Protein AF-A0A8H3ALJ8-F1 (afdb_monomer_lite)

Organism: NCBI:txid456999

InterPro domains:
  IPR004308 Glutamate-cysteine ligase catalytic subunit [PF03074] (3-261)
  IPR004308 Glutamate-cysteine ligase catalytic subunit [PF03074] (277-373)
  IPR004308 Glutamate-cysteine ligase catalytic subunit [PTHR11164] (1-261)
  IPR014746 Glutamine synthetase/guanido kinase, catalytic domain [SSF55931] (39-205)

Foldseek 3Di:
DDDLDDDDDDALVRVVVCPVVCVVVVVVVVVVVCVVCVPPDDDFAWAKWKAKWFKWFDDPVVLFIATELCQVVLQVVLVVVLVVVCVVCVVCNLQRKHWDDFFFSRMIMIMGSGTFGPDLVSVVCRVLSVLVVLVSSVVRDDPRIHIHRAQAQQCQQAPPARYVVGFDLLQCVQQVWQGHHVSRTDPSPVNSSVSNSVCVVVVAFDKDWAAFDQFPAADVQHDAPRLPQPDDSDPRSCVCVVPSYDTRTDIGGGPCRPRVGIDGDDDDDDDDDDDPCVVVDDDDALLCQAPNDDPGRHPVNVVVVVVVPDPDDPVSVVVVVQVSVLSNCCRVQVADDPVRVLVVQQVPDPPRPRRRDCDRNSSSVSVVQSVCVQQQNDDDVNHHPPPDRHDVVPPSDD

Sequence (398 aa):
MGLLFLGTPLSWEEGKKHADYIREHGITQFLNVWRKLKDREGDTLLWGDEIEYMVVSYDDENKNARLSLRQSEILAKLQDVVLDLCNDCPASAGSVPTFHPEYGRYMLESTPGAPYNGTVSNLLEVERNMRYRRKLAKAYLLPHEVPMTITSFPRLGVREVFTDPPTDPAGATSSHSLFLPEEITNPHARFPTLTANIRRRRGSKVAINVPIYFDTNTPKPFIDPTIPWDRDIYPEDHEARDGAAKPDHIYLDAMGFGMGSEQSRCPSPKFPEFTPIEEEYEEMTMNEIINGKGTFPGLLGVVNAYLDSLNVEFTAKLKLKKYLDLIKRRADGSLQTPATWIRNFVRSHPAYKFDSVVSQEINYDLISAMDQIERGEREAPELLPAYYAGSKFDDGCL

pLDDT: mean 91.23, std 13.19, range [28.89, 98.75]

Radius of gyration: 23.87 Å; chains: 1; bounding box: 59×57×59 Å

Structure (mmCIF, N/CA/C/O backbone):
data_AF-A0A8H3ALJ8-F1
#
_entry.id   AF-A0A8H3ALJ8-F1
#
loop_
_atom_site.group_PDB
_atom_site.id
_atom_site.type_symbol
_atom_site.label_atom_id
_atom_site.label_alt_id
_atom_site.label_comp_id
_atom_site.label_asym_id
_atom_site.label_entity_id
_atom_site.label_seq_id
_atom_site.pdbx_PDB_ins_code
_atom_site.Cartn_x
_atom_site.Cartn_y
_atom_site.Cartn_z
_atom_site.occupancy
_atom_site.B_iso_or_equiv
_atom_site.auth_seq_id
_atom_site.auth_comp_id
_atom_site.auth_asym_id
_atom_site.auth_atom_id
_atom_site.pdbx_PDB_model_num
ATOM 1 N N . MET A 1 1 ? 5.976 9.884 8.954 1.00 38.75 1 MET A N 1
ATOM 2 C CA . MET A 1 1 ? 7.454 9.800 8.703 1.00 38.75 1 MET A CA 1
ATOM 3 C C . MET A 1 1 ? 8.289 11.051 9.075 1.00 38.75 1 MET A C 1
ATOM 5 O O . MET A 1 1 ? 7.795 12.166 9.035 1.00 38.75 1 MET A O 1
ATOM 9 N N . GLY A 1 2 ? 9.586 10.892 9.412 1.00 41.50 2 GLY A N 1
ATOM 10 C CA . GLY A 1 2 ? 10.504 11.998 9.775 1.00 41.50 2 GLY A CA 1
ATOM 11 C C . GLY A 1 2 ? 10.893 12.930 8.612 1.00 41.50 2 GLY A C 1
ATOM 12 O O . GLY A 1 2 ? 10.986 12.471 7.474 1.00 41.50 2 GLY A O 1
ATOM 13 N N . LEU A 1 3 ? 11.136 14.218 8.917 1.00 51.34 3 LEU A N 1
ATOM 14 C CA . LEU A 1 3 ? 11.414 15.291 7.947 1.00 51.34 3 LEU A CA 1
ATOM 15 C C . LEU A 1 3 ? 12.388 14.848 6.840 1.00 51.34 3 LEU A C 1
ATOM 17 O O . LEU A 1 3 ? 13.560 14.568 7.098 1.00 51.34 3 LEU A O 1
ATOM 21 N N . LEU A 1 4 ? 11.914 14.840 5.593 1.00 69.31 4 LEU A N 1
ATOM 22 C CA . LEU A 1 4 ? 12.779 14.786 4.420 1.00 69.31 4 LEU A CA 1
ATOM 23 C C . LEU A 1 4 ? 13.420 16.160 4.232 1.00 69.31 4 LEU A C 1
ATOM 25 O O . LEU A 1 4 ? 12.797 17.083 3.715 1.00 69.31 4 LEU A O 1
ATOM 29 N N . PHE A 1 5 ? 14.654 16.305 4.706 1.00 74.75 5 PHE A N 1
ATOM 30 C CA . PHE A 1 5 ? 15.452 17.499 4.460 1.00 74.75 5 PHE A CA 1
ATOM 31 C C . PHE A 1 5 ? 16.369 17.281 3.253 1.00 74.75 5 PHE A C 1
ATOM 33 O O . PHE A 1 5 ? 16.925 16.193 3.074 1.00 74.75 5 PHE A O 1
ATOM 40 N N . LEU A 1 6 ? 16.546 18.326 2.443 1.00 78.81 6 LEU A N 1
ATOM 41 C CA . LEU A 1 6 ? 17.462 18.295 1.308 1.00 78.81 6 LEU A CA 1
ATOM 42 C C . LEU A 1 6 ? 18.909 18.198 1.801 1.00 78.81 6 LEU A C 1
ATOM 44 O O . LEU A 1 6 ? 19.358 18.974 2.642 1.00 78.81 6 LEU A O 1
ATOM 48 N N . GLY A 1 7 ? 19.659 17.256 1.245 1.00 86.00 7 GLY A N 1
ATOM 49 C CA . GLY A 1 7 ? 21.079 17.077 1.518 1.00 86.00 7 GLY A CA 1
ATOM 50 C C . GLY A 1 7 ? 21.749 16.309 0.389 1.00 86.00 7 GLY A C 1
ATOM 51 O O . GLY A 1 7 ? 21.070 15.774 -0.486 1.00 86.00 7 GLY A O 1
ATOM 52 N N . THR A 1 8 ? 23.079 16.249 0.411 1.00 91.31 8 THR A N 1
ATOM 53 C CA . THR A 1 8 ? 23.859 15.479 -0.565 1.00 91.31 8 THR A CA 1
ATOM 54 C C . THR A 1 8 ? 23.997 14.036 -0.075 1.00 91.31 8 THR A C 1
ATOM 56 O O . THR A 1 8 ? 24.745 13.798 0.877 1.00 91.31 8 THR A O 1
ATOM 59 N N . PRO A 1 9 ? 23.279 13.063 -0.663 1.00 93.06 9 PRO A N 1
ATOM 60 C CA . PRO A 1 9 ? 23.432 11.669 -0.279 1.00 93.06 9 PRO A CA 1
ATOM 61 C C . PRO A 1 9 ? 24.805 11.129 -0.687 1.00 93.06 9 PRO A C 1
ATOM 63 O O . PRO A 1 9 ? 25.333 11.476 -1.741 1.00 93.06 9 PRO A O 1
ATOM 66 N N . LEU A 1 10 ? 25.354 10.228 0.127 1.00 95.44 10 LEU A N 1
ATOM 67 C CA . LEU A 1 10 ? 26.562 9.483 -0.215 1.00 95.44 10 LEU A CA 1
ATOM 68 C C . LEU A 1 10 ? 26.208 8.217 -0.998 1.00 95.44 10 LEU A C 1
ATOM 70 O O . LEU A 1 10 ? 25.260 7.496 -0.653 1.00 95.44 10 LEU A O 1
ATOM 74 N N . SER A 1 11 ? 27.019 7.900 -2.007 1.00 95.12 11 SER A N 1
ATOM 75 C CA . SER A 1 11 ? 26.977 6.579 -2.635 1.00 95.12 11 SER A CA 1
ATOM 76 C C . SER A 1 11 ? 27.376 5.487 -1.636 1.00 95.12 11 SER A C 1
ATOM 78 O O . SER A 1 11 ? 27.962 5.767 -0.590 1.00 95.12 11 SER A O 1
ATOM 80 N N . TRP A 1 12 ? 27.093 4.221 -1.948 1.00 95.69 12 TRP A N 1
ATOM 81 C CA . TRP A 1 12 ? 27.453 3.102 -1.071 1.00 95.69 12 TRP A CA 1
ATOM 82 C C . TRP A 1 12 ? 28.952 3.067 -0.737 1.00 95.69 12 TRP A C 1
ATOM 84 O O . TRP A 1 12 ? 29.309 2.919 0.430 1.00 95.69 12 TRP A O 1
ATOM 94 N N . GLU A 1 13 ? 29.823 3.265 -1.729 1.00 96.00 13 GLU A N 1
ATOM 95 C CA . GLU A 1 13 ? 31.280 3.218 -1.539 1.00 96.00 13 GLU A CA 1
ATOM 96 C C . GLU A 1 13 ? 31.801 4.343 -0.638 1.00 96.00 13 GLU A C 1
ATOM 98 O O . GLU A 1 13 ? 32.765 4.164 0.107 1.00 96.00 13 GLU A O 1
ATOM 103 N N . GLU A 1 14 ? 31.159 5.509 -0.676 1.00 96.62 14 GLU A N 1
ATOM 104 C CA . GLU A 1 14 ? 31.485 6.635 0.199 1.00 96.62 14 GLU A CA 1
ATOM 105 C C . GLU A 1 14 ? 30.881 6.433 1.589 1.00 96.62 14 GLU A C 1
ATOM 107 O O . GLU A 1 14 ? 31.590 6.500 2.591 1.00 96.62 14 GLU A O 1
ATOM 112 N N . GLY A 1 15 ? 29.589 6.104 1.661 1.00 94.56 15 GLY A N 1
ATOM 113 C CA . GLY A 1 15 ? 28.857 5.915 2.912 1.00 94.56 15 GLY A CA 1
ATOM 114 C C . GLY A 1 15 ? 29.419 4.780 3.768 1.00 94.56 15 GLY A C 1
ATOM 115 O O . GLY A 1 15 ? 29.519 4.922 4.988 1.00 94.56 15 GLY A O 1
ATOM 116 N N . LYS A 1 16 ? 29.871 3.681 3.148 1.00 95.75 16 LYS A N 1
ATOM 117 C CA . LYS A 1 16 ? 30.478 2.539 3.851 1.00 95.75 16 LYS A CA 1
ATOM 118 C C . LYS A 1 16 ? 31.716 2.942 4.659 1.00 95.75 16 LYS A C 1
ATOM 120 O O . LYS A 1 16 ? 31.919 2.399 5.742 1.00 95.75 16 LYS A O 1
ATOM 125 N N . LYS A 1 17 ? 32.505 3.918 4.191 1.00 97.62 17 LYS A N 1
ATOM 126 C CA . LYS A 1 17 ? 33.703 4.416 4.900 1.00 97.62 17 LYS A CA 1
ATOM 127 C C . LYS A 1 17 ? 33.364 5.080 6.237 1.00 97.62 17 LYS A C 1
ATOM 129 O O . LYS A 1 17 ? 34.210 5.135 7.120 1.00 97.62 17 LYS A O 1
ATOM 134 N N . HIS A 1 18 ? 32.126 5.546 6.396 1.00 96.75 18 HIS A N 1
ATOM 135 C CA . HIS A 1 18 ? 31.638 6.205 7.605 1.00 96.75 18 HIS A CA 1
ATOM 136 C C . HIS A 1 18 ? 30.755 5.295 8.473 1.00 96.75 18 HIS A C 1
ATOM 138 O O . HIS A 1 18 ? 30.202 5.761 9.466 1.00 96.75 18 HIS A O 1
ATOM 144 N N . ALA A 1 19 ? 30.603 4.007 8.137 1.00 94.19 19 ALA A N 1
ATOM 145 C CA . ALA A 1 19 ? 29.661 3.119 8.822 1.00 94.19 19 ALA A CA 1
ATOM 146 C C . ALA A 1 19 ? 29.944 2.978 10.329 1.00 94.19 19 ALA A C 1
ATOM 148 O O . ALA A 1 19 ? 29.009 2.973 11.130 1.00 94.19 19 ALA A O 1
ATOM 149 N N . ASP A 1 20 ? 31.215 2.890 10.726 1.00 96.94 20 ASP A N 1
ATOM 150 C CA . ASP A 1 20 ? 31.607 2.783 12.139 1.00 96.94 20 ASP A CA 1
ATOM 151 C C . ASP A 1 20 ? 31.345 4.088 12.884 1.00 96.94 20 ASP A C 1
ATOM 153 O O . ASP A 1 20 ? 30.693 4.078 13.927 1.00 96.94 20 ASP A O 1
ATOM 15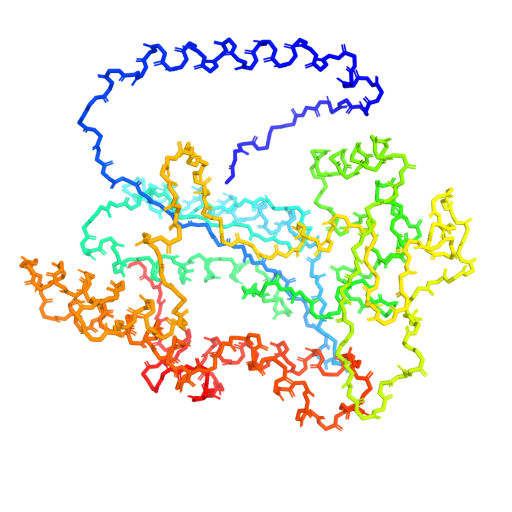7 N N . TYR A 1 21 ? 31.731 5.213 12.276 1.00 97.50 21 TYR A N 1
ATOM 158 C CA . TYR A 1 21 ? 31.446 6.553 12.784 1.00 97.50 21 TYR A CA 1
ATOM 159 C C . TYR A 1 21 ? 29.941 6.759 13.027 1.00 97.50 21 TYR A C 1
ATOM 161 O O . TYR A 1 21 ? 29.544 7.168 14.119 1.00 97.50 21 TYR A O 1
ATOM 169 N N . ILE A 1 22 ? 29.096 6.419 12.044 1.00 96.75 22 ILE A N 1
ATOM 170 C CA . ILE A 1 22 ? 27.633 6.554 12.133 1.00 96.75 22 ILE A CA 1
ATOM 171 C C . ILE A 1 22 ? 27.071 5.682 13.264 1.00 96.75 22 ILE A C 1
ATOM 173 O O . ILE A 1 22 ? 26.243 6.157 14.042 1.00 96.75 22 ILE A O 1
ATOM 177 N N . ARG A 1 23 ? 27.516 4.423 13.388 1.00 97.06 23 ARG A N 1
ATOM 178 C CA . ARG A 1 23 ? 27.048 3.511 14.447 1.00 97.06 23 ARG A CA 1
ATOM 179 C C . ARG A 1 23 ? 27.447 3.996 15.837 1.00 97.06 23 ARG A C 1
ATOM 181 O O . ARG A 1 23 ? 26.599 4.038 16.724 1.00 97.06 23 ARG A O 1
ATOM 188 N N . GLU A 1 24 ? 28.703 4.387 16.018 1.00 98.12 24 GLU A N 1
ATOM 189 C CA . GLU A 1 24 ? 29.219 4.884 17.296 1.00 98.12 24 GLU A CA 1
ATOM 190 C C . GLU A 1 24 ? 28.478 6.149 17.751 1.00 98.12 24 GLU A C 1
ATOM 192 O O . GLU A 1 24 ? 28.002 6.234 18.889 1.00 98.12 24 GLU A O 1
ATOM 197 N N . HIS A 1 25 ? 28.306 7.114 16.845 1.00 98.06 25 HIS A N 1
ATOM 198 C CA . HIS A 1 25 ? 27.612 8.361 17.156 1.00 98.06 25 HIS A CA 1
ATOM 199 C C . HIS A 1 25 ? 26.113 8.133 17.367 1.00 98.06 25 HIS A C 1
ATOM 201 O O . HIS A 1 25 ? 25.537 8.730 18.275 1.00 98.06 25 HIS A O 1
ATOM 207 N N . GLY A 1 26 ? 25.490 7.228 16.606 1.00 97.56 26 GLY A N 1
ATOM 208 C CA . GLY A 1 26 ? 24.096 6.829 16.804 1.00 97.56 26 GLY A CA 1
ATOM 209 C C . GLY A 1 26 ? 23.855 6.190 18.175 1.00 97.56 26 GLY A C 1
ATOM 210 O O . GLY A 1 26 ? 22.921 6.575 18.877 1.00 97.56 26 GLY A O 1
ATOM 211 N N . ILE A 1 27 ? 24.734 5.280 18.613 1.00 98.25 27 ILE A N 1
ATOM 212 C CA . ILE A 1 27 ? 24.673 4.690 19.963 1.00 98.25 27 ILE A CA 1
ATOM 213 C C . ILE A 1 27 ? 24.888 5.769 21.027 1.00 98.25 27 ILE A C 1
ATOM 215 O O . ILE A 1 27 ? 24.165 5.810 22.020 1.00 98.25 27 ILE A O 1
ATOM 219 N N . THR A 1 28 ? 25.839 6.678 20.818 1.00 98.31 28 THR A N 1
ATOM 220 C CA . THR A 1 28 ? 26.098 7.785 21.750 1.00 98.31 28 THR A CA 1
ATOM 221 C C . THR A 1 28 ? 24.875 8.691 21.899 1.00 98.31 28 THR A C 1
ATOM 223 O O . THR A 1 28 ? 24.468 9.007 23.018 1.00 98.31 28 THR A O 1
ATOM 226 N N . GLN A 1 29 ? 24.243 9.071 20.786 1.00 98.19 29 GLN A N 1
ATOM 227 C CA . GLN A 1 29 ? 22.998 9.840 20.782 1.00 98.19 29 GLN A CA 1
ATOM 228 C C . GLN A 1 29 ? 21.877 9.083 21.499 1.00 98.19 29 GLN A C 1
ATOM 230 O O . GLN A 1 29 ? 21.219 9.662 22.363 1.00 98.19 29 GLN A O 1
ATOM 235 N N . PHE A 1 30 ? 21.708 7.789 21.213 1.00 97.75 30 PHE A N 1
ATOM 236 C CA . PHE A 1 30 ? 20.732 6.939 21.894 1.00 97.75 30 PHE A CA 1
ATOM 237 C C . PHE A 1 30 ? 20.953 6.915 23.411 1.00 97.75 30 PHE A C 1
ATOM 239 O O . PHE A 1 30 ? 20.020 7.172 24.167 1.00 97.75 30 PHE A O 1
ATOM 246 N N . LEU A 1 31 ? 22.186 6.684 23.869 1.00 98.31 31 LEU A N 1
ATOM 247 C CA . LEU A 1 31 ? 22.519 6.675 25.295 1.00 98.31 31 LEU A CA 1
ATOM 248 C C . LEU A 1 31 ? 22.259 8.034 25.952 1.00 98.31 31 LEU A C 1
ATOM 250 O O . LEU A 1 31 ? 21.798 8.078 27.090 1.00 98.31 31 LEU A O 1
ATOM 254 N N . ASN A 1 32 ? 22.520 9.140 25.254 1.00 98.44 32 ASN A N 1
ATOM 255 C CA . ASN A 1 32 ? 22.231 10.481 25.762 1.00 98.44 32 ASN A CA 1
ATOM 256 C C . ASN A 1 32 ? 20.723 10.730 25.896 1.00 98.44 32 ASN A C 1
ATOM 258 O O . ASN A 1 32 ? 20.282 11.250 26.921 1.00 98.44 32 ASN A O 1
ATOM 262 N N . VAL A 1 33 ? 19.929 10.324 24.899 1.00 98.06 33 VAL A N 1
ATOM 263 C CA . VAL A 1 33 ? 18.461 10.405 24.952 1.00 98.06 33 VAL A CA 1
ATOM 264 C C . VAL A 1 33 ? 17.918 9.522 26.075 1.00 98.06 33 VAL A C 1
ATOM 266 O O . VAL A 1 33 ? 17.146 10.006 26.899 1.00 98.06 33 VAL A O 1
ATOM 269 N N . TRP A 1 34 ? 18.372 8.268 26.167 1.00 97.69 34 TRP A N 1
ATOM 270 C CA . TRP A 1 34 ? 17.973 7.343 27.227 1.00 97.69 34 TRP A CA 1
ATOM 271 C C . TRP A 1 34 ? 18.319 7.899 28.609 1.00 97.69 34 TRP A C 1
ATOM 273 O O . TRP A 1 34 ? 17.440 8.002 29.450 1.00 97.69 34 TRP A O 1
ATOM 283 N N . ARG A 1 35 ? 19.552 8.368 28.846 1.00 98.06 35 ARG A N 1
ATOM 284 C CA . ARG A 1 35 ? 19.938 8.972 30.138 1.00 98.06 35 ARG A CA 1
ATOM 285 C C . ARG A 1 35 ? 19.080 10.182 30.506 1.00 98.06 35 ARG A C 1
ATOM 287 O O . ARG A 1 35 ? 18.805 10.372 31.684 1.00 98.06 35 ARG A O 1
ATOM 294 N N . LYS A 1 36 ? 18.679 10.988 29.519 1.00 97.81 36 LYS A N 1
ATOM 295 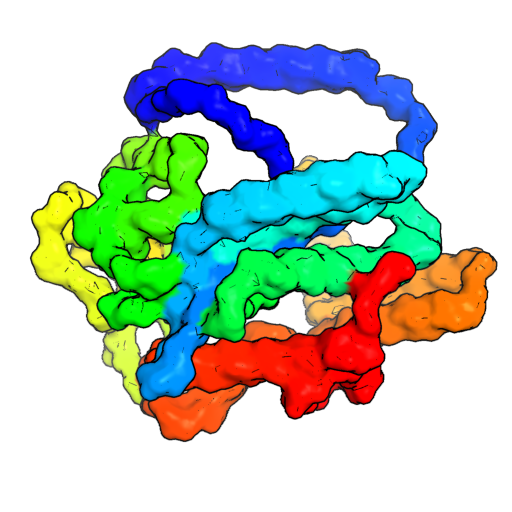C CA . LYS A 1 36 ? 17.839 12.175 29.726 1.00 97.81 36 LYS A CA 1
ATOM 296 C C . LYS A 1 36 ? 16.380 11.824 30.035 1.00 97.81 36 LYS A C 1
ATOM 298 O O . LYS A 1 36 ? 15.725 12.594 30.728 1.00 97.81 36 LYS A O 1
ATOM 303 N N . LEU A 1 37 ? 15.870 10.716 29.495 1.00 97.00 37 LEU A N 1
ATOM 304 C CA . LEU A 1 37 ? 14.441 10.380 29.515 1.00 97.00 37 LEU A CA 1
ATOM 305 C C . LEU A 1 37 ? 14.095 9.103 30.299 1.00 97.00 37 LEU A C 1
ATOM 307 O O . LEU A 1 37 ? 12.916 8.817 30.454 1.00 97.00 37 LEU A O 1
ATOM 311 N N . LYS A 1 38 ? 15.073 8.338 30.798 1.00 96.50 38 LYS A N 1
ATOM 312 C CA . LYS A 1 38 ? 14.847 7.052 31.485 1.00 96.50 38 LYS A CA 1
ATOM 313 C C . LYS A 1 38 ? 13.975 7.151 32.737 1.00 96.50 38 LYS A C 1
ATOM 315 O O . LYS A 1 38 ? 13.310 6.182 33.068 1.00 96.50 38 LYS A O 1
ATOM 320 N N . ASP A 1 39 ? 13.983 8.308 33.397 1.00 97.12 39 ASP A N 1
ATOM 321 C CA . ASP A 1 39 ? 13.209 8.575 34.617 1.00 97.12 39 ASP A CA 1
ATOM 322 C C . ASP A 1 39 ? 11.971 9.451 34.313 1.00 97.12 39 ASP A C 1
ATOM 324 O O . ASP A 1 39 ? 11.409 10.082 35.205 1.00 97.12 39 ASP A O 1
ATOM 328 N N . ARG A 1 40 ? 11.580 9.573 33.033 1.00 95.69 40 ARG A N 1
ATOM 329 C CA . ARG A 1 40 ? 10.391 10.326 32.623 1.00 95.69 40 ARG A CA 1
ATOM 330 C C . ARG A 1 40 ? 9.144 9.541 33.015 1.00 95.69 40 ARG A C 1
ATOM 332 O O . ARG A 1 40 ? 8.952 8.411 32.580 1.00 95.69 40 ARG A O 1
ATOM 339 N N . GLU A 1 41 ? 8.278 10.184 33.782 1.00 95.50 41 GLU A N 1
ATOM 340 C CA . GLU A 1 41 ? 7.002 9.638 34.232 1.00 95.50 41 GLU A CA 1
ATOM 341 C C . GLU A 1 41 ? 5.865 10.617 33.907 1.00 95.50 41 GLU A C 1
ATOM 343 O O . GLU A 1 41 ? 6.103 11.780 33.574 1.00 95.50 41 GLU A O 1
ATOM 348 N N . GLY A 1 42 ? 4.618 10.151 34.008 1.00 92.62 42 GLY A N 1
ATOM 349 C CA . GLY A 1 42 ? 3.434 10.989 33.789 1.00 92.62 42 GLY A CA 1
ATOM 350 C C . GLY A 1 42 ? 3.078 11.228 32.320 1.00 92.62 42 GLY A C 1
ATOM 351 O O . GLY A 1 42 ? 2.270 12.109 32.026 1.00 92.62 42 GLY A O 1
ATOM 352 N N . ASP A 1 43 ? 3.652 10.452 31.397 1.00 90.75 43 ASP A N 1
ATOM 353 C CA . ASP A 1 43 ? 3.235 10.484 29.999 1.00 90.75 43 ASP A CA 1
ATOM 354 C C . ASP A 1 43 ? 1.787 10.020 29.852 1.00 90.75 43 ASP A C 1
ATOM 356 O O . ASP A 1 43 ? 1.347 9.034 30.446 1.00 90.75 43 ASP A O 1
ATOM 360 N N . THR A 1 44 ? 1.038 10.752 29.035 1.00 91.25 44 THR A N 1
ATOM 361 C CA . THR A 1 44 ? -0.318 10.363 28.655 1.00 91.25 44 THR A CA 1
ATOM 362 C C . THR A 1 44 ? -0.263 9.451 27.436 1.00 91.25 44 THR A C 1
ATOM 364 O O . THR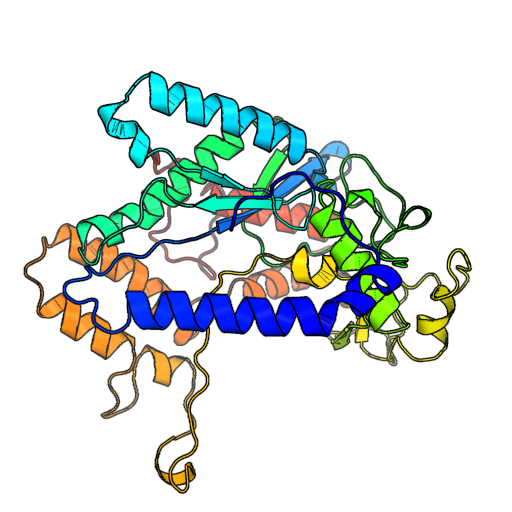 A 1 44 ? 0.645 9.557 26.610 1.00 91.25 44 THR A O 1
ATOM 367 N N . LEU A 1 45 ? -1.236 8.542 27.315 1.00 91.69 45 LEU A N 1
ATOM 368 C CA . LEU A 1 45 ? -1.349 7.685 26.139 1.00 91.69 45 LEU A CA 1
ATOM 369 C C . LEU A 1 45 ? -1.709 8.543 24.926 1.00 91.69 45 LEU A C 1
ATOM 371 O O . LEU A 1 45 ? -2.875 8.896 24.745 1.00 91.69 45 LEU A O 1
ATOM 375 N N . LEU A 1 46 ? -0.698 8.842 24.117 1.00 93.69 46 LEU A N 1
ATOM 376 C CA . LEU A 1 46 ? -0.826 9.472 22.815 1.00 93.69 46 LEU A CA 1
ATOM 377 C C . LEU A 1 46 ? -0.531 8.451 21.724 1.00 93.69 46 LEU A C 1
ATOM 379 O O . LEU A 1 46 ? 0.413 7.667 21.832 1.00 93.69 46 LEU A O 1
ATOM 383 N N . TRP A 1 47 ? -1.339 8.464 20.674 1.00 94.69 47 TRP A N 1
ATOM 384 C CA . TRP A 1 47 ? -1.208 7.552 19.544 1.00 94.69 47 TRP A CA 1
ATOM 385 C C . TRP A 1 47 ? -1.752 8.205 18.272 1.00 94.69 47 TRP A C 1
ATOM 387 O O . TRP A 1 47 ? -2.408 9.239 18.323 1.00 94.69 47 TRP A O 1
ATOM 397 N N . GLY A 1 48 ? -1.462 7.633 17.112 1.00 93.81 48 GLY A N 1
ATOM 398 C CA . GLY A 1 48 ? -1.903 8.164 15.827 1.00 93.81 48 GLY A CA 1
ATOM 399 C C . GLY A 1 48 ? -1.877 7.080 14.765 1.00 93.81 48 GLY A C 1
ATOM 400 O O . GLY A 1 48 ? -1.221 6.053 14.943 1.00 93.81 48 GLY A O 1
ATOM 401 N N . ASP A 1 49 ? -2.606 7.312 13.682 1.00 94.88 49 ASP A N 1
ATOM 402 C CA . ASP A 1 49 ? -2.598 6.458 12.502 1.00 94.88 49 ASP A CA 1
ATOM 403 C C . ASP A 1 49 ? -1.845 7.137 11.347 1.00 94.88 49 ASP A C 1
ATOM 405 O O . ASP A 1 49 ? -1.863 8.363 11.216 1.00 94.88 49 ASP A O 1
ATOM 409 N N . GLU A 1 50 ? -1.198 6.335 10.506 1.00 96.00 50 GLU A N 1
ATOM 410 C CA . GLU A 1 50 ? -0.654 6.761 9.216 1.00 96.00 50 GLU A CA 1
ATOM 411 C C . GLU A 1 50 ? -1.381 5.952 8.129 1.00 96.00 50 GLU A C 1
ATOM 413 O O . GLU A 1 50 ? -1.504 4.730 8.245 1.00 96.00 50 GLU A O 1
ATOM 418 N N . ILE A 1 51 ? -1.904 6.633 7.105 1.00 94.25 51 ILE A N 1
ATOM 419 C CA . ILE A 1 51 ? -2.525 5.996 5.933 1.00 94.25 51 ILE A CA 1
ATOM 420 C C . ILE A 1 51 ? -1.697 6.319 4.705 1.00 94.25 51 ILE A C 1
ATOM 422 O O . ILE A 1 51 ? -1.378 7.487 4.476 1.00 94.25 51 ILE A O 1
ATOM 426 N N . GLU A 1 52 ? -1.450 5.306 3.882 1.00 96.00 52 GLU A N 1
ATOM 427 C CA . GLU A 1 52 ? -0.805 5.455 2.586 1.00 96.00 52 GLU A CA 1
ATOM 428 C C . GLU A 1 52 ? -1.847 5.253 1.469 1.00 96.00 52 GLU A C 1
ATOM 430 O O . GLU A 1 52 ? -2.680 4.355 1.508 1.00 96.00 52 GLU A O 1
ATOM 435 N N . TYR A 1 53 ? -1.827 6.115 0.461 1.00 96.94 53 TYR A N 1
ATOM 436 C CA . TYR A 1 53 ? -2.705 6.073 -0.702 1.00 96.94 53 TYR A CA 1
ATOM 437 C C . TYR A 1 53 ? -1.860 5.811 -1.938 1.00 96.94 53 TYR A C 1
ATOM 439 O O . TYR A 1 53 ? -0.785 6.384 -2.055 1.00 96.94 53 TYR A O 1
ATOM 447 N N . MET A 1 54 ? -2.370 5.049 -2.898 1.00 98.00 54 MET A N 1
ATOM 448 C CA . MET A 1 54 ? -1.924 5.075 -4.289 1.00 98.00 54 MET A CA 1
ATOM 449 C C . MET A 1 54 ? -2.868 5.971 -5.095 1.00 98.00 54 MET A C 1
ATOM 451 O O . MET A 1 54 ? -4.086 5.798 -5.042 1.00 98.00 54 MET A O 1
ATOM 455 N N . VAL A 1 55 ? -2.328 6.930 -5.843 1.00 98.38 55 VAL A N 1
ATOM 456 C CA . VAL A 1 55 ? -3.105 7.772 -6.758 1.00 98.38 55 VAL A CA 1
ATOM 457 C C . VAL A 1 55 ? -3.254 7.031 -8.081 1.00 98.38 55 VAL A C 1
ATOM 459 O O . VAL A 1 55 ? -2.289 6.853 -8.826 1.00 98.38 55 VAL A O 1
ATOM 462 N N . VAL A 1 56 ? -4.474 6.586 -8.363 1.00 98.50 56 VAL A N 1
ATOM 463 C CA . VAL A 1 56 ? -4.830 5.919 -9.616 1.00 98.50 56 VAL A CA 1
ATOM 464 C C . VAL A 1 56 ? -5.295 6.963 -10.624 1.00 98.50 56 VAL A C 1
ATOM 466 O O . VAL A 1 56 ? -6.123 7.798 -10.279 1.00 98.50 56 VAL A O 1
ATOM 469 N N . SER A 1 57 ? -4.795 6.888 -11.856 1.00 98.50 57 SER A N 1
ATOM 470 C CA . SER A 1 57 ? -5.276 7.627 -13.027 1.00 98.50 57 SER A CA 1
ATOM 471 C C . SER A 1 57 ? -6.099 6.700 -13.928 1.00 98.50 57 SER A C 1
ATOM 473 O O . SER A 1 57 ? -5.627 5.624 -14.312 1.00 98.50 57 SER A O 1
ATOM 475 N N . TYR A 1 58 ? -7.326 7.107 -14.246 1.00 98.44 58 TYR A N 1
ATOM 476 C CA . TYR A 1 58 ? -8.237 6.396 -15.135 1.00 98.44 58 TYR A CA 1
ATOM 477 C C . TYR A 1 58 ? -8.111 6.873 -16.582 1.00 98.44 58 TYR A C 1
ATOM 479 O O . TYR A 1 58 ? -8.115 8.064 -16.884 1.00 98.44 58 TYR A O 1
ATOM 487 N N . ASP A 1 59 ? -8.080 5.904 -17.486 1.00 97.56 59 ASP A N 1
ATOM 488 C CA . ASP A 1 59 ? -8.270 6.062 -18.920 1.00 97.56 59 ASP A CA 1
ATOM 489 C C . ASP A 1 59 ? -9.479 5.219 -19.320 1.00 97.56 59 ASP A C 1
ATOM 491 O O . ASP A 1 59 ? -9.368 4.027 -19.624 1.00 97.56 59 ASP A O 1
ATOM 495 N N . ASP A 1 60 ? -10.652 5.844 -19.224 1.00 97.38 60 ASP A N 1
ATOM 496 C CA . ASP A 1 60 ? -11.939 5.193 -19.471 1.00 97.38 60 ASP A CA 1
ATOM 497 C C . ASP A 1 60 ? -12.106 4.790 -20.940 1.00 97.38 60 ASP A C 1
ATOM 499 O O . ASP A 1 60 ? -12.744 3.779 -21.234 1.00 97.38 60 ASP A O 1
ATOM 503 N N . GLU A 1 61 ? -11.491 5.535 -21.865 1.00 96.44 61 GLU A N 1
ATOM 504 C CA . GLU A 1 61 ? -11.546 5.248 -23.301 1.00 96.44 61 GLU A CA 1
ATOM 505 C C . GLU A 1 61 ? -10.878 3.908 -23.628 1.00 96.44 61 GLU A C 1
ATOM 507 O O . GLU A 1 61 ? -11.424 3.108 -24.390 1.00 96.44 61 GLU A O 1
ATOM 512 N N . ASN A 1 62 ? -9.724 3.630 -23.012 1.00 96.75 62 ASN A N 1
ATOM 513 C CA . ASN A 1 62 ? -8.961 2.401 -23.241 1.00 96.75 62 ASN A CA 1
ATOM 514 C C . ASN A 1 62 ? -9.167 1.336 -22.151 1.00 96.75 62 ASN A C 1
ATOM 516 O O . ASN A 1 62 ? -8.478 0.309 -22.164 1.00 96.75 62 ASN A O 1
ATOM 520 N N . LYS A 1 63 ? -10.078 1.575 -21.197 1.00 97.12 63 LYS A N 1
ATOM 521 C CA . LYS A 1 63 ? -10.256 0.761 -19.984 1.00 97.12 63 LYS A CA 1
ATOM 522 C C . LYS A 1 63 ? -8.922 0.447 -19.301 1.00 97.12 63 LYS A C 1
ATOM 524 O O . LYS A 1 63 ? -8.570 -0.719 -19.111 1.00 97.12 63 LYS A O 1
ATOM 529 N N . ASN A 1 64 ? -8.134 1.471 -18.983 1.00 98.12 64 ASN A N 1
ATOM 530 C CA . ASN A 1 64 ? -6.856 1.297 -18.297 1.00 98.12 64 ASN A CA 1
ATOM 531 C C . ASN A 1 64 ? -6.822 2.100 -16.995 1.00 98.12 64 ASN A C 1
ATOM 533 O O . ASN A 1 64 ? -7.028 3.307 -16.994 1.00 98.12 64 ASN A O 1
ATOM 537 N N . ALA A 1 65 ? -6.548 1.425 -15.883 1.00 98.38 65 ALA A N 1
ATOM 538 C CA . ALA A 1 65 ? -6.252 2.070 -14.610 1.00 98.38 65 ALA A CA 1
ATOM 539 C C . ALA A 1 65 ? -4.735 2.036 -14.413 1.00 98.38 65 ALA A C 1
ATOM 541 O O . ALA A 1 65 ? -4.132 0.964 -14.507 1.00 98.38 65 ALA A O 1
ATOM 542 N N . ARG A 1 66 ? -4.128 3.198 -14.167 1.00 98.44 66 ARG A N 1
ATOM 543 C CA . ARG A 1 66 ? -2.675 3.414 -14.086 1.00 98.44 66 ARG A CA 1
ATOM 544 C C . ARG A 1 66 ? -2.302 4.112 -12.782 1.00 98.44 66 ARG A C 1
ATOM 546 O O . ARG A 1 66 ? -3.163 4.644 -12.095 1.00 98.44 66 ARG A O 1
ATOM 553 N N . LEU A 1 67 ? -1.019 4.150 -12.451 1.00 98.62 67 LEU A N 1
ATOM 554 C CA . LEU A 1 67 ? -0.490 4.887 -11.303 1.00 98.62 67 LEU A CA 1
ATOM 555 C C . LEU A 1 67 ? -0.061 6.298 -11.728 1.00 98.62 67 LEU A C 1
ATOM 557 O O . LEU A 1 67 ? 0.818 6.437 -12.578 1.00 98.62 67 LEU A O 1
ATOM 561 N N . SER A 1 68 ? -0.662 7.334 -11.141 1.00 98.44 68 SER A N 1
ATOM 562 C CA . SER A 1 68 ? -0.304 8.733 -11.415 1.00 98.44 68 SER A CA 1
ATOM 563 C C . SER A 1 68 ? 1.034 9.084 -10.775 1.00 98.44 68 SER A C 1
ATOM 565 O O . SER A 1 68 ? 1.212 8.921 -9.574 1.00 98.44 68 SER A O 1
ATOM 567 N N . LEU A 1 69 ? 1.975 9.616 -11.552 1.00 97.94 69 LEU A N 1
ATOM 568 C CA . LEU A 1 69 ? 3.306 10.015 -11.081 1.00 97.94 69 LEU A CA 1
ATOM 569 C C . LEU A 1 69 ? 3.362 11.484 -10.621 1.00 97.94 69 LEU A C 1
ATOM 571 O O . LEU A 1 69 ? 4.444 12.062 -10.494 1.00 97.94 69 LEU A O 1
ATOM 575 N N . ARG A 1 70 ? 2.201 12.099 -10.361 1.00 96.88 70 ARG A N 1
ATOM 576 C CA . ARG A 1 70 ? 2.051 13.523 -10.013 1.00 96.88 70 ARG A CA 1
ATOM 577 C C . ARG A 1 70 ? 2.172 13.831 -8.516 1.00 96.88 70 ARG A C 1
ATOM 579 O O . ARG A 1 70 ? 1.826 14.932 -8.091 1.00 96.88 70 ARG A O 1
ATOM 586 N N . GLN A 1 71 ? 2.690 12.908 -7.698 1.00 95.00 71 GLN A N 1
ATOM 587 C CA . GLN A 1 71 ? 2.812 13.089 -6.240 1.00 95.00 71 GLN A CA 1
ATOM 588 C C . GLN A 1 71 ? 3.429 14.435 -5.849 1.00 95.00 71 GLN A C 1
ATOM 590 O O . GLN A 1 71 ? 2.906 15.096 -4.960 1.00 95.00 71 GLN A O 1
ATOM 595 N N . SER A 1 72 ? 4.526 14.863 -6.485 1.00 93.38 72 SER A N 1
ATOM 596 C CA . SER A 1 72 ? 5.193 16.119 -6.112 1.00 93.38 72 SER A CA 1
ATOM 597 C C . SER A 1 72 ? 4.302 17.347 -6.318 1.00 93.38 72 SER A C 1
ATOM 599 O O . SER A 1 72 ? 4.299 18.240 -5.476 1.00 93.38 72 SER A O 1
ATOM 601 N N . GLU A 1 73 ? 3.517 17.375 -7.396 1.00 95.19 73 GLU A N 1
ATOM 602 C CA . GLU A 1 73 ? 2.566 18.456 -7.684 1.00 95.19 73 GLU A CA 1
ATOM 603 C C . GLU A 1 73 ? 1.416 18.457 -6.672 1.00 95.19 73 GLU A C 1
ATOM 605 O O . GLU A 1 73 ? 1.050 19.502 -6.133 1.00 95.19 73 GLU A O 1
ATOM 610 N N . ILE A 1 74 ? 0.883 17.266 -6.381 1.00 96.38 74 ILE A N 1
ATOM 611 C CA . ILE A 1 74 ? -0.221 17.072 -5.438 1.00 96.38 74 ILE A CA 1
ATOM 612 C C . ILE A 1 74 ? 0.213 17.471 -4.022 1.00 96.38 74 ILE A C 1
ATOM 614 O O . ILE A 1 74 ? -0.488 18.230 -3.356 1.00 96.38 74 ILE A O 1
ATOM 618 N N . LEU A 1 75 ? 1.381 17.011 -3.563 1.00 95.31 75 LEU A N 1
ATOM 619 C CA . LEU A 1 75 ? 1.904 17.321 -2.230 1.00 95.31 75 LEU A CA 1
ATOM 620 C C . LEU A 1 75 ? 2.234 18.804 -2.064 1.00 95.31 75 LEU A C 1
ATOM 622 O O . LEU A 1 75 ? 1.927 19.358 -1.012 1.00 95.31 75 LEU A O 1
ATOM 626 N N . ALA A 1 76 ? 2.808 19.452 -3.083 1.00 94.75 76 ALA A N 1
ATOM 627 C CA . ALA A 1 76 ? 3.039 20.896 -3.048 1.00 94.75 76 ALA A CA 1
ATOM 628 C C . ALA A 1 76 ? 1.714 21.650 -2.872 1.00 94.75 76 ALA A C 1
ATOM 630 O O . ALA A 1 76 ? 1.594 22.505 -1.997 1.00 94.75 76 ALA A O 1
ATOM 631 N N . LYS A 1 77 ? 0.678 21.261 -3.629 1.00 95.44 77 LYS A N 1
ATOM 632 C CA . LYS A 1 77 ? -0.636 21.892 -3.507 1.00 95.44 77 LYS A CA 1
ATOM 633 C C . LYS A 1 77 ? -1.287 21.638 -2.146 1.00 95.44 77 LYS A C 1
ATOM 635 O O . LYS A 1 77 ? -1.856 22.558 -1.567 1.00 95.44 77 LYS A O 1
ATOM 640 N N . LEU A 1 78 ? -1.206 20.413 -1.629 1.00 94.88 78 LEU A N 1
ATOM 641 C CA . LEU A 1 78 ? -1.742 20.068 -0.309 1.00 94.88 78 LEU A CA 1
ATOM 642 C C . LEU A 1 78 ? -1.014 20.807 0.815 1.00 94.88 78 LEU A C 1
ATOM 644 O O . LEU A 1 78 ? -1.659 21.200 1.782 1.00 94.88 78 LEU A O 1
ATOM 648 N N . GLN A 1 79 ? 0.294 21.033 0.685 1.00 93.44 79 GLN A N 1
ATOM 649 C CA . GLN A 1 79 ? 1.063 21.810 1.653 1.00 93.44 79 GLN A CA 1
ATOM 650 C C . GLN A 1 79 ? 0.561 23.256 1.745 1.00 93.44 79 GLN A C 1
ATOM 652 O O . GLN A 1 79 ? 0.336 23.738 2.855 1.00 93.44 79 GLN A O 1
ATOM 657 N N . ASP A 1 80 ? 0.332 23.915 0.605 1.00 93.31 80 ASP A N 1
ATOM 658 C CA . ASP A 1 80 ? -0.228 25.274 0.570 1.00 93.31 80 ASP A CA 1
ATOM 659 C C . ASP A 1 80 ? -1.617 25.315 1.221 1.00 93.31 80 ASP A C 1
ATOM 661 O O . ASP A 1 80 ? -1.904 26.168 2.053 1.00 93.31 80 ASP A O 1
ATOM 665 N N . VAL A 1 81 ? -2.466 24.335 0.908 1.00 91.94 81 VAL A N 1
ATOM 666 C CA . VAL A 1 81 ? -3.836 24.259 1.437 1.00 91.94 81 VAL A CA 1
ATOM 667 C C . VAL A 1 81 ? -3.852 24.023 2.944 1.00 91.94 81 VAL A C 1
ATOM 669 O O . VAL A 1 81 ? -4.641 24.634 3.659 1.00 91.94 81 VAL A O 1
ATOM 672 N N . VAL A 1 82 ? -2.993 23.134 3.444 1.00 90.94 82 VAL A N 1
ATOM 673 C CA . VAL A 1 82 ? -2.846 22.891 4.884 1.00 90.94 82 VAL A CA 1
ATOM 674 C C . VAL A 1 82 ? -2.380 24.163 5.590 1.00 90.94 82 VAL A C 1
ATOM 676 O O . VAL A 1 82 ? -2.897 24.480 6.662 1.00 90.94 82 VAL A O 1
ATOM 679 N N . LEU A 1 83 ? -1.451 24.913 4.988 1.00 90.38 83 LEU A N 1
ATOM 680 C CA . LEU A 1 83 ? -0.983 26.190 5.521 1.00 90.38 83 LEU A CA 1
ATOM 681 C C . LEU A 1 83 ? -2.110 27.233 5.569 1.00 90.38 83 LEU A C 1
ATOM 683 O O . LEU A 1 83 ? -2.298 27.866 6.608 1.00 90.38 83 LEU A O 1
ATOM 687 N N . ASP A 1 84 ? -2.884 27.365 4.492 1.00 91.62 84 ASP A N 1
ATOM 688 C CA . ASP A 1 84 ? -4.029 28.279 4.418 1.00 91.62 84 ASP A CA 1
ATOM 689 C C . ASP A 1 84 ? -5.085 27.934 5.480 1.00 91.62 84 ASP A C 1
ATOM 691 O O . ASP A 1 84 ? -5.480 28.796 6.261 1.00 91.62 84 ASP A O 1
ATOM 695 N N . LEU A 1 85 ? -5.455 26.654 5.613 1.00 89.62 85 LEU A N 1
ATOM 696 C CA . LEU A 1 85 ? -6.400 26.188 6.638 1.00 89.62 85 LEU A CA 1
ATOM 697 C C . LEU A 1 85 ? -5.916 26.479 8.066 1.00 89.62 85 LEU A C 1
ATOM 699 O O . LEU A 1 85 ? -6.713 26.848 8.933 1.00 89.62 85 LEU A O 1
ATOM 703 N N . CYS A 1 86 ? -4.613 26.327 8.322 1.00 88.06 86 CYS A N 1
ATOM 704 C CA . CYS A 1 86 ? -4.025 26.669 9.616 1.00 88.06 86 CYS A CA 1
ATOM 705 C C . CYS A 1 86 ? -4.083 28.178 9.894 1.00 88.06 86 CYS A C 1
ATOM 707 O O . CYS A 1 86 ? -4.309 28.575 11.038 1.00 88.06 86 CYS A O 1
ATOM 709 N N . ASN A 1 87 ? -3.886 29.009 8.867 1.00 88.50 87 ASN A N 1
ATOM 710 C CA . ASN A 1 87 ? -3.907 30.466 8.984 1.00 88.50 87 ASN A CA 1
ATOM 711 C C . ASN A 1 87 ? -5.331 31.020 9.143 1.00 88.50 87 ASN A C 1
ATOM 713 O O . ASN A 1 87 ? -5.536 31.937 9.940 1.00 88.50 87 ASN A O 1
ATOM 717 N N . ASP A 1 88 ? -6.306 30.449 8.433 1.00 87.94 88 ASP A N 1
ATOM 718 C CA . ASP A 1 88 ? -7.709 30.875 8.464 1.00 87.94 88 ASP A CA 1
ATOM 719 C C . ASP A 1 88 ? -8.374 30.587 9.814 1.00 87.94 88 ASP A C 1
ATOM 721 O O . ASP A 1 88 ? -9.214 31.358 10.285 1.00 87.94 88 ASP A O 1
ATOM 725 N N . CYS A 1 89 ? -7.985 29.491 10.473 1.00 83.38 89 CYS A N 1
ATOM 726 C CA . CYS A 1 89 ? -8.486 29.148 11.799 1.00 83.38 89 CYS A CA 1
ATOM 727 C C . CYS A 1 89 ? -7.355 28.682 12.732 1.00 83.38 89 CYS A C 1
ATOM 729 O O . CYS A 1 89 ? -7.228 27.480 13.003 1.00 83.38 89 CYS A O 1
ATOM 731 N N . PRO A 1 90 ? -6.579 29.623 13.317 1.00 79.88 90 PRO A N 1
ATOM 732 C CA . PRO A 1 90 ? -5.436 29.305 14.178 1.00 79.88 90 PRO A CA 1
ATOM 733 C C . PRO A 1 90 ? -5.799 28.434 15.386 1.00 79.88 90 PRO A C 1
ATOM 735 O O . PRO A 1 90 ? -5.000 27.615 15.831 1.00 79.88 90 PRO A O 1
ATOM 738 N N . ALA A 1 91 ? -7.031 28.563 15.892 1.00 78.62 91 ALA A N 1
ATOM 739 C CA . ALA A 1 91 ? -7.548 27.739 16.985 1.00 78.62 91 ALA A CA 1
ATOM 740 C C . ALA A 1 91 ? -7.663 26.246 16.619 1.00 78.62 91 ALA A C 1
ATOM 742 O O . ALA A 1 91 ? -7.632 25.396 17.505 1.00 78.62 91 ALA A O 1
ATOM 743 N N . SER A 1 92 ? -7.779 25.925 15.327 1.00 77.88 92 SER A N 1
ATOM 744 C CA . SER A 1 92 ? -7.906 24.562 14.801 1.00 77.88 92 SER A CA 1
ATOM 745 C C . SER A 1 92 ? -6.668 24.076 14.045 1.00 77.88 92 SER A C 1
ATOM 747 O O . SER A 1 92 ? -6.672 22.945 13.561 1.00 77.88 92 SER A O 1
ATOM 749 N N . ALA A 1 93 ? -5.595 24.874 13.978 1.00 77.44 93 ALA A N 1
ATOM 750 C CA . ALA A 1 93 ? -4.386 24.546 13.219 1.00 77.44 93 ALA A CA 1
ATOM 751 C C . ALA A 1 93 ? -3.811 23.164 13.587 1.00 77.44 93 ALA A C 1
ATOM 753 O O . ALA A 1 93 ? -3.449 22.388 12.712 1.00 77.44 93 ALA A O 1
ATOM 754 N N . GLY A 1 94 ? -3.833 22.798 14.875 1.00 78.38 94 GLY A N 1
ATOM 755 C CA . GLY A 1 94 ? -3.385 21.479 15.342 1.00 78.38 94 GLY A CA 1
ATOM 756 C C . GLY A 1 94 ? -4.268 20.298 14.917 1.00 78.38 94 GLY A C 1
ATOM 757 O O . GLY A 1 94 ? -3.881 19.157 15.112 1.00 78.38 94 GLY A O 1
ATOM 758 N N . SER A 1 95 ? -5.452 20.536 14.350 1.00 82.31 95 SER A N 1
ATOM 759 C CA . SER A 1 95 ? -6.345 19.483 13.842 1.00 82.31 95 SER A CA 1
ATOM 760 C C . SER A 1 95 ? -6.227 19.266 12.332 1.00 82.31 95 SER A C 1
ATOM 762 O O . SER A 1 95 ? -6.745 18.271 11.817 1.00 82.31 95 SER A O 1
ATOM 764 N N . VAL A 1 96 ? -5.536 20.168 11.624 1.00 90.06 96 VAL A N 1
ATOM 765 C CA . VAL A 1 96 ? -5.354 20.084 10.174 1.00 90.06 96 VAL A CA 1
ATOM 766 C C . VAL A 1 96 ? -4.392 18.929 9.859 1.00 90.06 96 VAL A C 1
ATOM 768 O O . VAL A 1 96 ? -3.280 18.913 10.383 1.00 90.06 96 VAL A O 1
ATOM 771 N N . PRO A 1 97 ? -4.797 17.940 9.042 1.00 93.00 97 PRO A N 1
ATOM 772 C CA . PRO A 1 97 ? -3.953 16.806 8.697 1.00 93.00 97 PRO A CA 1
ATOM 773 C C . PRO A 1 97 ? -2.666 17.208 7.989 1.00 93.00 97 PRO A C 1
ATOM 775 O O . PRO A 1 97 ? -2.604 18.233 7.310 1.00 93.00 97 PRO A O 1
ATOM 778 N N . THR A 1 98 ? -1.670 16.335 8.064 1.00 93.25 98 THR A N 1
ATOM 779 C CA . THR A 1 98 ? -0.431 16.472 7.297 1.00 93.25 98 THR A CA 1
ATOM 780 C C . THR A 1 98 ? -0.369 15.431 6.190 1.00 93.25 98 THR A C 1
ATOM 782 O O . THR A 1 98 ? -0.958 14.350 6.285 1.00 93.25 98 THR A O 1
ATOM 785 N N . PHE A 1 99 ? 0.339 15.773 5.115 1.00 95.12 99 PHE A N 1
ATOM 786 C CA . PHE A 1 99 ? 0.595 14.886 3.987 1.00 95.12 99 PHE A CA 1
ATOM 787 C C . PHE A 1 99 ? 2.095 14.774 3.764 1.00 95.12 99 PHE A C 1
ATOM 789 O O . PHE A 1 99 ? 2.824 15.767 3.849 1.00 95.12 99 PHE A O 1
ATOM 796 N N . HIS A 1 100 ? 2.551 13.562 3.483 1.00 93.12 100 HIS A N 1
ATOM 797 C CA . HIS A 1 100 ? 3.958 13.239 3.364 1.00 93.12 100 HIS A CA 1
ATOM 798 C C . HIS A 1 100 ? 4.240 12.460 2.073 1.00 93.12 100 HIS A C 1
ATOM 800 O O . HIS A 1 100 ? 3.398 11.696 1.593 1.00 93.12 100 HIS A O 1
ATOM 806 N N . PRO A 1 101 ? 5.432 12.656 1.490 1.00 92.75 101 PRO A N 1
ATOM 807 C CA . PRO A 1 101 ? 5.941 11.795 0.432 1.00 92.75 101 PRO A CA 1
ATOM 808 C C . PRO A 1 101 ? 6.256 10.389 0.948 1.00 92.75 101 PRO A C 1
ATOM 810 O O . PRO A 1 101 ? 6.881 10.250 1.996 1.00 92.75 101 PRO A O 1
ATOM 813 N N . GLU A 1 102 ? 5.936 9.379 0.143 1.00 93.38 102 GLU A N 1
ATOM 814 C CA . GLU A 1 102 ? 6.366 7.985 0.324 1.00 93.38 102 GLU A CA 1
ATOM 815 C C . GLU A 1 102 ? 7.282 7.529 -0.826 1.00 93.38 102 GLU A C 1
ATOM 817 O O . GLU A 1 102 ? 7.504 8.290 -1.775 1.00 93.38 102 GLU A O 1
ATOM 822 N N . TYR A 1 103 ? 7.840 6.314 -0.739 1.00 94.12 103 TYR A N 1
ATOM 823 C CA . TYR A 1 103 ? 8.786 5.758 -1.718 1.00 94.12 103 TYR A CA 1
ATOM 824 C C . TYR A 1 103 ? 8.257 5.816 -3.155 1.00 94.12 103 TYR A C 1
ATOM 826 O O . TYR A 1 103 ? 8.983 6.237 -4.059 1.00 94.12 103 TYR A O 1
ATOM 834 N N . GLY A 1 104 ? 7.012 5.388 -3.378 1.00 95.62 104 GLY A N 1
ATOM 835 C CA . GLY A 1 104 ? 6.381 5.445 -4.692 1.00 95.62 104 GLY A CA 1
ATOM 836 C C . GLY A 1 104 ? 6.011 6.879 -5.069 1.00 95.62 104 GLY A C 1
ATOM 837 O O . GLY A 1 104 ? 5.362 7.580 -4.294 1.00 95.62 104 GLY A O 1
ATOM 838 N N . ARG A 1 105 ? 6.347 7.312 -6.289 1.00 96.88 105 ARG A N 1
ATOM 839 C CA . ARG A 1 105 ? 5.931 8.613 -6.853 1.00 96.88 105 ARG A CA 1
ATOM 840 C C . ARG A 1 105 ? 4.426 8.688 -7.150 1.00 96.88 105 ARG A C 1
ATOM 842 O O . ARG A 1 105 ? 3.911 9.734 -7.515 1.00 96.88 105 ARG A O 1
ATOM 849 N N . TYR A 1 106 ? 3.713 7.587 -6.975 1.00 97.56 106 TYR A N 1
ATOM 850 C CA . TYR A 1 106 ? 2.255 7.530 -7.006 1.00 97.56 106 TYR A CA 1
ATOM 851 C C . TYR A 1 106 ? 1.627 7.465 -5.617 1.00 97.56 106 TYR A C 1
ATOM 853 O O . TYR A 1 106 ? 0.411 7.335 -5.515 1.00 97.56 106 TYR A O 1
ATOM 861 N N . MET A 1 107 ? 2.427 7.504 -4.547 1.00 97.06 107 MET A N 1
ATOM 862 C CA . MET A 1 107 ? 1.917 7.355 -3.189 1.00 97.06 107 MET A CA 1
ATOM 863 C C . MET A 1 107 ? 1.672 8.700 -2.508 1.00 97.06 107 MET A C 1
ATOM 865 O O . MET A 1 107 ? 2.342 9.685 -2.797 1.00 97.06 107 MET A O 1
ATOM 869 N N . LEU A 1 108 ? 0.757 8.746 -1.551 1.00 96.00 108 LEU A N 1
ATOM 870 C CA . LEU A 1 108 ? 0.638 9.830 -0.575 1.00 96.00 108 LEU A CA 1
ATOM 871 C C . LEU A 1 108 ? 0.571 9.185 0.807 1.00 96.00 108 LEU A C 1
ATOM 873 O O . LEU A 1 108 ? -0.164 8.224 0.966 1.00 96.00 108 LEU A O 1
ATOM 877 N N . GLU A 1 109 ? 1.274 9.701 1.806 1.00 96.19 109 GLU A N 1
ATOM 878 C CA . GLU A 1 109 ? 1.045 9.341 3.214 1.00 96.19 109 GLU A CA 1
ATOM 879 C C . GLU A 1 109 ? 0.286 10.485 3.890 1.00 96.19 109 GLU A C 1
ATOM 881 O O . GLU A 1 109 ? 0.519 11.654 3.578 1.00 96.19 109 GLU A O 1
ATOM 886 N N . SER A 1 110 ? -0.627 10.187 4.813 1.00 95.38 110 SER A N 1
ATOM 887 C CA . SER A 1 110 ? -1.289 11.217 5.610 1.00 95.38 110 SER A CA 1
ATOM 888 C C . SER A 1 110 ? -1.579 10.775 7.037 1.00 95.38 110 SER A C 1
ATOM 890 O O . SER A 1 110 ? -2.003 9.643 7.279 1.00 95.38 110 SER A O 1
ATOM 892 N N . THR A 1 111 ? -1.427 11.708 7.974 1.00 95.44 111 THR A N 1
ATOM 893 C CA . THR A 1 111 ? -1.600 11.507 9.420 1.00 95.44 111 THR A CA 1
ATOM 894 C C . THR A 1 111 ? -2.547 12.57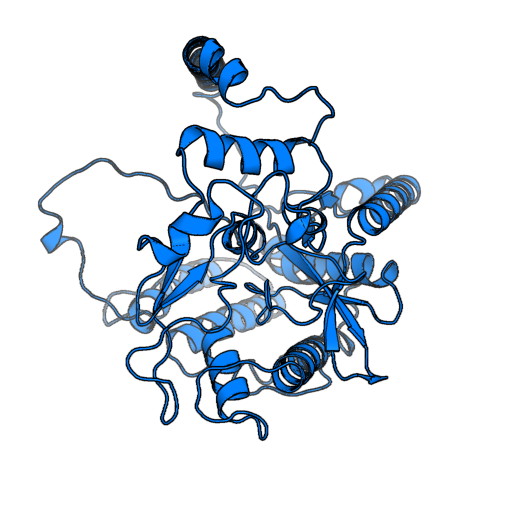1 9.991 1.00 95.44 111 THR A C 1
ATOM 896 O O . THR A 1 111 ? -2.725 13.628 9.371 1.00 95.44 111 THR A O 1
ATOM 899 N N . PRO A 1 112 ? -3.183 12.346 11.157 1.00 94.25 112 PRO A N 1
ATOM 900 C CA . PRO A 1 112 ? -3.925 13.407 11.836 1.00 94.25 112 PRO A CA 1
ATOM 901 C C . PRO A 1 112 ? -3.000 14.584 12.196 1.00 94.25 112 PRO A C 1
ATOM 903 O O . PRO A 1 112 ? -1.797 14.399 12.374 1.00 94.25 112 PRO A O 1
ATOM 906 N N . GLY A 1 113 ? -3.563 15.792 12.326 1.00 91.56 113 GLY A N 1
ATOM 907 C CA . GLY A 1 113 ? -2.791 16.994 12.685 1.00 91.56 113 GLY A CA 1
ATOM 908 C C . GLY A 1 113 ? -2.209 16.966 14.102 1.00 91.56 113 GLY A C 1
ATOM 909 O O . GLY A 1 113 ? -1.169 17.567 14.370 1.00 91.56 113 GLY A O 1
ATOM 910 N N . ALA A 1 114 ? -2.855 16.223 15.001 1.00 91.50 114 ALA A N 1
ATOM 911 C CA . ALA A 1 114 ? -2.418 15.992 16.369 1.00 91.50 114 ALA A CA 1
ATOM 912 C C . ALA A 1 114 ? -2.609 14.513 16.734 1.00 91.50 114 ALA A C 1
ATOM 914 O O . ALA A 1 114 ? -3.523 13.870 16.208 1.00 91.50 114 ALA A O 1
ATOM 915 N N . PRO A 1 115 ? -1.780 13.967 17.642 1.00 93.75 115 PRO A N 1
ATOM 916 C CA . PRO A 1 115 ? -1.993 12.622 18.149 1.00 93.75 115 PRO A CA 1
ATOM 917 C C . PRO A 1 115 ? -3.320 12.539 18.910 1.00 93.75 115 PRO A C 1
ATOM 919 O O . PRO A 1 115 ? -3.684 13.443 19.666 1.00 93.75 115 PRO A O 1
ATOM 922 N N . TYR A 1 116 ? -4.008 11.417 18.747 1.00 93.69 116 TYR A N 1
ATOM 923 C CA . TYR A 1 116 ? -5.148 11.041 19.565 1.00 93.69 116 TYR A CA 1
ATOM 924 C C . TYR A 1 116 ? -4.707 10.696 20.986 1.00 93.69 116 TYR A C 1
ATOM 926 O O . TYR A 1 116 ? -3.556 10.335 21.234 1.00 93.69 116 TYR A O 1
ATOM 934 N N . ASN A 1 117 ? -5.657 10.723 21.914 1.00 91.88 117 ASN A N 1
ATOM 935 C CA . ASN A 1 117 ? -5.479 10.223 23.274 1.00 91.88 117 ASN A CA 1
ATOM 936 C C . ASN A 1 117 ? -6.279 8.929 23.533 1.00 91.88 117 ASN A C 1
ATOM 938 O O . ASN A 1 117 ? -6.983 8.418 22.661 1.00 91.88 117 ASN A O 1
ATOM 942 N N . GLY A 1 118 ? -6.183 8.389 24.751 1.00 88.25 118 GLY A N 1
ATOM 943 C CA . GLY A 1 118 ? -6.882 7.164 25.166 1.00 88.25 118 GLY A CA 1
ATOM 944 C C . GLY A 1 118 ? -8.397 7.288 25.410 1.00 88.25 118 GLY A C 1
ATOM 945 O O . GLY A 1 118 ? -8.989 6.358 25.952 1.00 88.25 118 GLY A O 1
ATOM 946 N N . THR A 1 119 ? -9.041 8.415 25.084 1.00 90.12 119 THR A N 1
ATOM 947 C CA . THR A 1 119 ? -10.486 8.595 25.316 1.00 90.12 119 THR A CA 1
ATOM 948 C C . THR A 1 119 ? -11.341 7.988 24.201 1.00 90.12 119 THR A C 1
ATOM 950 O O . THR A 1 119 ? -10.938 7.915 23.041 1.00 90.12 119 THR A O 1
ATOM 953 N N . VAL A 1 120 ? -12.585 7.619 24.530 1.00 90.44 120 VAL A N 1
ATOM 954 C CA . VAL A 1 120 ? -13.538 7.094 23.537 1.00 90.44 120 VAL A CA 1
ATOM 955 C C . VAL A 1 120 ? -13.908 8.126 22.467 1.00 90.44 120 VAL A C 1
ATOM 957 O O . VAL A 1 120 ? -14.104 7.741 21.319 1.00 90.44 120 VAL A O 1
ATOM 960 N N . SER A 1 121 ? -13.954 9.422 22.798 1.00 89.44 121 SER A N 1
ATOM 961 C CA . SER A 1 121 ? -14.197 10.470 21.791 1.00 89.44 121 SER A CA 1
ATOM 962 C C . SER A 1 121 ? -13.148 10.410 20.685 1.00 89.44 121 SER A C 1
ATOM 964 O O . SER A 1 121 ? -13.490 10.283 19.516 1.00 89.44 121 SER A O 1
ATOM 966 N N . ASN A 1 122 ? -11.869 10.383 21.066 1.00 90.06 122 ASN A N 1
ATOM 967 C CA . ASN A 1 122 ? -10.760 10.318 20.119 1.00 90.06 122 ASN A CA 1
ATOM 968 C C . ASN A 1 122 ? -10.758 9.016 19.302 1.00 90.06 122 ASN A C 1
ATOM 970 O O . ASN A 1 122 ? -10.523 9.061 18.100 1.00 90.06 122 ASN A O 1
ATOM 974 N N . LEU A 1 123 ? -11.118 7.873 19.903 1.00 90.12 123 LEU A N 1
ATOM 975 C CA . LEU A 1 123 ? -11.312 6.620 19.154 1.00 90.12 123 LEU A CA 1
ATOM 976 C C . LEU A 1 123 ? -12.391 6.743 18.065 1.00 90.12 123 LEU A C 1
ATOM 978 O O . LEU A 1 123 ? -12.255 6.167 16.988 1.00 90.12 123 LEU A O 1
ATOM 982 N N . LEU A 1 124 ? -13.463 7.493 18.326 1.00 91.25 124 LEU A N 1
ATOM 983 C CA . LEU A 1 124 ? -14.560 7.707 17.376 1.00 91.25 124 LEU A CA 1
ATOM 984 C C . LEU A 1 124 ? -14.269 8.788 16.324 1.00 91.25 124 LEU A C 1
ATOM 986 O O . LEU A 1 124 ? -15.006 8.881 15.335 1.00 91.25 124 LEU A O 1
ATOM 990 N N . GLU A 1 125 ? -13.219 9.585 16.525 1.00 91.12 125 GLU A N 1
ATOM 991 C CA . GLU A 1 125 ? -12.769 10.638 15.610 1.00 91.12 125 GLU A CA 1
ATOM 992 C C . GLU A 1 125 ? -11.885 10.103 14.481 1.00 91.12 125 GLU A C 1
ATOM 994 O O . GLU A 1 125 ? -11.848 10.718 13.416 1.00 91.12 125 GLU A O 1
ATOM 999 N N . VAL A 1 126 ? -11.233 8.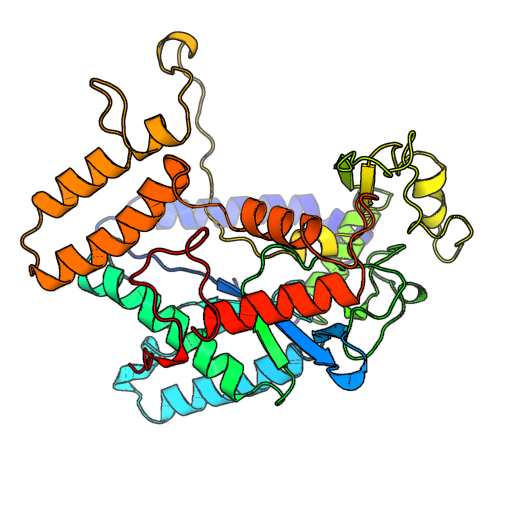952 14.676 1.00 92.94 126 VAL A N 1
ATOM 1000 C CA . VAL A 1 126 ? -10.272 8.366 13.725 1.00 92.94 126 VAL A CA 1
ATOM 1001 C C . VAL A 1 126 ? -10.864 8.245 12.322 1.00 92.94 126 VAL A C 1
ATOM 1003 O O . VAL A 1 126 ? -10.331 8.819 11.378 1.00 92.94 126 VAL A O 1
ATOM 1006 N N . GLU A 1 127 ? -12.012 7.575 12.173 1.00 91.62 127 GLU A N 1
ATOM 1007 C CA . GLU A 1 127 ? -12.649 7.391 10.860 1.00 91.62 127 GLU A CA 1
ATOM 1008 C C . GLU A 1 127 ? -13.026 8.732 10.212 1.00 91.62 127 GLU A C 1
ATOM 1010 O O . GLU A 1 127 ? -12.814 8.928 9.014 1.00 91.62 127 GLU A O 1
ATOM 1015 N N . ARG A 1 128 ? -13.540 9.686 11.000 1.00 90.00 128 ARG A N 1
ATOM 1016 C CA . ARG A 1 128 ? -13.877 11.030 10.505 1.00 90.00 128 ARG A CA 1
ATOM 1017 C C . ARG A 1 128 ? -12.625 11.747 10.002 1.00 90.00 128 ARG A C 1
ATOM 1019 O O . ARG A 1 128 ? -12.651 12.340 8.928 1.00 90.00 128 ARG A O 1
ATOM 1026 N N . ASN A 1 129 ? -11.520 11.649 10.737 1.00 92.69 129 ASN A N 1
ATOM 1027 C CA . ASN A 1 129 ? -10.245 12.236 10.350 1.00 92.69 129 ASN A CA 1
ATOM 1028 C C . ASN A 1 129 ? -9.665 11.580 9.079 1.00 92.69 129 ASN A C 1
ATOM 1030 O O . ASN A 1 129 ? -9.202 12.287 8.185 1.00 92.69 129 ASN A O 1
ATOM 1034 N N . MET A 1 130 ? -9.742 10.251 8.952 1.00 93.88 130 MET A N 1
ATOM 1035 C CA . MET A 1 130 ? -9.336 9.520 7.741 1.00 93.88 130 MET A CA 1
ATOM 1036 C C . MET A 1 130 ? -10.151 9.957 6.513 1.00 93.88 130 MET A C 1
ATOM 1038 O O . MET A 1 130 ? -9.596 10.201 5.440 1.00 93.88 130 MET A O 1
ATOM 1042 N N . ARG A 1 131 ? -11.471 10.119 6.665 1.00 91.56 131 ARG A N 1
ATOM 1043 C CA . ARG A 1 131 ? -12.343 10.620 5.590 1.00 91.56 131 ARG A CA 1
ATOM 1044 C C . ARG A 1 131 ? -12.030 12.060 5.217 1.00 91.56 131 ARG A C 1
ATOM 1046 O O . ARG A 1 131 ? -11.979 12.372 4.029 1.00 91.56 131 ARG A O 1
ATOM 1053 N N . TYR A 1 132 ? -11.771 12.915 6.206 1.00 91.94 132 TYR A N 1
ATOM 1054 C CA . TYR A 1 132 ? -11.361 14.293 5.960 1.00 91.94 132 TYR A CA 1
ATOM 1055 C C . TYR A 1 132 ? -10.059 14.352 5.149 1.00 91.94 132 TYR A C 1
ATOM 1057 O O . TYR A 1 132 ? -10.010 15.044 4.133 1.00 91.94 132 TYR A O 1
ATOM 1065 N N . ARG A 1 133 ? -9.051 13.545 5.512 1.00 94.31 133 ARG A N 1
ATOM 1066 C CA . ARG A 1 133 ? -7.800 13.398 4.746 1.00 94.31 133 ARG A CA 1
ATOM 1067 C C . ARG A 1 133 ? -8.048 12.985 3.297 1.00 94.31 133 ARG A C 1
ATOM 1069 O O . ARG A 1 133 ? -7.542 13.637 2.385 1.00 94.31 133 ARG A O 1
ATOM 1076 N N . ARG A 1 134 ? -8.866 11.952 3.068 1.00 94.56 134 ARG A N 1
ATOM 1077 C CA . ARG A 1 134 ? -9.205 11.482 1.712 1.00 94.56 134 ARG A CA 1
ATOM 1078 C C . ARG A 1 134 ? -9.940 12.548 0.899 1.00 94.56 134 ARG A C 1
ATOM 1080 O O . ARG A 1 134 ? -9.606 12.760 -0.264 1.00 94.56 134 ARG A O 1
ATOM 1087 N N . LYS A 1 135 ? -10.920 13.230 1.502 1.00 92.38 135 LYS A N 1
ATOM 1088 C CA . LYS A 1 135 ? -11.687 14.317 0.872 1.00 92.38 135 LYS A CA 1
ATOM 1089 C C . LYS A 1 135 ? -10.777 15.472 0.472 1.00 92.38 135 LYS A C 1
ATOM 1091 O O . LYS A 1 135 ? -10.880 15.966 -0.648 1.00 92.38 135 LYS A O 1
ATOM 1096 N N . LEU A 1 136 ? -9.873 15.861 1.370 1.00 93.31 136 LEU A N 1
ATOM 1097 C CA . LEU A 1 136 ? -8.910 16.924 1.127 1.00 93.31 136 LEU A CA 1
ATOM 1098 C C . LEU A 1 136 ? -7.948 16.546 -0.005 1.00 93.31 136 LEU A C 1
ATOM 1100 O O . LEU A 1 136 ? -7.801 17.328 -0.935 1.00 93.31 136 LEU A O 1
ATOM 1104 N N . ALA A 1 137 ? -7.383 15.333 0.007 1.00 94.56 137 ALA A N 1
ATOM 1105 C CA . ALA A 1 137 ? -6.544 14.837 -1.085 1.00 94.56 137 ALA A CA 1
ATOM 1106 C C . ALA A 1 137 ? -7.290 14.849 -2.430 1.00 94.56 137 ALA A C 1
ATOM 1108 O O . ALA A 1 137 ? -6.818 15.452 -3.391 1.00 94.56 137 ALA A O 1
ATOM 1109 N N . LYS A 1 138 ? -8.490 14.252 -2.478 1.00 94.31 138 LYS A N 1
ATOM 1110 C CA . LYS A 1 138 ? -9.319 14.139 -3.691 1.00 94.31 138 LYS A CA 1
ATOM 1111 C C . LYS A 1 138 ? -9.680 15.497 -4.300 1.00 94.31 138 LYS A C 1
ATOM 1113 O O . LYS A 1 138 ? -9.773 15.594 -5.518 1.00 94.31 138 LYS A O 1
ATOM 1118 N N . ALA A 1 139 ? -9.852 16.541 -3.487 1.00 93.56 139 ALA A N 1
ATOM 1119 C CA . ALA A 1 139 ? -10.187 17.886 -3.963 1.00 93.56 139 ALA A CA 1
ATOM 1120 C C . ALA A 1 139 ? -9.096 18.534 -4.840 1.00 93.56 139 ALA A C 1
ATOM 1122 O O . ALA A 1 139 ? -9.395 19.481 -5.566 1.00 93.56 139 ALA A O 1
ATOM 1123 N N . TYR A 1 140 ? -7.858 18.031 -4.787 1.00 93.94 140 TYR A N 1
ATOM 1124 C CA . TYR A 1 140 ? -6.715 18.560 -5.543 1.00 93.94 140 TYR A CA 1
ATOM 1125 C C . TYR A 1 140 ? -6.126 17.562 -6.547 1.00 93.94 140 TYR A C 1
ATOM 1127 O O . TYR A 1 140 ? -5.058 17.810 -7.110 1.00 93.94 140 TYR A O 1
ATOM 1135 N N . LEU A 1 141 ? -6.818 16.449 -6.786 1.00 96.62 141 LEU A N 1
ATOM 1136 C CA . LEU A 1 141 ? -6.501 15.529 -7.873 1.00 96.62 141 LEU A CA 1
ATOM 1137 C C . LEU A 1 141 ? -7.158 15.979 -9.183 1.00 96.62 141 LEU A C 1
ATOM 1139 O O . LEU A 1 141 ? -8.087 16.791 -9.189 1.00 96.62 141 LEU A O 1
ATOM 1143 N N . LEU A 1 142 ? -6.684 15.445 -10.308 1.00 97.38 142 LEU A N 1
ATOM 1144 C CA . LEU A 1 142 ? -7.358 15.624 -11.594 1.00 97.38 142 LEU A CA 1
ATOM 1145 C C . LEU A 1 142 ? -8.712 14.891 -11.611 1.00 97.38 142 LEU A C 1
ATOM 1147 O O . LEU A 1 142 ? -8.908 13.937 -10.863 1.00 97.38 142 LEU A O 1
ATOM 1151 N N . PRO A 1 143 ? -9.651 15.275 -12.499 1.00 96.56 143 PRO A N 1
ATOM 1152 C CA . PRO A 1 143 ? -10.975 14.647 -12.559 1.00 96.56 143 PRO A CA 1
ATOM 1153 C C . PRO A 1 143 ? -10.965 13.132 -12.813 1.00 96.56 143 PRO A C 1
ATOM 1155 O O . PRO A 1 143 ? -11.912 12.450 -12.435 1.00 96.56 143 PRO A O 1
ATOM 1158 N N . HIS A 1 144 ? -9.912 12.622 -13.454 1.00 97.00 144 HIS A N 1
ATOM 1159 C CA . HIS A 1 144 ? -9.704 11.203 -13.749 1.00 97.00 144 HIS A CA 1
ATOM 1160 C C . HIS A 1 144 ? -8.774 10.514 -12.734 1.00 97.00 144 HIS A C 1
ATOM 1162 O O . HIS A 1 144 ? -8.365 9.379 -12.950 1.00 97.00 144 HIS A O 1
ATOM 1168 N N . GLU A 1 145 ? -8.408 11.183 -11.640 1.00 98.06 145 GLU A N 1
ATOM 1169 C CA . GLU A 1 145 ? -7.548 10.633 -10.595 1.00 98.06 145 GLU A CA 1
ATOM 1170 C C . GLU A 1 145 ? -8.334 10.342 -9.309 1.00 98.06 145 GLU A C 1
ATOM 1172 O O . GLU A 1 145 ? -9.204 11.110 -8.890 1.00 98.06 145 GLU A O 1
ATOM 1177 N N . VAL A 1 146 ? -7.992 9.243 -8.635 1.00 96.62 146 VAL A N 1
ATOM 1178 C CA . VAL A 1 146 ? -8.611 8.835 -7.367 1.00 96.62 146 VAL A CA 1
ATOM 1179 C C . VAL A 1 146 ? -7.536 8.357 -6.385 1.00 96.62 146 VAL A C 1
ATOM 1181 O O . VAL A 1 146 ? -6.686 7.549 -6.763 1.00 96.62 146 VAL A O 1
ATOM 1184 N N . PRO A 1 147 ? -7.556 8.798 -5.109 1.00 96.69 147 PRO A N 1
ATOM 1185 C CA . PRO A 1 147 ? -6.650 8.276 -4.099 1.00 96.69 147 PRO A CA 1
ATOM 1186 C C . PRO A 1 147 ? -7.243 6.993 -3.510 1.00 96.69 147 PRO A C 1
ATOM 1188 O O . PRO A 1 147 ? -8.312 7.017 -2.892 1.00 96.69 147 PRO A O 1
ATOM 1191 N N . MET A 1 148 ? -6.545 5.872 -3.662 1.00 95.75 148 MET A N 1
ATOM 1192 C CA . MET A 1 148 ? -6.984 4.554 -3.205 1.00 95.75 148 MET A CA 1
ATOM 1193 C C . MET A 1 148 ? -6.076 4.005 -2.113 1.00 95.75 148 MET A C 1
ATOM 1195 O O . MET A 1 148 ? -4.862 4.084 -2.218 1.00 95.75 148 MET A O 1
ATOM 1199 N N . THR A 1 149 ? -6.660 3.411 -1.078 1.00 95.81 149 THR A N 1
ATOM 1200 C CA . THR A 1 149 ? -5.921 2.664 -0.044 1.00 95.81 149 THR A CA 1
ATOM 1201 C C . THR A 1 149 ? -5.917 1.194 -0.438 1.00 95.81 149 THR A C 1
ATOM 1203 O O . THR A 1 149 ? -6.813 0.434 -0.052 1.00 95.81 149 THR A O 1
ATOM 1206 N N . ILE A 1 150 ? -4.998 0.847 -1.338 1.00 93.00 150 ILE A N 1
ATOM 1207 C CA . ILE A 1 150 ? -4.782 -0.513 -1.827 1.00 93.00 150 ILE A CA 1
ATOM 1208 C C . ILE A 1 150 ? -3.384 -0.961 -1.420 1.00 93.00 150 ILE A C 1
ATOM 1210 O O . ILE A 1 150 ? -2.407 -0.251 -1.620 1.00 93.00 150 ILE A O 1
ATOM 1214 N N . THR A 1 151 ? -3.279 -2.183 -0.898 1.00 94.44 151 THR A N 1
ATOM 1215 C CA . THR A 1 151 ? -1.996 -2.725 -0.437 1.00 94.44 151 THR A CA 1
ATOM 1216 C C . THR A 1 151 ? -1.014 -2.925 -1.582 1.00 94.44 151 THR A C 1
ATOM 1218 O O . THR A 1 151 ? 0.157 -2.613 -1.441 1.00 94.44 151 THR A O 1
ATOM 1221 N N . SER A 1 152 ? -1.472 -3.440 -2.723 1.00 94.88 152 SER A N 1
ATOM 1222 C CA . SER A 1 152 ? -0.620 -3.732 -3.873 1.00 94.88 152 SER A CA 1
ATOM 1223 C C . SER A 1 152 ? -1.377 -3.437 -5.159 1.00 94.88 152 SER A C 1
ATOM 1225 O O . SER A 1 152 ? -2.523 -3.867 -5.315 1.00 94.88 152 SER A O 1
ATOM 1227 N N . PHE A 1 153 ? -0.745 -2.701 -6.072 1.00 97.88 153 PHE A N 1
ATOM 1228 C CA . PHE A 1 153 ? -1.321 -2.421 -7.380 1.00 97.88 153 PHE A CA 1
ATOM 1229 C C . PHE A 1 153 ? -1.198 -3.662 -8.287 1.00 97.88 153 PHE A C 1
ATOM 1231 O O . PHE A 1 153 ? -0.072 -4.071 -8.586 1.00 97.88 153 PHE A O 1
ATOM 1238 N N . PRO A 1 154 ? -2.309 -4.271 -8.757 1.00 97.06 154 PRO A N 1
ATOM 1239 C CA . PRO A 1 154 ? -2.282 -5.604 -9.375 1.00 97.06 154 PRO A CA 1
ATOM 1240 C C . PRO A 1 154 ? -1.423 -5.734 -10.637 1.00 97.06 154 PRO A C 1
ATOM 1242 O O . PRO A 1 154 ? -0.978 -6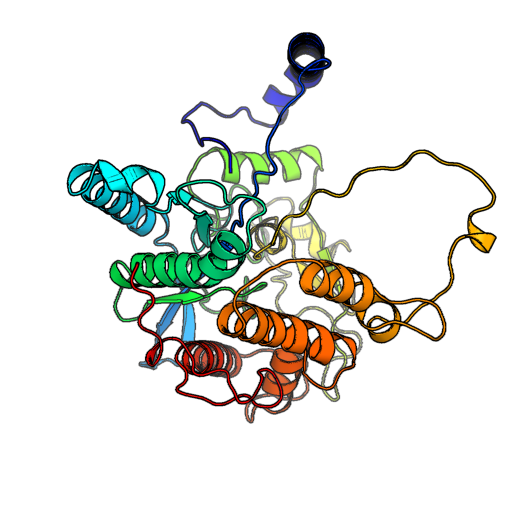.832 -10.961 1.00 97.06 154 PRO A O 1
ATOM 1245 N N . ARG A 1 155 ? -1.206 -4.629 -11.361 1.00 97.31 155 ARG A N 1
ATOM 1246 C CA . ARG A 1 155 ? -0.418 -4.581 -12.604 1.00 97.31 155 ARG A CA 1
ATOM 1247 C C . ARG A 1 155 ? 0.866 -3.760 -12.472 1.00 97.31 155 ARG A C 1
ATOM 1249 O O . ARG A 1 155 ? 1.330 -3.172 -13.443 1.00 97.31 155 ARG A O 1
ATOM 1256 N N . LEU A 1 156 ? 1.437 -3.678 -11.273 1.00 97.56 156 LEU A N 1
ATOM 1257 C CA . LEU A 1 156 ? 2.711 -2.992 -11.063 1.00 97.56 156 LEU A CA 1
ATOM 1258 C C . LEU A 1 156 ? 3.824 -3.697 -11.860 1.00 97.56 156 LEU A C 1
ATOM 1260 O O . LEU A 1 156 ? 4.028 -4.894 -11.686 1.00 97.56 156 LEU A O 1
ATOM 1264 N N . GLY A 1 157 ? 4.545 -2.968 -12.716 1.00 96.69 157 GLY A N 1
ATOM 1265 C CA . GLY A 1 157 ? 5.693 -3.509 -13.459 1.00 96.69 157 GLY A CA 1
ATOM 1266 C C . GLY A 1 157 ? 5.355 -4.402 -14.657 1.00 96.69 157 GLY A C 1
ATOM 1267 O O . GLY A 1 157 ? 6.234 -5.098 -15.162 1.00 96.69 157 GLY A O 1
ATOM 1268 N N . VAL A 1 158 ? 4.104 -4.407 -15.128 1.00 96.12 158 VAL A N 1
ATOM 1269 C CA . VAL A 1 158 ? 3.756 -5.080 -16.393 1.00 96.12 158 VAL A CA 1
ATOM 1270 C C . VAL A 1 158 ? 4.402 -4.367 -17.589 1.00 96.12 158 VAL A C 1
ATOM 1272 O O . VAL A 1 158 ? 4.784 -3.203 -17.497 1.00 96.12 158 VAL A O 1
ATOM 1275 N N . ARG A 1 159 ? 4.526 -5.059 -18.730 1.00 91.00 159 ARG A N 1
ATOM 1276 C CA . ARG A 1 159 ? 5.121 -4.472 -19.948 1.00 91.00 159 ARG A CA 1
ATOM 1277 C C . ARG A 1 159 ? 4.213 -3.452 -20.624 1.00 91.00 159 ARG A C 1
ATOM 1279 O O . ARG A 1 159 ? 4.700 -2.559 -21.310 1.00 91.00 159 ARG A O 1
ATOM 1286 N N . GLU A 1 160 ? 2.899 -3.617 -20.496 1.00 93.75 160 GLU A N 1
ATOM 1287 C CA . GLU A 1 160 ? 1.948 -2.619 -20.967 1.00 93.75 160 GLU A CA 1
ATOM 1288 C C . GLU A 1 160 ? 1.984 -1.365 -20.082 1.00 93.75 160 GLU A C 1
ATOM 1290 O O . GLU A 1 160 ? 2.511 -1.365 -18.973 1.00 93.75 160 GLU A O 1
ATOM 1295 N N . VAL A 1 161 ? 1.381 -0.275 -20.554 1.00 95.75 161 VAL A N 1
ATOM 1296 C CA . VAL A 1 161 ? 1.377 0.995 -19.822 1.00 95.75 161 VAL A CA 1
ATOM 1297 C C . VAL A 1 161 ? 0.618 0.861 -18.496 1.00 95.75 161 VAL A C 1
ATOM 1299 O O . VAL A 1 161 ? -0.599 0.657 -18.496 1.00 95.75 161 VAL A O 1
ATOM 1302 N N . PHE A 1 162 ? 1.326 1.047 -17.376 1.00 97.19 162 PHE A N 1
ATOM 1303 C CA . PHE A 1 162 ? 0.762 1.029 -16.018 1.00 97.19 162 PHE A CA 1
ATOM 1304 C C . PHE A 1 162 ? 1.005 2.320 -15.215 1.00 97.19 162 PHE A C 1
ATOM 1306 O O . PHE A 1 162 ? 0.530 2.425 -14.086 1.00 97.19 162 PHE A O 1
ATOM 1313 N N . THR A 1 163 ? 1.699 3.314 -15.778 1.00 98.25 163 THR A N 1
ATOM 1314 C CA . THR A 1 163 ? 1.932 4.634 -15.161 1.00 98.25 163 THR A CA 1
ATOM 1315 C C . THR A 1 163 ? 1.336 5.761 -15.994 1.00 98.25 163 THR A C 1
ATOM 1317 O O . THR A 1 163 ? 1.177 5.626 -17.208 1.00 98.25 163 THR A O 1
ATOM 1320 N N . ASP A 1 164 ? 1.048 6.885 -15.346 1.00 97.75 164 ASP A N 1
ATOM 1321 C CA . ASP A 1 164 ? 0.634 8.128 -15.987 1.00 97.75 164 ASP A CA 1
ATOM 1322 C C . ASP A 1 164 ? 1.521 9.302 -15.523 1.00 97.75 164 ASP A C 1
ATOM 1324 O O . ASP A 1 164 ? 1.492 9.645 -14.336 1.00 97.75 164 ASP A O 1
ATOM 1328 N N . PRO A 1 165 ? 2.346 9.900 -16.406 1.00 97.19 165 PRO A N 1
ATOM 1329 C CA . PRO A 1 165 ? 2.540 9.536 -17.815 1.00 97.19 165 PRO A CA 1
ATOM 1330 C C . PRO A 1 165 ? 3.193 8.146 -18.007 1.00 97.19 165 PRO A C 1
ATOM 1332 O O . PRO A 1 165 ? 3.762 7.593 -17.058 1.00 97.19 165 PRO A O 1
ATOM 1335 N N . PRO A 1 166 ? 3.137 7.561 -19.223 1.00 96.94 166 PRO A N 1
ATOM 1336 C CA . PRO A 1 166 ? 3.835 6.315 -19.550 1.00 96.94 166 PRO A CA 1
ATOM 1337 C C . PRO A 1 166 ? 5.353 6.443 -19.371 1.00 96.94 166 PRO A C 1
ATOM 1339 O O . PRO A 1 166 ? 5.936 7.468 -19.724 1.00 96.94 166 PRO A O 1
ATOM 1342 N N . THR A 1 167 ? 5.996 5.398 -18.847 1.00 96.19 167 THR A N 1
ATOM 1343 C CA . THR A 1 167 ? 7.438 5.375 -18.538 1.00 96.19 167 THR A CA 1
ATOM 1344 C C . THR A 1 167 ? 8.074 4.039 -18.937 1.00 96.19 167 THR A C 1
ATOM 1346 O O . THR A 1 167 ? 7.359 3.060 -19.153 1.00 96.19 167 THR A O 1
ATOM 1349 N N . ASP A 1 168 ? 9.406 4.006 -19.079 1.00 95.00 168 ASP A N 1
ATOM 1350 C CA . ASP A 1 168 ? 10.154 2.856 -19.614 1.00 95.00 168 ASP A CA 1
ATOM 1351 C C . ASP A 1 168 ? 11.199 2.332 -18.602 1.00 95.00 168 ASP A C 1
ATOM 1353 O O . ASP A 1 168 ? 12.075 3.095 -18.173 1.00 95.00 168 ASP A O 1
ATOM 1357 N N . PRO A 1 169 ? 11.166 1.037 -18.219 1.00 96.00 169 PRO A N 1
ATOM 1358 C CA . PRO A 1 169 ? 12.164 0.440 -17.329 1.00 96.00 169 PRO A CA 1
ATOM 1359 C C . PRO A 1 169 ? 13.603 0.477 -17.866 1.00 96.00 169 PRO A C 1
ATOM 1361 O O . PRO A 1 169 ? 14.547 0.317 -17.090 1.00 96.00 169 PRO A O 1
ATOM 1364 N N . ALA A 1 170 ? 13.827 0.729 -19.159 1.00 95.38 170 ALA A N 1
ATOM 1365 C CA . ALA A 1 170 ? 15.160 0.970 -19.715 1.00 95.38 170 ALA A CA 1
ATOM 1366 C C . ALA A 1 170 ? 15.909 2.121 -19.014 1.00 95.38 170 ALA A C 1
ATOM 1368 O O . ALA A 1 170 ? 17.136 2.091 -18.947 1.00 95.38 170 ALA A O 1
ATOM 1369 N N . GLY A 1 171 ? 15.182 3.101 -18.461 1.00 93.88 171 GLY A N 1
ATOM 1370 C CA . GLY A 1 171 ? 15.736 4.254 -17.746 1.00 93.88 171 GLY A CA 1
ATOM 1371 C C . GLY A 1 171 ? 15.982 4.049 -16.247 1.00 93.88 171 GLY A C 1
ATOM 1372 O O . GLY A 1 171 ? 16.315 5.016 -15.568 1.00 93.88 171 GLY A O 1
ATOM 1373 N N . ALA A 1 172 ? 15.813 2.837 -15.709 1.00 96.38 172 ALA A N 1
ATOM 1374 C CA . ALA A 1 172 ? 15.841 2.529 -14.275 1.00 96.38 172 ALA A CA 1
ATOM 1375 C C . ALA A 1 172 ? 17.237 2.641 -13.612 1.00 96.38 172 ALA A C 1
ATOM 1377 O O . ALA A 1 172 ? 17.778 1.664 -13.095 1.00 96.38 172 ALA A O 1
ATOM 1378 N N . THR A 1 173 ? 17.849 3.826 -13.606 1.00 95.56 173 THR A N 1
ATOM 1379 C CA . THR A 1 173 ? 19.253 4.038 -13.194 1.00 95.56 173 THR A CA 1
ATOM 1380 C C . THR A 1 173 ? 19.574 3.656 -11.744 1.00 95.56 173 THR A C 1
ATOM 1382 O O . THR A 1 173 ? 20.696 3.233 -11.446 1.00 95.56 173 THR A O 1
ATOM 1385 N N . SER A 1 174 ? 18.616 3.760 -10.825 1.00 96.38 174 SER A N 1
ATOM 1386 C CA . SER A 1 174 ? 18.828 3.405 -9.422 1.00 96.38 174 SER A CA 1
ATOM 1387 C C . SER A 1 174 ? 18.640 1.907 -9.191 1.00 96.38 174 SER A C 1
ATOM 1389 O O . SER A 1 174 ? 19.519 1.244 -8.623 1.00 96.38 174 SER A O 1
ATOM 1391 N N . SER A 1 175 ? 17.510 1.360 -9.647 1.00 97.12 175 SER A N 1
ATOM 1392 C CA . SER A 1 175 ? 17.101 -0.028 -9.391 1.00 97.12 175 SER A CA 1
ATOM 1393 C C . SER A 1 175 ? 17.703 -1.043 -10.363 1.00 97.12 175 SER A C 1
ATOM 1395 O O . SER A 1 175 ? 17.875 -2.196 -9.979 1.00 97.12 175 SER A O 1
ATOM 1397 N N . HIS A 1 176 ? 18.030 -0.622 -11.588 1.00 98.00 176 HIS A N 1
ATOM 1398 C CA . HIS A 1 176 ? 18.345 -1.477 -12.740 1.00 98.00 176 HIS A CA 1
ATOM 1399 C C . HIS A 1 176 ? 17.239 -2.511 -13.047 1.00 98.00 176 HIS A C 1
ATOM 1401 O O . HIS A 1 176 ? 17.487 -3.542 -13.672 1.00 98.00 176 HIS A O 1
ATOM 1407 N N . SER A 1 177 ? 16.008 -2.255 -12.589 1.00 98.19 177 SER A N 1
ATOM 1408 C CA . SER A 1 177 ? 14.890 -3.196 -12.687 1.00 98.19 177 SER A CA 1
ATOM 1409 C C . SER A 1 177 ? 14.572 -3.559 -14.133 1.00 98.19 177 SER A C 1
ATOM 1411 O O . SER A 1 177 ? 14.683 -2.720 -15.030 1.00 98.19 177 SER A O 1
ATOM 1413 N N . LEU A 1 178 ? 14.147 -4.804 -14.346 1.00 98.12 178 LEU A N 1
ATOM 1414 C CA . LEU A 1 178 ? 13.577 -5.284 -15.610 1.00 98.12 178 LEU A CA 1
ATOM 1415 C C . LEU A 1 178 ? 12.166 -4.735 -15.867 1.00 98.12 178 LEU A C 1
ATOM 1417 O O . LEU A 1 178 ? 11.708 -4.750 -17.007 1.00 98.12 178 LEU A O 1
ATOM 1421 N N . PHE A 1 179 ? 11.486 -4.274 -14.814 1.00 98.00 179 PHE A N 1
ATOM 1422 C CA . PHE A 1 179 ? 10.045 -4.015 -14.809 1.00 98.00 179 PHE A CA 1
ATOM 1423 C C . PHE A 1 179 ? 9.692 -2.588 -14.395 1.00 98.00 179 PHE A C 1
ATOM 1425 O O . PHE A 1 179 ? 8.757 -1.996 -14.927 1.00 98.00 179 PHE A O 1
ATOM 1432 N N . LEU A 1 180 ? 10.415 -2.039 -13.412 1.00 98.06 180 LEU A N 1
ATOM 1433 C CA . LEU A 1 180 ? 10.080 -0.764 -12.791 1.00 98.06 180 LEU A CA 1
ATOM 1434 C C . LEU A 1 180 ? 10.959 0.378 -13.329 1.00 98.06 180 LEU A C 1
ATOM 1436 O O . LEU A 1 180 ? 12.177 0.332 -13.143 1.00 98.06 180 LEU A O 1
ATOM 1440 N N . PRO A 1 181 ? 10.361 1.421 -13.927 1.00 97.50 181 PRO A N 1
ATOM 1441 C CA . PRO A 1 181 ? 11.068 2.618 -14.377 1.00 97.50 181 PRO A CA 1
ATOM 1442 C C . PRO A 1 181 ? 11.587 3.461 -13.209 1.00 97.50 181 PRO A C 1
ATOM 1444 O O . PRO A 1 181 ? 11.117 3.334 -12.078 1.00 97.50 181 PRO A O 1
ATOM 1447 N N . GLU A 1 182 ? 12.552 4.346 -13.468 1.00 97.06 182 GLU A N 1
ATOM 1448 C CA . GLU A 1 182 ? 13.130 5.223 -12.434 1.00 97.06 182 GLU A CA 1
ATOM 1449 C C . GLU A 1 182 ? 12.078 6.175 -11.856 1.00 97.06 182 GLU A C 1
ATOM 1451 O O . GLU A 1 182 ? 12.023 6.415 -10.649 1.00 97.06 182 GLU A O 1
ATOM 1456 N N . GLU A 1 183 ? 11.202 6.678 -12.723 1.00 97.12 183 GLU A N 1
ATOM 1457 C CA . GLU A 1 183 ? 10.162 7.660 -12.434 1.00 97.12 183 GLU A CA 1
ATOM 1458 C C . GLU A 1 183 ? 9.121 7.151 -11.440 1.00 97.12 183 GLU A C 1
ATOM 1460 O O . GLU A 1 183 ? 8.422 7.951 -10.820 1.00 97.12 183 GLU A O 1
ATOM 1465 N N . ILE A 1 184 ? 9.043 5.835 -11.236 1.00 96.06 184 ILE A N 1
ATOM 1466 C CA . ILE A 1 184 ? 8.187 5.251 -10.212 1.00 96.06 184 ILE A CA 1
ATOM 1467 C C . ILE A 1 184 ? 8.658 5.594 -8.798 1.00 96.06 184 ILE A C 1
ATOM 1469 O O . ILE A 1 184 ? 7.872 5.562 -7.852 1.00 96.06 184 ILE A O 1
ATOM 1473 N N . THR A 1 185 ? 9.944 5.913 -8.650 1.00 95.88 185 THR A N 1
ATOM 1474 C CA . THR A 1 185 ? 10.554 6.272 -7.377 1.00 95.88 185 THR A CA 1
ATOM 1475 C C . THR A 1 185 ? 10.395 7.768 -7.138 1.00 95.88 185 THR A C 1
ATOM 1477 O O . THR A 1 185 ? 10.578 8.612 -8.027 1.00 95.88 185 THR A O 1
ATOM 1480 N N . ASN A 1 186 ? 10.036 8.116 -5.909 1.00 92.94 186 ASN A N 1
ATOM 1481 C CA . ASN A 1 186 ? 9.946 9.493 -5.459 1.00 92.94 186 ASN A CA 1
ATOM 1482 C C . ASN A 1 186 ? 11.254 10.255 -5.767 1.00 92.94 186 ASN A C 1
ATOM 1484 O O . ASN A 1 186 ? 12.342 9.738 -5.494 1.00 92.94 186 ASN A O 1
ATOM 1488 N N . PRO A 1 187 ? 11.176 11.475 -6.337 1.00 92.00 187 PRO A N 1
ATOM 1489 C CA . PRO A 1 187 ? 12.356 12.212 -6.789 1.00 92.00 187 PRO A CA 1
ATOM 1490 C C . PRO A 1 187 ? 13.247 12.713 -5.644 1.00 92.00 187 PRO A C 1
ATOM 1492 O O . PRO A 1 187 ? 14.381 13.126 -5.890 1.00 92.00 187 PRO A O 1
ATOM 1495 N N . HIS A 1 188 ? 12.776 12.700 -4.393 1.00 92.00 188 HIS A N 1
ATOM 1496 C CA . HIS A 1 188 ? 13.595 13.093 -3.255 1.00 92.00 188 HIS A CA 1
ATOM 1497 C C . HIS A 1 188 ? 14.809 12.161 -3.134 1.00 92.00 188 HIS A C 1
ATOM 1499 O O . HIS A 1 188 ? 14.664 10.953 -2.942 1.00 92.00 188 HIS A O 1
ATOM 1505 N N . ALA A 1 189 ? 16.016 12.738 -3.163 1.00 92.06 189 ALA A N 1
ATOM 1506 C CA . ALA A 1 189 ? 17.287 12.029 -3.354 1.00 92.06 189 ALA A CA 1
ATOM 1507 C C . ALA A 1 189 ? 17.531 10.849 -2.393 1.00 92.06 189 ALA A C 1
ATOM 1509 O O . ALA A 1 189 ? 18.255 9.911 -2.730 1.00 92.06 189 ALA A O 1
ATOM 1510 N N . ARG A 1 190 ? 16.890 10.857 -1.216 1.00 92.06 190 ARG A N 1
ATOM 1511 C CA . ARG A 1 190 ? 16.847 9.722 -0.280 1.00 92.06 190 ARG A CA 1
ATOM 1512 C C . ARG A 1 190 ? 16.419 8.411 -0.951 1.00 92.06 190 ARG A C 1
ATOM 1514 O O . ARG A 1 190 ? 17.070 7.398 -0.710 1.00 92.06 190 ARG A O 1
ATOM 1521 N N . PHE A 1 191 ? 15.343 8.402 -1.740 1.00 93.38 191 PHE A N 1
ATOM 1522 C CA . PHE A 1 191 ? 14.733 7.160 -2.232 1.00 93.38 191 PHE A CA 1
ATOM 1523 C C . PHE A 1 191 ? 15.517 6.512 -3.388 1.00 93.38 191 PHE A C 1
ATOM 1525 O O . PHE A 1 191 ? 15.823 5.317 -3.281 1.00 93.38 191 PHE A O 1
ATOM 1532 N N . PRO A 1 192 ? 15.958 7.258 -4.424 1.00 95.12 192 PRO A N 1
ATOM 1533 C CA . PRO A 1 192 ? 16.852 6.719 -5.451 1.00 95.12 192 PRO A CA 1
ATOM 1534 C C . PRO A 1 192 ? 18.189 6.253 -4.856 1.00 95.12 192 PRO A C 1
ATOM 1536 O O . PRO A 1 192 ? 18.644 5.143 -5.130 1.00 95.12 192 PRO A O 1
ATOM 1539 N N . THR A 1 193 ? 18.772 7.035 -3.933 1.00 95.31 193 THR A N 1
ATOM 1540 C CA . THR A 1 193 ? 20.020 6.658 -3.240 1.00 95.31 193 THR A CA 1
ATOM 1541 C C . THR A 1 193 ? 19.860 5.365 -2.454 1.00 95.31 193 THR A C 1
ATOM 1543 O O . THR A 1 193 ? 20.725 4.495 -2.528 1.00 95.31 193 THR A O 1
ATOM 1546 N N . LEU A 1 194 ? 18.776 5.222 -1.686 1.00 95.31 194 LEU A N 1
ATOM 1547 C CA . LEU A 1 194 ? 18.514 4.010 -0.913 1.00 95.31 194 LEU A CA 1
ATOM 1548 C C . LEU A 1 194 ? 18.414 2.788 -1.834 1.00 95.31 194 LEU A C 1
ATOM 1550 O O . LEU A 1 194 ? 19.055 1.770 -1.569 1.00 95.31 194 LEU A O 1
ATOM 1554 N N . THR A 1 195 ? 17.685 2.928 -2.943 1.00 95.69 195 THR A N 1
ATOM 1555 C CA . THR A 1 195 ? 17.528 1.890 -3.970 1.00 95.69 195 THR A CA 1
ATOM 1556 C C . THR A 1 195 ? 18.884 1.478 -4.555 1.00 95.69 195 THR A C 1
ATOM 1558 O O . THR A 1 195 ? 19.248 0.299 -4.518 1.00 95.69 195 THR A O 1
ATOM 1561 N N . ALA A 1 196 ? 19.680 2.448 -5.015 1.00 97.00 196 ALA A N 1
ATOM 1562 C CA . ALA A 1 196 ? 20.996 2.198 -5.596 1.00 97.00 196 ALA A CA 1
ATOM 1563 C C . ALA A 1 196 ? 21.985 1.608 -4.576 1.00 97.00 196 ALA A C 1
ATOM 1565 O O . ALA A 1 196 ? 22.722 0.672 -4.890 1.00 97.00 196 ALA A O 1
ATOM 1566 N N . ASN A 1 197 ? 21.999 2.116 -3.341 1.00 96.88 197 ASN A N 1
ATOM 1567 C CA . ASN A 1 197 ? 22.933 1.669 -2.310 1.00 96.88 197 ASN A CA 1
ATOM 1568 C C . ASN A 1 197 ? 22.625 0.253 -1.818 1.00 96.88 197 ASN A C 1
ATOM 1570 O O . ASN A 1 197 ? 23.563 -0.496 -1.551 1.00 96.88 197 ASN A O 1
ATOM 1574 N N . ILE A 1 198 ? 21.350 -0.146 -1.729 1.00 96.12 198 ILE A N 1
ATOM 1575 C CA . ILE A 1 198 ? 20.981 -1.531 -1.399 1.00 96.12 198 ILE A CA 1
ATOM 1576 C C . ILE A 1 198 ? 21.492 -2.488 -2.478 1.00 96.12 198 ILE A C 1
ATOM 1578 O O . ILE A 1 198 ? 22.160 -3.466 -2.136 1.00 96.12 198 ILE A O 1
ATOM 1582 N N . ARG A 1 199 ? 21.243 -2.185 -3.760 1.00 96.69 199 ARG A N 1
ATOM 1583 C CA . ARG A 1 199 ? 21.732 -2.989 -4.892 1.00 96.69 199 ARG A CA 1
ATOM 1584 C C . ARG A 1 199 ? 23.257 -3.091 -4.892 1.00 96.69 199 ARG A C 1
ATOM 1586 O O . ARG A 1 199 ? 23.801 -4.192 -4.870 1.00 96.69 199 ARG A O 1
ATOM 1593 N N . ARG A 1 200 ? 23.962 -1.957 -4.807 1.00 96.06 200 ARG A N 1
ATOM 1594 C CA . ARG A 1 200 ? 25.438 -1.918 -4.775 1.00 96.06 200 ARG A CA 1
ATOM 1595 C C . ARG A 1 200 ? 26.020 -2.667 -3.578 1.00 96.06 200 ARG A C 1
ATOM 1597 O O . ARG A 1 200 ? 26.964 -3.430 -3.741 1.00 96.06 200 ARG A O 1
ATOM 1604 N N . ARG A 1 201 ? 25.436 -2.508 -2.385 1.00 95.25 201 ARG A N 1
ATOM 1605 C CA . ARG A 1 201 ? 25.845 -3.256 -1.185 1.00 95.25 201 ARG A CA 1
ATOM 1606 C C . ARG A 1 201 ? 25.666 -4.760 -1.360 1.00 95.25 201 ARG A C 1
ATOM 1608 O O . ARG A 1 201 ? 26.483 -5.527 -0.859 1.00 95.25 201 ARG A O 1
ATOM 1615 N N . ARG A 1 202 ? 24.562 -5.172 -1.983 1.00 95.50 202 ARG A N 1
ATOM 1616 C CA . ARG A 1 202 ? 24.232 -6.578 -2.229 1.00 95.50 202 ARG A CA 1
ATOM 1617 C C . ARG A 1 202 ? 25.097 -7.181 -3.342 1.00 95.50 202 ARG A C 1
ATOM 1619 O O . ARG A 1 202 ? 25.308 -8.388 -3.331 1.00 95.50 202 ARG A O 1
ATOM 1626 N N . GLY A 1 203 ? 25.588 -6.355 -4.266 1.00 95.38 203 GLY A N 1
ATOM 1627 C CA . GLY A 1 203 ? 26.307 -6.794 -5.465 1.00 95.38 203 GLY A CA 1
ATOM 1628 C C . GLY A 1 203 ? 25.406 -7.470 -6.503 1.00 95.38 203 GLY A C 1
ATOM 1629 O O . GLY A 1 203 ? 25.919 -8.114 -7.404 1.00 95.38 203 GLY A O 1
ATOM 1630 N N . SER A 1 204 ? 24.087 -7.366 -6.333 1.00 96.12 204 SER A N 1
ATOM 1631 C CA . SER A 1 204 ? 23.049 -7.883 -7.230 1.00 96.12 204 SER A CA 1
ATOM 1632 C C . SER A 1 204 ? 21.749 -7.115 -7.013 1.00 96.12 204 SER A C 1
ATOM 1634 O O . SER A 1 204 ? 21.608 -6.395 -6.008 1.00 96.12 204 SER A O 1
ATOM 1636 N N . LYS A 1 205 ? 20.775 -7.275 -7.912 1.00 97.69 205 LYS A N 1
ATOM 1637 C CA . LYS A 1 205 ? 19.417 -6.777 -7.668 1.00 97.69 205 LYS A CA 1
ATOM 1638 C C . LYS A 1 205 ? 18.793 -7.480 -6.459 1.00 97.69 205 LYS A C 1
ATOM 1640 O O . LYS A 1 205 ? 19.215 -8.550 -6.004 1.00 97.69 205 LYS A O 1
ATOM 1645 N N . VAL A 1 206 ? 17.777 -6.844 -5.882 1.00 95.25 206 VAL A N 1
ATOM 1646 C CA . VAL A 1 206 ? 16.890 -7.572 -4.967 1.00 95.25 206 VAL A CA 1
ATOM 1647 C C . VAL A 1 206 ? 16.145 -8.626 -5.785 1.00 95.25 206 VAL A C 1
ATOM 1649 O O . VAL A 1 206 ? 15.891 -8.414 -6.959 1.00 95.25 206 VAL A O 1
ATOM 1652 N N . ALA A 1 207 ? 15.826 -9.768 -5.185 1.00 96.56 207 ALA A N 1
ATOM 1653 C CA . ALA A 1 207 ? 15.150 -10.860 -5.876 1.00 96.56 207 ALA A CA 1
ATOM 1654 C C . ALA A 1 207 ? 14.044 -11.398 -4.973 1.00 96.56 207 ALA A C 1
ATOM 1656 O O . ALA A 1 207 ? 14.321 -11.939 -3.898 1.00 96.56 207 ALA A O 1
ATOM 1657 N N . ILE A 1 208 ? 12.798 -11.223 -5.398 1.00 97.94 208 ILE A N 1
ATOM 1658 C CA . ILE A 1 208 ? 11.601 -11.685 -4.700 1.00 97.94 208 ILE A CA 1
ATOM 1659 C C . ILE A 1 208 ? 10.914 -12.679 -5.630 1.00 97.94 208 ILE A C 1
ATOM 1661 O O . ILE A 1 208 ? 10.635 -12.374 -6.783 1.00 97.94 208 ILE A O 1
ATOM 1665 N N . ASN A 1 209 ? 10.669 -13.882 -5.122 1.00 97.88 209 ASN A N 1
ATOM 1666 C CA . ASN A 1 209 ? 9.979 -14.938 -5.849 1.00 97.88 209 ASN A CA 1
ATOM 1667 C C . ASN A 1 209 ? 8.692 -15.252 -5.085 1.00 97.88 209 ASN A C 1
ATOM 1669 O O . ASN A 1 209 ? 8.755 -15.799 -3.982 1.00 97.88 209 ASN A O 1
ATOM 1673 N N . VAL A 1 210 ? 7.545 -14.879 -5.649 1.00 97.56 210 VAL A N 1
ATOM 1674 C CA . VAL A 1 210 ? 6.223 -15.124 -5.053 1.00 97.56 210 VAL A CA 1
ATOM 1675 C C . VAL A 1 210 ? 5.610 -16.348 -5.729 1.00 97.56 210 VAL A C 1
ATOM 1677 O O . VAL A 1 210 ? 5.478 -16.316 -6.949 1.00 97.56 210 VAL A O 1
ATOM 1680 N N . PRO A 1 211 ? 5.238 -17.419 -5.004 1.00 98.19 211 PRO A N 1
ATOM 1681 C CA . PRO A 1 211 ? 4.650 -18.605 -5.623 1.00 98.19 211 PRO A CA 1
ATOM 1682 C C . PRO A 1 211 ? 3.440 -18.248 -6.490 1.00 98.19 211 PRO A C 1
ATOM 1684 O O . PRO A 1 211 ? 2.532 -17.548 -6.032 1.00 98.19 211 PRO A O 1
ATOM 1687 N N . ILE A 1 212 ? 3.430 -18.718 -7.739 1.00 97.94 212 ILE A N 1
ATOM 1688 C CA . ILE A 1 212 ? 2.301 -18.487 -8.641 1.00 97.94 212 ILE A CA 1
ATOM 1689 C C . ILE A 1 212 ? 1.087 -19.288 -8.161 1.00 97.94 212 ILE A C 1
ATOM 1691 O O . ILE A 1 212 ? 1.200 -20.424 -7.693 1.00 97.94 212 ILE A O 1
ATOM 1695 N N . TYR A 1 213 ? -0.105 -18.712 -8.294 1.00 97.56 213 TYR A N 1
ATOM 1696 C CA . TYR A 1 213 ? -1.331 -19.486 -8.142 1.00 97.56 213 TYR A CA 1
ATOM 1697 C C . TYR A 1 213 ? -1.471 -20.427 -9.344 1.00 97.56 213 TYR A C 1
ATOM 1699 O O . TYR A 1 213 ? -1.496 -19.964 -10.478 1.00 97.56 213 TYR A O 1
ATOM 1707 N N . PHE A 1 214 ? -1.565 -21.737 -9.122 1.00 98.00 214 PHE A N 1
ATOM 1708 C CA . PHE A 1 214 ? -1.844 -22.688 -10.199 1.00 98.00 214 PHE A CA 1
ATOM 1709 C C . PHE A 1 214 ? -3.346 -22.869 -10.380 1.00 98.00 214 PHE A C 1
ATOM 1711 O O . PHE A 1 214 ? -3.985 -23.593 -9.616 1.00 98.00 214 PHE A O 1
ATOM 1718 N N . ASP A 1 215 ? -3.882 -22.245 -11.419 1.00 97.50 215 ASP A N 1
ATOM 1719 C CA . ASP A 1 215 ? -5.233 -22.480 -11.909 1.00 97.50 215 ASP A CA 1
ATOM 1720 C C . ASP A 1 215 ? -5.202 -23.496 -13.072 1.00 97.50 215 ASP A C 1
ATOM 1722 O O . ASP A 1 215 ? -4.178 -24.126 -13.362 1.00 97.50 215 ASP A O 1
ATOM 1726 N N . THR A 1 216 ? -6.349 -23.709 -13.709 1.00 97.69 216 THR A N 1
ATOM 1727 C CA . THR A 1 216 ? -6.580 -24.761 -14.708 1.00 97.69 216 THR A CA 1
ATOM 1728 C C . THR A 1 216 ? -5.648 -24.646 -15.917 1.00 97.69 216 THR A C 1
ATOM 1730 O O . THR A 1 216 ? -5.115 -25.657 -16.369 1.00 97.69 216 THR A O 1
ATOM 1733 N N . ASN A 1 217 ? -5.423 -23.425 -16.408 1.00 98.12 217 ASN A N 1
ATOM 1734 C CA . ASN A 1 217 ? -4.628 -23.123 -17.601 1.00 98.12 217 ASN A CA 1
ATOM 1735 C C . ASN A 1 217 ? -3.280 -22.458 -17.274 1.00 98.12 217 ASN A C 1
ATOM 1737 O O . ASN A 1 217 ? -2.586 -22.013 -18.188 1.00 98.12 217 ASN A O 1
ATOM 1741 N N . THR A 1 218 ? -2.884 -22.378 -15.999 1.00 98.19 218 THR A N 1
ATOM 1742 C CA . THR A 1 218 ? -1.555 -21.873 -15.631 1.00 98.19 218 THR A CA 1
ATOM 1743 C C . THR A 1 218 ? -0.481 -22.847 -16.136 1.00 98.19 218 THR A C 1
ATOM 1745 O O . THR A 1 218 ? -0.556 -24.038 -15.812 1.00 98.19 218 THR A O 1
ATOM 1748 N N . PRO A 1 219 ? 0.528 -22.382 -16.901 1.00 97.19 219 PRO A N 1
ATOM 1749 C CA . PRO A 1 219 ? 1.607 -23.237 -17.392 1.00 97.19 219 PRO A CA 1
ATOM 1750 C C . PRO A 1 219 ? 2.321 -23.997 -16.268 1.00 97.19 219 PRO A C 1
ATOM 1752 O O . PRO A 1 219 ? 2.513 -23.460 -15.180 1.00 97.19 219 PRO A O 1
ATOM 1755 N N . LYS A 1 220 ? 2.722 -25.247 -16.533 1.00 96.31 220 LYS A N 1
ATOM 1756 C CA . LYS A 1 220 ? 3.469 -26.113 -15.605 1.00 96.31 220 LYS A CA 1
ATOM 1757 C C . LYS A 1 220 ? 4.659 -26.759 -16.342 1.00 96.31 220 LYS A C 1
ATOM 1759 O O . LYS A 1 220 ? 4.411 -27.593 -17.214 1.00 96.31 220 LYS A O 1
ATOM 1764 N N . PRO A 1 221 ? 5.922 -26.411 -16.017 1.00 95.69 221 PRO A N 1
ATOM 1765 C CA . PRO A 1 221 ? 6.304 -25.383 -15.047 1.00 95.69 221 PRO A CA 1
ATOM 1766 C C . PRO A 1 221 ? 5.873 -23.988 -15.514 1.00 95.69 221 PRO A C 1
ATOM 1768 O O . PRO A 1 221 ? 5.799 -23.719 -16.717 1.00 95.69 221 PRO A O 1
ATOM 1771 N N . PHE A 1 222 ? 5.600 -23.101 -14.563 1.00 98.06 222 PHE A N 1
ATOM 1772 C CA . PHE A 1 222 ? 5.411 -21.690 -14.874 1.00 98.06 222 PHE A CA 1
ATOM 1773 C C . PHE A 1 222 ? 6.782 -21.027 -14.981 1.00 98.06 222 PHE A C 1
ATOM 1775 O O . PHE A 1 222 ? 7.567 -21.042 -14.034 1.00 98.06 222 PHE A O 1
ATOM 1782 N N . ILE A 1 223 ? 7.062 -20.444 -16.142 1.00 97.50 223 ILE A N 1
ATOM 1783 C CA . ILE A 1 223 ? 8.212 -19.570 -16.368 1.00 97.50 223 ILE A CA 1
ATOM 1784 C C . ILE A 1 223 ? 7.639 -18.187 -16.623 1.00 97.50 223 ILE A C 1
ATOM 1786 O O . ILE A 1 223 ? 6.866 -18.030 -17.567 1.00 97.50 223 ILE A O 1
ATOM 1790 N N . ASP A 1 224 ? 7.985 -17.219 -15.775 1.00 96.12 224 ASP A N 1
ATOM 1791 C CA . ASP A 1 224 ? 7.385 -15.887 -15.807 1.00 96.12 224 ASP A CA 1
ATOM 1792 C C . ASP A 1 224 ? 7.561 -15.237 -17.197 1.00 96.12 224 ASP A C 1
ATOM 1794 O O . ASP A 1 224 ? 8.683 -14.888 -17.586 1.00 96.12 224 ASP A O 1
ATOM 1798 N N . PRO A 1 225 ? 6.471 -15.085 -17.976 1.00 94.56 225 PRO A N 1
ATOM 1799 C CA . PRO A 1 225 ? 6.555 -14.596 -19.348 1.00 94.56 225 PRO A CA 1
ATOM 1800 C C . PRO A 1 225 ? 6.814 -13.086 -19.408 1.00 94.56 225 PRO A C 1
ATOM 1802 O O . PRO A 1 225 ? 7.096 -12.549 -20.482 1.00 94.56 225 PRO A O 1
ATOM 1805 N N . THR A 1 226 ? 6.712 -12.384 -18.275 1.00 94.38 226 THR A N 1
ATOM 1806 C CA . THR A 1 226 ? 6.920 -10.936 -18.212 1.00 94.38 226 THR A CA 1
ATOM 1807 C C . THR A 1 226 ? 8.403 -10.570 -18.224 1.00 94.38 226 THR A C 1
ATOM 1809 O O . THR A 1 226 ? 8.751 -9.492 -18.714 1.00 94.38 226 THR A O 1
ATOM 1812 N N . ILE A 1 227 ? 9.296 -11.481 -17.814 1.00 96.88 227 ILE A N 1
ATOM 1813 C CA . ILE A 1 227 ? 10.751 -11.267 -17.798 1.00 96.88 227 ILE A CA 1
ATOM 1814 C C . ILE A 1 227 ? 11.269 -11.022 -19.227 1.00 96.88 227 ILE A C 1
ATOM 1816 O O . ILE A 1 227 ? 11.098 -11.879 -20.099 1.00 96.88 227 ILE A O 1
ATOM 1820 N N . PRO A 1 228 ? 11.891 -9.865 -19.522 1.00 95.81 228 PRO A N 1
ATOM 1821 C CA . PRO A 1 228 ? 12.518 -9.613 -20.816 1.00 95.81 228 PRO A CA 1
ATOM 1822 C C . PRO A 1 228 ? 13.890 -10.300 -20.874 1.00 95.81 228 PRO A C 1
ATOM 1824 O O . PRO A 1 228 ? 14.918 -9.672 -20.643 1.00 95.81 228 PRO A O 1
ATOM 1827 N N . TRP A 1 229 ? 13.894 -11.606 -21.166 1.00 95.12 229 TRP A N 1
ATOM 1828 C CA . TRP A 1 229 ? 15.084 -12.473 -21.122 1.00 95.12 229 TRP A CA 1
ATOM 1829 C C . TRP A 1 229 ? 16.270 -11.989 -21.970 1.00 95.12 229 TRP A C 1
ATOM 1831 O O . TRP A 1 229 ? 17.418 -12.227 -21.593 1.00 95.12 229 TRP A O 1
ATOM 1841 N N . ASP A 1 230 ? 15.989 -11.281 -23.066 1.00 94.75 230 ASP A N 1
ATOM 1842 C CA . ASP A 1 230 ? 16.990 -10.771 -24.011 1.00 94.75 230 ASP A CA 1
ATOM 1843 C C . ASP A 1 230 ? 17.493 -9.353 -23.674 1.00 94.75 230 ASP A C 1
ATOM 1845 O O . ASP A 1 230 ? 18.293 -8.789 -24.422 1.00 94.75 230 ASP A O 1
ATOM 1849 N N . ARG A 1 231 ? 17.022 -8.736 -22.579 1.00 95.56 231 ARG A N 1
ATOM 1850 C CA . ARG A 1 231 ? 17.493 -7.406 -22.166 1.00 95.56 231 ARG A CA 1
ATOM 1851 C C . ARG A 1 231 ? 18.952 -7.482 -21.701 1.00 95.56 231 ARG A C 1
ATOM 1853 O O . ARG A 1 231 ? 19.326 -8.379 -20.944 1.00 95.56 231 ARG A O 1
ATOM 1860 N N . ASP A 1 232 ? 19.745 -6.506 -22.136 1.00 96.25 232 ASP A N 1
ATOM 1861 C CA . ASP A 1 232 ? 21.166 -6.366 -21.795 1.00 96.25 232 ASP A CA 1
ATOM 1862 C C . ASP A 1 232 ? 21.557 -4.878 -21.675 1.00 96.25 232 ASP A C 1
ATOM 1864 O O . ASP A 1 232 ? 22.462 -4.382 -22.341 1.00 96.25 232 ASP A O 1
ATOM 1868 N N . ILE A 1 233 ? 20.789 -4.118 -20.884 1.00 97.25 233 ILE A N 1
ATOM 1869 C CA . ILE A 1 233 ? 21.015 -2.680 -20.645 1.00 97.25 233 ILE A CA 1
ATOM 1870 C C . ILE A 1 233 ? 21.926 -2.486 -19.433 1.00 97.25 233 ILE A C 1
ATOM 1872 O O . ILE A 1 233 ? 22.819 -1.635 -19.447 1.00 97.25 233 ILE A O 1
ATOM 1876 N N . TYR A 1 234 ? 21.695 -3.271 -18.382 1.00 97.69 234 TYR A N 1
ATOM 1877 C CA . TYR A 1 234 ? 22.457 -3.212 -17.142 1.00 97.69 234 TYR A CA 1
ATOM 1878 C C . TYR A 1 234 ? 23.234 -4.508 -16.907 1.00 97.69 234 TYR A C 1
ATOM 1880 O O . TYR A 1 234 ? 22.740 -5.582 -17.256 1.00 97.69 234 TYR A O 1
ATOM 1888 N N . PRO A 1 235 ? 24.409 -4.445 -16.247 1.00 96.00 235 PRO A N 1
ATOM 1889 C CA . PRO A 1 235 ? 25.197 -5.633 -15.937 1.00 96.00 235 PRO A CA 1
ATOM 1890 C C . PRO A 1 235 ? 24.398 -6.709 -15.205 1.00 96.00 235 PRO A C 1
ATOM 1892 O O . PRO A 1 235 ? 24.663 -7.878 -15.411 1.00 96.00 235 PRO A O 1
ATOM 1895 N N . GLU A 1 236 ? 23.417 -6.343 -14.380 1.00 97.00 236 GLU A N 1
ATOM 1896 C CA . GLU A 1 236 ? 22.586 -7.258 -13.590 1.00 97.00 236 GLU A CA 1
ATOM 1897 C C . GLU A 1 236 ? 21.399 -7.876 -14.363 1.00 97.00 236 GLU A C 1
ATOM 1899 O O . GLU A 1 236 ? 20.647 -8.673 -13.800 1.00 97.00 236 GLU A O 1
ATOM 1904 N N . ASP A 1 237 ? 21.185 -7.548 -15.643 1.00 97.12 237 ASP A N 1
ATOM 1905 C CA . ASP A 1 237 ? 20.037 -8.075 -16.407 1.00 97.12 237 ASP A CA 1
ATOM 1906 C C . ASP A 1 237 ? 20.084 -9.600 -16.567 1.00 97.12 237 ASP A C 1
ATOM 1908 O O . ASP A 1 237 ? 19.048 -10.269 -16.562 1.00 97.12 237 ASP A O 1
ATOM 1912 N N . HIS A 1 238 ? 21.293 -10.160 -16.594 1.00 96.69 238 HIS A N 1
ATOM 1913 C CA . HIS A 1 238 ? 21.527 -11.599 -16.636 1.00 96.69 238 HIS A CA 1
ATOM 1914 C C . HIS A 1 238 ? 21.110 -12.363 -15.379 1.00 96.69 238 HIS A C 1
ATOM 1916 O O . HIS A 1 238 ? 20.865 -13.562 -15.451 1.00 96.69 238 HIS A O 1
ATOM 1922 N N . GLU A 1 239 ? 20.946 -11.698 -14.238 1.00 97.69 239 GLU A N 1
ATOM 1923 C CA . GLU A 1 239 ? 20.682 -12.389 -12.972 1.00 97.69 239 GLU A CA 1
ATOM 1924 C C . GLU A 1 239 ? 19.396 -13.226 -13.016 1.00 97.69 239 GLU A C 1
ATOM 1926 O O . GLU A 1 239 ? 19.343 -14.311 -12.437 1.00 97.69 239 GLU A O 1
ATOM 1931 N N . ALA A 1 240 ? 18.368 -12.761 -13.740 1.00 96.88 240 ALA A N 1
ATOM 1932 C CA . ALA A 1 240 ? 17.116 -13.500 -13.888 1.00 96.88 240 ALA A CA 1
ATOM 1933 C C . ALA A 1 240 ? 17.331 -14.848 -14.599 1.00 96.88 240 ALA A C 1
ATOM 1935 O O . ALA A 1 240 ? 16.857 -15.872 -14.105 1.00 96.88 240 ALA A O 1
ATOM 1936 N N . ARG A 1 241 ? 18.074 -14.857 -15.720 1.00 96.00 241 ARG A N 1
ATOM 1937 C CA . ARG A 1 241 ? 18.406 -16.076 -16.495 1.00 96.00 241 ARG A CA 1
ATOM 1938 C C . ARG A 1 241 ? 19.392 -16.986 -15.767 1.00 96.00 241 ARG A C 1
ATOM 1940 O O . ARG A 1 241 ? 19.320 -18.201 -15.922 1.00 96.00 241 ARG A O 1
ATOM 1947 N N . ASP A 1 242 ? 20.215 -16.411 -14.900 1.00 96.38 242 ASP A N 1
ATOM 1948 C CA . ASP A 1 242 ? 21.225 -17.128 -14.121 1.00 96.38 242 ASP A CA 1
ATOM 1949 C C . ASP A 1 242 ? 20.683 -17.692 -12.792 1.00 96.38 242 ASP A C 1
ATOM 1951 O O . ASP A 1 242 ? 21.440 -18.144 -11.931 1.00 96.38 242 ASP A O 1
ATOM 1955 N N . GLY A 1 243 ? 19.356 -17.712 -12.624 1.00 96.25 243 GLY A N 1
ATOM 1956 C CA . GLY A 1 243 ? 18.677 -18.421 -11.538 1.00 96.25 243 GLY A CA 1
ATOM 1957 C C . GLY A 1 243 ? 18.145 -17.545 -10.405 1.00 96.25 243 GLY A C 1
ATOM 1958 O O . GLY A 1 243 ? 17.644 -18.085 -9.415 1.00 96.25 243 GLY A O 1
ATOM 1959 N N . ALA A 1 244 ? 18.200 -16.211 -10.520 1.00 97.44 244 ALA A N 1
ATOM 1960 C CA . ALA A 1 244 ? 17.490 -15.341 -9.578 1.00 97.44 244 ALA A CA 1
ATOM 1961 C C . ALA A 1 244 ? 15.961 -15.491 -9.706 1.00 97.44 244 ALA A C 1
ATOM 1963 O O . ALA A 1 244 ? 15.257 -15.456 -8.689 1.00 97.44 244 ALA A O 1
ATOM 1964 N N . ALA A 1 245 ? 15.462 -15.703 -10.931 1.00 98.06 245 ALA A N 1
ATOM 1965 C CA . ALA A 1 245 ? 14.071 -16.049 -11.199 1.00 98.06 245 ALA A CA 1
ATOM 1966 C C . ALA A 1 245 ? 13.867 -17.565 -11.076 1.00 98.06 245 ALA A C 1
ATOM 1968 O O . ALA A 1 245 ? 14.551 -18.354 -11.730 1.00 98.06 245 ALA A O 1
ATOM 1969 N N . LYS A 1 246 ? 12.927 -17.981 -10.225 1.00 98.25 246 LYS A N 1
ATOM 1970 C CA . LYS A 1 246 ? 12.621 -19.396 -9.987 1.00 98.25 246 LYS A CA 1
ATOM 1971 C C . LYS A 1 246 ? 11.418 -19.838 -10.826 1.00 98.25 246 LYS A C 1
ATOM 1973 O O . LYS A 1 246 ? 10.459 -19.074 -10.930 1.00 98.25 246 LYS A O 1
ATOM 1978 N N . PRO A 1 247 ? 11.406 -21.078 -11.352 1.00 98.00 247 PRO A N 1
ATOM 1979 C CA . PRO A 1 247 ? 10.183 -21.681 -11.873 1.00 98.00 247 PRO A CA 1
ATOM 1980 C C . PRO A 1 247 ? 9.068 -21.645 -10.825 1.00 98.00 247 PRO A C 1
ATOM 1982 O O . PRO A 1 247 ? 9.347 -21.692 -9.625 1.00 98.00 247 PRO A O 1
ATOM 1985 N N . ASP A 1 248 ? 7.816 -21.587 -11.269 1.00 98.12 248 ASP A N 1
ATOM 1986 C CA . ASP A 1 248 ? 6.620 -21.616 -10.419 1.00 98.12 248 ASP A CA 1
ATOM 1987 C C . ASP A 1 248 ? 6.464 -20.391 -9.495 1.00 98.12 248 ASP A C 1
ATOM 1989 O O . ASP A 1 248 ? 5.724 -20.425 -8.509 1.00 98.12 248 ASP A O 1
ATOM 1993 N N . HIS A 1 249 ? 7.144 -19.287 -9.819 1.00 98.44 249 HIS A N 1
ATOM 1994 C CA . HIS A 1 249 ? 7.074 -18.026 -9.083 1.00 98.44 249 HIS A CA 1
ATOM 1995 C C . HIS A 1 249 ? 6.943 -16.825 -10.028 1.00 98.44 249 HIS A C 1
ATOM 1997 O O . HIS A 1 249 ? 7.515 -16.815 -11.114 1.00 98.44 249 HIS A O 1
ATOM 2003 N N . ILE A 1 250 ? 6.234 -15.791 -9.574 1.00 98.19 250 ILE A N 1
ATOM 2004 C CA . ILE A 1 250 ? 6.316 -14.429 -10.113 1.00 98.19 250 ILE A CA 1
ATOM 2005 C C . ILE A 1 250 ? 7.639 -13.827 -9.632 1.00 98.19 250 ILE A C 1
ATOM 2007 O O . ILE A 1 250 ? 7.925 -13.862 -8.425 1.00 98.19 250 ILE A O 1
ATOM 2011 N N . TYR A 1 251 ? 8.435 -13.284 -10.552 1.00 98.38 251 TYR A N 1
ATOM 2012 C CA . TYR A 1 251 ? 9.750 -12.723 -10.244 1.00 98.38 251 TYR A CA 1
ATOM 2013 C C . TYR A 1 251 ? 9.715 -11.196 -10.182 1.00 98.38 251 TYR A C 1
ATOM 2015 O O . TYR A 1 251 ? 9.355 -10.535 -11.149 1.00 98.38 251 TYR A O 1
ATOM 2023 N N . LEU A 1 252 ? 10.143 -10.628 -9.054 1.00 98.25 252 LEU A N 1
ATOM 2024 C CA . LEU A 1 252 ? 10.180 -9.183 -8.825 1.00 98.25 252 LEU A CA 1
ATOM 2025 C C . LEU A 1 252 ? 11.596 -8.773 -8.396 1.00 98.25 252 LEU A C 1
ATOM 2027 O O . LEU A 1 252 ? 12.150 -9.349 -7.455 1.00 98.25 252 LEU A O 1
ATOM 2031 N N . ASP A 1 253 ? 12.182 -7.772 -9.059 1.00 97.56 253 ASP A N 1
ATOM 2032 C CA . ASP A 1 253 ? 13.624 -7.484 -8.959 1.00 97.56 253 ASP A CA 1
ATOM 2033 C C . ASP A 1 253 ? 13.983 -6.099 -8.389 1.00 97.56 253 ASP A C 1
ATOM 2035 O O . ASP A 1 253 ? 15.131 -5.654 -8.453 1.00 97.56 253 ASP A O 1
ATOM 2039 N N . ALA A 1 254 ? 13.002 -5.396 -7.818 1.00 97.06 254 ALA A N 1
ATOM 2040 C CA . ALA A 1 254 ? 13.169 -4.013 -7.389 1.00 97.06 254 ALA A CA 1
ATOM 2041 C C . ALA A 1 254 ? 12.461 -3.679 -6.075 1.00 97.06 254 ALA A C 1
ATOM 2043 O O . ALA A 1 254 ? 11.419 -4.228 -5.723 1.00 97.06 254 ALA A O 1
ATOM 2044 N N . MET A 1 255 ? 13.026 -2.703 -5.363 1.00 94.94 255 MET A N 1
ATOM 2045 C CA . MET A 1 255 ? 12.521 -2.212 -4.080 1.00 94.94 255 MET A CA 1
ATOM 2046 C C . MET A 1 255 ? 11.094 -1.653 -4.169 1.00 94.94 255 MET A C 1
ATOM 2048 O O . MET A 1 255 ? 10.328 -1.811 -3.220 1.00 94.94 255 MET A O 1
ATOM 2052 N N . GLY A 1 256 ? 10.719 -1.075 -5.315 1.00 95.19 256 GLY A N 1
ATOM 2053 C CA . GLY A 1 256 ? 9.373 -0.557 -5.562 1.00 95.19 256 GLY A CA 1
ATOM 2054 C C . GLY A 1 256 ? 8.261 -1.603 -5.519 1.00 95.19 256 GLY A C 1
ATOM 2055 O O . GLY A 1 256 ? 7.128 -1.239 -5.242 1.00 95.19 256 GLY A O 1
ATOM 2056 N N . PHE A 1 257 ? 8.560 -2.895 -5.676 1.00 96.44 257 PHE A N 1
ATOM 2057 C CA . PHE A 1 257 ? 7.559 -3.945 -5.460 1.00 96.44 257 PHE A CA 1
ATOM 2058 C C . PHE A 1 257 ? 7.207 -4.149 -3.979 1.00 96.44 257 PHE A C 1
ATOM 2060 O O . PHE A 1 257 ? 6.130 -4.648 -3.669 1.00 96.44 257 PHE A O 1
ATOM 2067 N N . GLY A 1 258 ? 8.100 -3.757 -3.062 1.00 91.56 258 GLY A N 1
ATOM 2068 C CA . GLY A 1 258 ? 7.879 -3.821 -1.616 1.00 91.56 258 GLY A CA 1
ATOM 2069 C C . GLY A 1 258 ? 7.496 -2.470 -1.016 1.00 91.56 258 GLY A C 1
ATOM 2070 O O . GLY A 1 258 ? 6.417 -2.331 -0.457 1.00 91.56 258 GLY A O 1
ATOM 2071 N N . MET A 1 259 ? 8.364 -1.461 -1.141 1.00 87.00 259 MET A N 1
ATOM 2072 C CA . MET A 1 259 ? 8.103 -0.117 -0.595 1.00 87.00 259 MET A CA 1
ATOM 2073 C C . MET A 1 259 ? 7.098 0.702 -1.414 1.00 87.00 259 MET A C 1
ATOM 2075 O O . MET A 1 259 ? 6.651 1.738 -0.947 1.00 87.00 259 MET A O 1
ATOM 2079 N N . GLY A 1 260 ? 6.737 0.257 -2.620 1.00 71.19 260 GLY A N 1
ATOM 2080 C CA . GLY A 1 260 ? 5.604 0.802 -3.372 1.00 71.19 260 GLY A CA 1
ATOM 2081 C C . GLY A 1 260 ? 4.262 0.149 -3.021 1.00 71.19 260 GLY A C 1
ATOM 2082 O O . GLY A 1 260 ? 3.295 0.342 -3.746 1.00 71.19 260 GLY A O 1
ATOM 2083 N N . SER A 1 261 ? 4.209 -0.662 -1.959 1.00 73.56 261 SER A N 1
ATOM 2084 C CA . SER A 1 261 ? 2.985 -1.247 -1.398 1.00 73.56 261 SER A CA 1
ATOM 2085 C C . SER A 1 261 ? 2.612 -0.531 -0.098 1.00 73.56 261 SER A C 1
ATOM 2087 O O . SER A 1 261 ? 3.510 -0.162 0.656 1.00 73.56 261 SER A O 1
ATOM 2089 N N . GLU A 1 262 ? 1.314 -0.380 0.186 1.00 58.59 262 GLU A N 1
ATOM 2090 C CA . GLU A 1 262 ? 0.843 0.240 1.436 1.00 58.59 262 GLU A CA 1
ATOM 2091 C C . GLU A 1 262 ? 1.140 -0.661 2.650 1.00 58.59 262 GLU A C 1
ATOM 2093 O O . GLU A 1 262 ? 0.857 -1.865 2.631 1.00 58.59 262 GLU A O 1
ATOM 2098 N N . GLN A 1 263 ? 1.679 -0.083 3.728 1.00 54.19 263 GLN A N 1
ATOM 2099 C CA . GLN A 1 263 ? 1.899 -0.774 5.002 1.00 54.19 263 GLN A CA 1
ATOM 2100 C C . GLN A 1 263 ? 1.390 0.046 6.193 1.00 54.19 263 GLN A C 1
ATOM 2102 O O . GLN A 1 263 ? 1.977 1.056 6.570 1.00 54.19 263 GLN A O 1
ATOM 2107 N N . SER A 1 264 ? 0.383 -0.461 6.910 1.00 42.72 264 SER A N 1
ATOM 2108 C CA . SER A 1 264 ? 0.101 0.015 8.270 1.00 42.72 264 SER A CA 1
ATOM 2109 C C . SER A 1 264 ? 1.195 -0.492 9.214 1.00 42.72 264 SER A C 1
ATOM 2111 O O . SER A 1 264 ? 1.284 -1.689 9.499 1.00 42.72 264 SER A O 1
ATOM 2113 N N . ARG A 1 265 ? 2.066 0.403 9.688 1.00 37.81 265 ARG A N 1
ATOM 2114 C CA . ARG A 1 265 ? 3.183 0.023 10.563 1.00 37.81 265 ARG A CA 1
ATOM 2115 C C . ARG A 1 265 ? 2.709 -0.172 12.000 1.00 37.81 265 ARG A C 1
ATOM 2117 O O . ARG A 1 265 ? 2.084 0.699 12.593 1.00 37.81 265 ARG A O 1
ATOM 2124 N N . CYS A 1 266 ? 3.105 -1.290 12.595 1.00 28.89 266 CYS A N 1
ATOM 2125 C CA . CYS A 1 266 ? 3.170 -1.475 14.042 1.00 28.89 266 CYS A CA 1
ATOM 2126 C C . CYS A 1 266 ? 4.557 -2.045 14.370 1.00 28.89 266 CYS A C 1
ATOM 2128 O O . CYS A 1 266 ? 4.924 -3.083 13.817 1.00 28.89 266 CYS A O 1
ATOM 2130 N N . PRO A 1 267 ? 5.369 -1.393 15.218 1.00 29.28 267 PRO A N 1
ATOM 2131 C CA . PRO A 1 267 ? 6.670 -1.930 15.589 1.00 29.28 267 PRO A CA 1
ATOM 2132 C C . PRO A 1 267 ? 6.498 -3.149 16.504 1.00 29.28 267 PRO A C 1
ATOM 2134 O O . PRO A 1 267 ? 5.877 -3.064 17.561 1.00 29.28 267 PRO A O 1
ATOM 2137 N N . SER A 1 268 ? 7.068 -4.288 16.112 1.00 29.33 268 SER A N 1
ATOM 2138 C CA . SER A 1 268 ? 7.141 -5.482 16.960 1.00 29.33 268 SER A CA 1
ATOM 2139 C C . SER A 1 268 ? 8.332 -5.383 17.927 1.00 29.33 268 SER A C 1
ATOM 2141 O O . SER A 1 268 ? 9.458 -5.154 17.472 1.00 29.33 268 SER A O 1
ATOM 2143 N N . PRO A 1 269 ? 8.145 -5.588 19.243 1.00 34.50 269 PRO A N 1
ATOM 2144 C CA . PRO A 1 269 ? 9.253 -5.756 20.178 1.00 34.50 269 PRO A CA 1
ATOM 2145 C C . PRO A 1 269 ? 9.955 -7.102 19.959 1.00 34.50 269 PRO A C 1
ATOM 2147 O O . PRO A 1 269 ? 9.316 -8.099 19.630 1.00 34.50 269 PRO A O 1
ATOM 2150 N N . LYS A 1 270 ? 11.270 -7.151 20.196 1.00 35.06 270 LYS A N 1
ATOM 2151 C CA . LYS A 1 270 ? 11.996 -8.415 20.390 1.00 35.06 270 LYS A CA 1
ATOM 2152 C C . LYS A 1 270 ? 11.978 -8.765 21.875 1.00 35.06 270 LYS A C 1
ATOM 2154 O O . LYS A 1 270 ? 12.385 -7.938 22.689 1.00 35.06 270 LYS A O 1
ATOM 2159 N N . PHE A 1 271 ? 11.529 -9.971 22.206 1.00 41.22 271 PHE A N 1
ATOM 2160 C CA . PHE A 1 271 ? 11.505 -10.492 23.573 1.00 41.22 271 PHE A CA 1
ATOM 2161 C C . PHE A 1 271 ? 12.770 -11.316 23.876 1.00 41.22 271 PHE A C 1
ATOM 2163 O O . PHE A 1 271 ? 13.318 -11.931 22.959 1.00 41.22 271 PHE A O 1
ATOM 2170 N N . PRO A 1 272 ? 13.261 -11.314 25.129 1.00 50.94 272 PRO A N 1
ATOM 2171 C CA . PRO A 1 272 ? 14.308 -12.225 25.582 1.00 50.94 272 PRO A CA 1
ATOM 2172 C C . PRO A 1 272 ? 13.739 -13.625 25.876 1.00 50.94 272 PRO A C 1
ATOM 2174 O O . PRO A 1 272 ? 12.576 -13.759 26.246 1.00 50.94 272 PRO A O 1
ATOM 2177 N N . GLU A 1 273 ? 14.573 -14.654 25.720 1.00 46.47 273 GLU A N 1
ATOM 2178 C CA . GLU A 1 273 ? 14.235 -16.066 25.954 1.00 46.47 273 GLU A CA 1
ATOM 2179 C C . GLU A 1 273 ? 14.031 -16.385 27.446 1.00 46.47 273 GLU A C 1
ATOM 2181 O O . GLU A 1 273 ? 14.917 -16.117 28.261 1.00 46.47 273 GLU A O 1
ATOM 2186 N N . PHE A 1 274 ? 12.907 -17.028 27.784 1.00 51.38 274 PHE A N 1
ATOM 2187 C CA . PHE A 1 274 ? 12.693 -17.763 29.037 1.00 51.38 274 PHE A CA 1
ATOM 2188 C C . PHE A 1 274 ? 11.817 -19.011 28.797 1.00 51.38 274 PHE A C 1
ATOM 2190 O O . PHE A 1 274 ? 10.944 -18.967 27.938 1.00 51.38 274 PHE A O 1
ATOM 2197 N N . THR A 1 275 ? 12.108 -20.068 29.583 1.00 53.56 275 THR A N 1
ATOM 2198 C CA . THR A 1 275 ? 11.417 -21.376 29.779 1.00 53.56 275 THR A CA 1
ATOM 2199 C C . THR A 1 275 ? 11.102 -22.242 28.538 1.00 53.56 275 THR A C 1
ATOM 2201 O O . THR A 1 275 ? 11.148 -21.745 27.419 1.00 53.56 275 THR A O 1
ATOM 2204 N N . PRO A 1 276 ? 10.882 -23.575 28.679 1.00 59.53 276 PRO A N 1
ATOM 2205 C CA . PRO A 1 276 ? 10.422 -24.414 27.567 1.00 59.53 276 PRO A CA 1
ATOM 2206 C C . PRO A 1 276 ? 9.047 -23.911 27.117 1.00 59.53 276 PRO A C 1
ATOM 2208 O O . PRO A 1 276 ? 8.053 -24.063 27.824 1.00 59.53 276 PRO A O 1
ATOM 2211 N N . ILE A 1 277 ? 9.037 -23.223 25.981 1.00 60.81 277 ILE A N 1
ATOM 2212 C CA . ILE A 1 277 ? 7.949 -22.370 25.500 1.00 60.81 277 ILE A CA 1
ATOM 2213 C C . ILE A 1 277 ? 6.694 -23.220 25.211 1.00 60.81 277 ILE A C 1
ATOM 2215 O O . ILE A 1 277 ? 5.573 -22.731 25.270 1.00 60.81 277 ILE A O 1
ATOM 2219 N N . GLU A 1 278 ? 6.869 -24.508 24.925 1.00 65.19 278 GLU A N 1
ATOM 2220 C CA . GLU A 1 278 ? 5.865 -25.446 24.415 1.00 65.19 278 GLU A CA 1
ATOM 2221 C C . GLU A 1 278 ? 4.685 -25.715 25.369 1.00 65.19 278 GLU A C 1
ATOM 2223 O O . GLU A 1 278 ? 3.667 -26.243 24.927 1.00 65.19 278 GLU A O 1
ATOM 2228 N N . GLU A 1 279 ? 4.789 -25.348 26.651 1.00 66.62 279 GLU A N 1
ATOM 2229 C CA . GLU A 1 279 ? 3.683 -25.423 27.623 1.00 66.62 279 GLU A CA 1
ATOM 2230 C C . GLU A 1 279 ? 2.960 -24.070 27.835 1.00 66.62 279 GLU A C 1
ATOM 2232 O O . GLU A 1 279 ? 1.944 -24.022 28.530 1.00 66.62 279 GLU A O 1
ATOM 2237 N N . GLU A 1 280 ? 3.443 -22.971 27.236 1.00 72.56 280 GLU A N 1
ATOM 2238 C CA . GLU A 1 280 ? 2.917 -21.602 27.422 1.00 72.56 280 GLU A CA 1
ATOM 2239 C C . GLU A 1 280 ? 2.042 -21.097 26.256 1.00 72.56 280 GLU A C 1
ATOM 2241 O O . GLU A 1 280 ? 1.408 -20.044 26.365 1.00 72.56 280 GLU A O 1
ATOM 2246 N N . TYR A 1 281 ? 1.971 -21.833 25.143 1.00 82.94 281 TYR A N 1
ATOM 2247 C CA . TYR A 1 281 ? 1.133 -21.498 23.989 1.00 82.94 281 TYR A CA 1
ATOM 2248 C C . TYR A 1 281 ? 0.413 -22.727 23.431 1.00 82.94 281 TYR A C 1
ATOM 2250 O O . TYR A 1 281 ? 0.867 -23.858 23.563 1.00 82.94 281 TYR A O 1
ATOM 2258 N N . GLU A 1 282 ? -0.711 -22.497 22.758 1.00 88.50 282 GLU A N 1
ATOM 2259 C CA . GLU A 1 282 ? -1.397 -23.512 21.959 1.00 88.50 282 GLU A CA 1
ATOM 2260 C C . GLU A 1 282 ? -1.639 -22.984 20.542 1.00 88.50 282 GLU A C 1
ATOM 2262 O O . GLU A 1 282 ? -1.701 -21.773 20.310 1.00 88.50 282 GLU A O 1
ATOM 2267 N N . GLU A 1 283 ? -1.789 -23.894 19.582 1.00 92.31 283 GLU A N 1
ATOM 2268 C CA . GLU A 1 283 ? -2.243 -23.528 18.246 1.00 92.31 283 GLU A CA 1
ATOM 2269 C C . GLU A 1 283 ? -3.715 -23.093 18.302 1.00 92.31 283 GLU A C 1
ATOM 2271 O O . GLU A 1 283 ? -4.583 -23.810 18.811 1.00 92.31 283 GLU A O 1
ATOM 2276 N N . MET A 1 284 ? -3.996 -21.907 17.766 1.00 95.06 284 MET A N 1
ATOM 2277 C CA . MET A 1 284 ? -5.336 -21.339 17.679 1.00 95.06 284 MET A CA 1
ATOM 2278 C C . MET A 1 284 ? -5.601 -20.822 16.270 1.00 95.06 284 MET A C 1
ATOM 2280 O O . MET A 1 284 ? -4.739 -20.232 15.617 1.00 95.06 284 MET A O 1
ATOM 2284 N N . THR A 1 285 ? -6.839 -20.976 15.821 1.00 97.38 285 THR A N 1
ATOM 2285 C CA . THR A 1 285 ? -7.339 -20.302 14.624 1.00 97.38 285 THR A CA 1
ATOM 2286 C C . THR A 1 285 ? -7.446 -18.793 14.855 1.00 97.38 285 THR A C 1
ATOM 2288 O O . THR A 1 285 ? -7.593 -18.321 15.983 1.00 97.38 285 THR A O 1
ATOM 2291 N N . MET A 1 286 ? -7.469 -18.008 13.772 1.00 97.38 286 MET A N 1
ATOM 2292 C CA . MET A 1 286 ? -7.719 -16.563 13.875 1.00 97.38 286 MET A CA 1
ATOM 2293 C C . MET A 1 286 ? -9.033 -16.241 14.595 1.00 97.38 286 MET A C 1
ATOM 2295 O O . MET A 1 286 ? -9.096 -15.274 15.353 1.00 97.38 286 MET A O 1
ATOM 2299 N N . ASN A 1 287 ? -10.064 -17.063 14.393 1.00 98.12 287 ASN A N 1
ATOM 2300 C CA . ASN A 1 287 ? -11.329 -16.931 15.099 1.00 98.12 287 ASN A CA 1
ATOM 2301 C C . ASN A 1 287 ? -11.146 -17.084 16.614 1.00 98.12 287 ASN A C 1
ATOM 2303 O O . ASN A 1 287 ? -11.629 -16.253 17.371 1.00 98.12 287 ASN A O 1
ATOM 2307 N N . GLU A 1 288 ? -10.417 -18.105 17.061 1.00 97.88 288 GLU A N 1
ATOM 2308 C CA . GLU A 1 288 ? -10.187 -18.365 18.486 1.00 97.88 288 GLU A CA 1
ATOM 2309 C C . GLU A 1 288 ? -9.327 -17.274 19.139 1.00 97.88 288 GLU A C 1
ATOM 2311 O O . GLU A 1 288 ? -9.639 -16.828 20.242 1.00 97.88 288 GLU A O 1
ATOM 2316 N N . ILE A 1 289 ? -8.307 -16.765 18.439 1.00 97.62 289 ILE A N 1
ATOM 2317 C CA . ILE A 1 289 ? -7.462 -15.661 18.928 1.00 97.62 289 ILE A CA 1
ATOM 2318 C C . ILE A 1 289 ? -8.290 -14.383 19.142 1.00 97.62 289 ILE A C 1
ATOM 2320 O O . ILE A 1 289 ? -8.160 -13.701 20.162 1.00 97.62 289 ILE A O 1
ATOM 2324 N N . ILE A 1 290 ? -9.150 -14.039 18.180 1.00 98.06 290 ILE A N 1
ATOM 2325 C CA . ILE A 1 290 ? -9.921 -12.789 18.202 1.00 98.06 290 ILE A CA 1
ATOM 2326 C C . ILE A 1 290 ? -11.173 -12.908 19.073 1.00 98.06 290 ILE A C 1
ATOM 2328 O O . ILE A 1 290 ? -11.417 -12.039 19.910 1.00 98.06 290 ILE A O 1
ATOM 2332 N N . ASN A 1 291 ? -11.959 -13.967 18.888 1.00 98.00 291 ASN A N 1
ATOM 2333 C CA . ASN A 1 291 ? -13.288 -14.136 19.478 1.00 98.00 291 ASN A CA 1
ATOM 2334 C C . ASN A 1 291 ? -13.305 -15.038 20.724 1.00 98.00 291 ASN A C 1
ATOM 2336 O O . ASN A 1 291 ? -14.312 -15.053 21.430 1.00 98.00 291 ASN A O 1
ATOM 2340 N N . GLY A 1 292 ? -12.212 -15.751 21.009 1.00 96.12 292 GLY A N 1
ATOM 2341 C CA . GLY A 1 292 ? -12.070 -16.627 22.170 1.00 96.12 292 GLY A CA 1
ATOM 2342 C C . GLY A 1 292 ? -12.355 -18.105 21.887 1.00 96.12 292 GLY A C 1
ATOM 2343 O O . GLY A 1 292 ? -12.900 -18.478 20.846 1.00 96.12 292 GLY A O 1
ATOM 2344 N N . LYS A 1 293 ? -11.977 -18.956 22.848 1.00 94.81 293 LYS A N 1
ATOM 2345 C CA . LYS A 1 293 ? -12.115 -20.422 22.822 1.00 94.81 293 LYS A CA 1
ATOM 2346 C C . LYS A 1 293 ? -12.277 -20.951 24.248 1.00 94.81 293 LYS A C 1
ATOM 2348 O O . LYS A 1 293 ? -11.348 -20.884 25.047 1.00 94.81 293 LYS A O 1
ATOM 2353 N N . GLY A 1 294 ? -13.443 -21.502 24.590 1.00 91.50 294 GLY A N 1
ATOM 2354 C CA . GLY A 1 294 ? -13.689 -22.042 25.934 1.00 91.50 294 GLY A CA 1
ATOM 2355 C C . GLY A 1 294 ? -13.494 -20.984 27.029 1.00 91.50 294 GLY A C 1
ATOM 2356 O O . GLY A 1 294 ? -14.261 -20.029 27.105 1.00 91.50 294 GLY A O 1
ATOM 2357 N N . THR A 1 295 ? -12.476 -21.158 27.877 1.00 89.19 295 THR A N 1
ATOM 2358 C CA . THR A 1 295 ? -12.108 -20.200 28.937 1.00 89.19 295 THR A CA 1
ATOM 2359 C C . THR A 1 295 ? -11.206 -19.064 28.457 1.00 89.19 295 THR A C 1
ATOM 2361 O O . THR A 1 295 ? -11.039 -18.086 29.182 1.00 89.19 295 THR A O 1
ATOM 2364 N N . PHE A 1 296 ? -10.609 -19.175 27.268 1.00 93.56 296 PHE A N 1
ATOM 2365 C CA . PHE A 1 296 ? -9.815 -18.104 26.679 1.00 93.56 296 PHE A CA 1
ATOM 2366 C C . PHE A 1 296 ? -10.753 -17.028 26.108 1.00 93.56 296 PHE A C 1
ATOM 2368 O O . PHE A 1 296 ? -11.512 -17.322 25.181 1.00 93.56 296 PHE A O 1
ATOM 2375 N N . PRO A 1 297 ? -10.728 -15.784 26.623 1.00 94.38 297 PRO A N 1
ATOM 2376 C CA . PRO A 1 297 ? -11.702 -14.759 26.246 1.00 94.38 297 PRO A CA 1
ATOM 2377 C C . PRO A 1 297 ? -11.502 -14.198 24.829 1.00 94.38 297 PRO A C 1
ATOM 2379 O O . PRO A 1 297 ? -12.409 -13.559 24.299 1.00 94.38 297 PRO A O 1
ATOM 2382 N N . GLY A 1 298 ? -10.328 -14.398 24.220 1.00 96.50 298 GLY A N 1
ATOM 2383 C CA . GLY A 1 298 ? -9.947 -13.736 22.973 1.00 96.50 298 GLY A CA 1
ATOM 2384 C C . GLY A 1 298 ? -9.701 -12.234 23.138 1.00 96.50 298 GLY A C 1
ATOM 2385 O O . GLY A 1 298 ? -10.059 -11.620 24.150 1.00 96.50 298 GLY A O 1
ATOM 2386 N N . LEU A 1 299 ? -9.098 -11.613 22.123 1.00 96.94 299 LEU A N 1
ATOM 2387 C CA . LEU A 1 299 ? -8.823 -10.170 22.142 1.00 96.94 299 LEU A CA 1
ATOM 2388 C C . LEU A 1 299 ? -10.108 -9.339 22.265 1.00 96.94 299 LEU A C 1
ATOM 2390 O O . LEU A 1 299 ? -10.153 -8.384 23.042 1.00 96.94 299 LEU A O 1
ATOM 2394 N N . LEU A 1 300 ? -11.179 -9.715 21.557 1.00 96.12 300 LEU A N 1
ATOM 2395 C CA . LEU A 1 300 ? -12.456 -9.008 21.659 1.00 96.12 300 LEU A CA 1
ATOM 2396 C C . LEU A 1 300 ? -13.130 -9.210 23.014 1.00 96.12 300 LEU A C 1
ATOM 2398 O O . LEU A 1 300 ? -13.818 -8.297 23.464 1.00 96.12 300 LEU A O 1
ATOM 2402 N N . GLY A 1 301 ? -12.931 -10.343 23.692 1.00 94.81 301 GLY A N 1
ATOM 2403 C CA . GLY A 1 301 ? -13.423 -10.521 25.060 1.00 94.81 301 GLY A CA 1
ATOM 2404 C C . GLY A 1 301 ? -12.797 -9.511 26.022 1.00 94.81 301 GLY A C 1
ATOM 2405 O O . GLY A 1 301 ? -13.516 -8.850 26.771 1.00 94.81 301 GLY A O 1
ATOM 2406 N N . VAL A 1 302 ? -11.476 -9.315 25.933 1.00 95.44 302 VAL A N 1
ATOM 2407 C CA . VAL A 1 302 ? -10.745 -8.320 26.741 1.00 95.44 302 VAL A CA 1
ATOM 2408 C C . VAL A 1 302 ? -11.195 -6.894 26.411 1.00 95.44 302 VAL A C 1
ATOM 2410 O O . VAL A 1 302 ? -11.493 -6.115 27.318 1.00 95.44 302 VAL A O 1
ATOM 2413 N N . VAL A 1 303 ? -11.306 -6.554 25.122 1.00 93.12 303 VAL A N 1
ATOM 2414 C CA . VAL A 1 303 ? -11.762 -5.223 24.681 1.00 93.12 303 VAL A CA 1
ATOM 2415 C C . VAL A 1 303 ? -13.194 -4.942 25.141 1.00 93.12 303 VAL A C 1
ATOM 2417 O O . VAL A 1 303 ? -13.465 -3.857 25.651 1.00 93.12 303 VAL A O 1
ATOM 2420 N N . ASN A 1 304 ? -14.112 -5.902 25.009 1.00 91.38 304 ASN A N 1
ATOM 2421 C CA . ASN A 1 304 ? -15.498 -5.724 25.446 1.00 91.38 304 ASN A CA 1
ATOM 2422 C C . ASN A 1 304 ? -15.593 -5.549 26.967 1.00 91.38 304 ASN A C 1
ATOM 2424 O O . ASN A 1 304 ? -16.267 -4.625 27.414 1.00 91.38 304 ASN A O 1
ATOM 2428 N N . ALA A 1 305 ? -14.862 -6.348 27.755 1.00 92.06 305 ALA A N 1
ATOM 2429 C CA . ALA A 1 305 ? -14.814 -6.187 29.209 1.00 92.06 305 ALA A CA 1
ATOM 2430 C C . ALA A 1 305 ? -14.314 -4.789 29.617 1.00 92.06 305 ALA A C 1
ATOM 2432 O O . ALA A 1 305 ? -14.875 -4.158 30.515 1.00 92.06 305 ALA A O 1
ATOM 2433 N N . TYR A 1 306 ? -13.304 -4.267 28.913 1.00 90.50 306 TYR A N 1
ATOM 2434 C CA . TYR A 1 306 ? -12.840 -2.896 29.108 1.00 90.50 306 TYR A CA 1
ATOM 2435 C C . TYR A 1 306 ? -13.930 -1.870 28.763 1.00 90.50 306 TYR A C 1
ATOM 2437 O O . TYR A 1 306 ? -14.262 -1.035 29.602 1.00 90.50 306 TYR A O 1
ATOM 2445 N N . LEU A 1 307 ? -14.551 -1.953 27.581 1.00 88.44 307 LEU A N 1
ATOM 2446 C CA . LEU A 1 307 ? -15.610 -1.022 27.163 1.00 88.44 307 LEU A CA 1
ATOM 2447 C C . LEU A 1 307 ? -16.852 -1.059 28.070 1.00 88.44 307 LEU A C 1
ATOM 2449 O O . LEU A 1 307 ? -17.525 -0.036 28.247 1.00 88.44 307 LEU A O 1
ATOM 2453 N N . ASP A 1 308 ? -17.165 -2.212 28.655 1.00 88.75 308 ASP A N 1
ATOM 2454 C CA . ASP A 1 308 ? -18.261 -2.367 29.611 1.00 88.75 308 ASP A CA 1
ATOM 2455 C C . ASP A 1 308 ? -17.938 -1.721 30.963 1.00 88.75 308 ASP A C 1
ATOM 2457 O O . ASP A 1 308 ? -18.840 -1.168 31.593 1.00 88.75 308 ASP A O 1
ATOM 2461 N N . SER A 1 309 ? -16.660 -1.681 31.359 1.00 90.69 309 SER A N 1
ATOM 2462 C CA . SER A 1 309 ? -16.205 -0.965 32.561 1.00 90.69 309 SER A CA 1
ATOM 2463 C C . SER A 1 309 ? -16.241 0.565 32.422 1.00 90.69 309 SER A C 1
ATOM 2465 O O . SER A 1 309 ? -16.275 1.277 33.427 1.00 90.69 309 SER A O 1
ATOM 2467 N N . LEU A 1 310 ? -16.258 1.089 31.190 1.00 87.88 310 LEU A N 1
ATOM 2468 C CA . LEU A 1 310 ? -16.289 2.528 30.939 1.00 87.88 310 LEU A CA 1
ATOM 2469 C C . LEU A 1 310 ? -17.716 3.097 31.009 1.00 87.88 310 LEU A C 1
ATOM 2471 O O . LEU A 1 310 ? -18.659 2.582 30.390 1.00 87.88 310 LEU A O 1
ATOM 2475 N N . ASN A 1 311 ? -17.853 4.240 31.688 1.00 87.12 311 ASN A N 1
ATOM 2476 C CA . ASN A 1 311 ? -19.074 5.045 31.696 1.00 87.12 311 ASN A CA 1
ATOM 2477 C C . ASN A 1 311 ? -19.148 5.924 30.432 1.00 87.12 311 ASN A C 1
ATOM 2479 O O . ASN A 1 311 ? -18.730 7.079 30.435 1.00 87.12 311 ASN A O 1
ATOM 2483 N N . VAL A 1 312 ? -19.625 5.338 29.334 1.00 84.44 312 VAL A N 1
ATOM 2484 C CA . VAL A 1 312 ? -19.653 5.939 27.989 1.00 84.44 312 VAL A CA 1
ATOM 2485 C C . VAL A 1 312 ? -21.088 5.975 27.477 1.00 84.44 312 VAL A C 1
ATOM 2487 O O . VAL A 1 312 ? -21.859 5.047 27.731 1.00 84.44 312 VAL A O 1
ATOM 2490 N N . GLU A 1 313 ? -21.428 7.020 26.722 1.00 88.75 313 GLU A N 1
ATOM 2491 C CA . GLU A 1 313 ? -22.739 7.174 26.095 1.00 88.75 313 GLU A CA 1
ATOM 2492 C C . GLU A 1 313 ? -23.116 5.952 25.237 1.00 88.75 313 GLU A C 1
ATOM 2494 O O . GLU A 1 313 ? -22.291 5.356 24.537 1.00 88.75 313 GLU A O 1
ATOM 2499 N N . PHE A 1 314 ? -24.395 5.580 25.266 1.00 86.81 314 PHE A N 1
ATOM 2500 C CA . PHE A 1 314 ? -24.906 4.416 24.547 1.00 86.81 314 PHE A CA 1
ATOM 2501 C C . PHE A 1 314 ? -24.641 4.482 23.031 1.00 86.81 314 PHE A C 1
ATOM 2503 O O . PHE A 1 314 ? -24.259 3.480 22.425 1.00 86.81 314 PHE A O 1
ATOM 2510 N N . THR A 1 315 ? -24.776 5.663 22.424 1.00 88.31 315 THR A N 1
ATOM 2511 C CA . THR A 1 315 ? -24.528 5.902 20.991 1.00 88.31 315 THR A CA 1
ATOM 2512 C C . THR A 1 315 ? -23.068 5.629 20.606 1.00 88.31 315 THR A C 1
ATOM 2514 O O . THR A 1 315 ? -22.802 4.939 19.618 1.00 88.31 315 THR A O 1
ATOM 2517 N N . ALA A 1 316 ? -22.117 6.073 21.432 1.00 89.44 316 ALA A N 1
ATOM 2518 C CA . ALA A 1 316 ? -20.691 5.808 21.272 1.00 89.44 316 ALA A CA 1
ATOM 2519 C C . ALA A 1 316 ? -20.374 4.306 21.375 1.00 89.44 316 ALA A C 1
ATOM 2521 O O . ALA A 1 316 ? -19.662 3.765 20.522 1.00 89.44 316 ALA A O 1
ATOM 2522 N N . LYS A 1 317 ? -20.969 3.595 22.347 1.00 87.94 317 LYS A N 1
ATOM 2523 C CA . LYS A 1 317 ? -20.829 2.129 22.454 1.00 87.94 317 LYS A CA 1
ATOM 2524 C C . LYS A 1 317 ? -21.382 1.410 21.219 1.00 87.94 317 LYS A C 1
ATOM 2526 O O . LYS A 1 317 ? -20.757 0.464 20.744 1.00 87.94 317 LYS A O 1
ATOM 2531 N N . LEU A 1 318 ? -22.517 1.852 20.669 1.00 88.56 318 LEU A N 1
ATOM 2532 C CA . LEU A 1 318 ? -23.073 1.280 19.437 1.00 88.56 318 LEU A CA 1
ATOM 2533 C C . LEU A 1 318 ? -22.138 1.466 18.236 1.00 88.56 318 LEU A C 1
ATOM 2535 O O . LEU A 1 318 ? -21.966 0.531 17.455 1.00 88.56 318 LEU A O 1
ATOM 2539 N N . LYS A 1 319 ? -21.515 2.643 18.092 1.00 90.00 319 LYS A N 1
ATOM 2540 C CA . LYS A 1 319 ? -20.564 2.907 17.003 1.00 90.00 319 LYS A CA 1
ATOM 2541 C C . LYS A 1 319 ? -19.309 2.036 17.127 1.00 90.00 319 LYS A C 1
ATOM 2543 O O . LYS A 1 319 ? -18.942 1.380 16.158 1.00 90.00 319 LYS A O 1
ATOM 2548 N N . LEU A 1 320 ? -18.730 1.919 18.325 1.00 91.75 320 LEU A N 1
ATOM 2549 C CA . LEU A 1 320 ? -17.601 1.010 18.570 1.00 91.75 320 LEU A CA 1
ATOM 2550 C C . LEU A 1 320 ? -17.961 -0.453 18.284 1.00 91.75 320 LEU A C 1
ATOM 2552 O O . LEU A 1 320 ? -17.191 -1.157 17.633 1.00 91.75 320 LEU A O 1
ATOM 2556 N N . LYS A 1 321 ? -19.153 -0.907 18.693 1.00 91.25 321 LYS A N 1
ATOM 2557 C CA . LYS A 1 321 ? -19.623 -2.272 18.406 1.00 91.25 321 LYS A CA 1
ATOM 2558 C C . LYS A 1 321 ? -19.680 -2.573 16.908 1.00 91.25 321 LYS A C 1
ATOM 2560 O O . LYS A 1 321 ? -19.363 -3.694 16.531 1.00 91.25 321 LYS A O 1
ATOM 2565 N N . LYS A 1 322 ? -20.003 -1.596 16.051 1.00 92.50 322 LYS A N 1
ATOM 2566 C CA . LYS A 1 322 ? -19.942 -1.767 14.586 1.00 92.50 322 LYS A CA 1
ATOM 2567 C C . LYS A 1 322 ? -18.513 -1.993 14.077 1.00 92.50 322 LYS A C 1
ATOM 2569 O O . LYS A 1 322 ? -18.318 -2.774 13.150 1.00 92.50 322 LYS A O 1
ATOM 2574 N N . TYR A 1 323 ? -17.508 -1.340 14.660 1.00 93.44 323 TYR A N 1
ATOM 2575 C CA . TYR A 1 323 ? -16.110 -1.592 14.291 1.00 93.44 323 TYR A CA 1
ATOM 2576 C C . TYR A 1 323 ? -15.645 -2.973 14.760 1.00 93.44 323 TYR A C 1
ATOM 2578 O O . TYR A 1 323 ? -15.029 -3.713 13.995 1.00 93.44 323 TYR A O 1
ATOM 2586 N N . LEU A 1 324 ? -15.993 -3.349 15.993 1.00 95.38 324 LEU A N 1
ATOM 2587 C CA . LEU A 1 324 ? -15.647 -4.662 16.539 1.00 95.38 324 LEU A CA 1
ATOM 2588 C C . LEU A 1 324 ? -16.366 -5.804 15.803 1.00 95.38 324 LEU A C 1
ATOM 2590 O O . LEU A 1 324 ? -15.768 -6.859 15.618 1.00 95.38 324 LEU A O 1
ATOM 2594 N N . ASP A 1 325 ? -17.601 -5.593 15.330 1.00 96.19 325 ASP A N 1
ATOM 2595 C CA . ASP A 1 325 ? -18.334 -6.571 14.512 1.00 96.19 325 ASP A CA 1
ATOM 2596 C C . ASP A 1 325 ? -17.612 -6.865 13.190 1.00 96.19 325 ASP A C 1
ATOM 2598 O O . ASP A 1 325 ? -17.470 -8.025 12.812 1.00 96.19 325 ASP A O 1
ATOM 2602 N N . LEU A 1 326 ? -17.055 -5.844 12.529 1.00 96.06 326 LEU A N 1
ATOM 2603 C CA . LEU A 1 326 ? -16.244 -6.044 11.325 1.00 96.06 326 LEU A CA 1
ATOM 2604 C C . LEU A 1 326 ? -15.019 -6.932 11.603 1.00 96.06 326 LEU A C 1
ATOM 2606 O O . LEU A 1 326 ? -14.725 -7.837 10.821 1.00 96.06 326 LEU A O 1
ATOM 2610 N N . ILE A 1 327 ? -14.309 -6.686 12.710 1.00 97.00 327 ILE A N 1
ATOM 2611 C CA . ILE A 1 327 ? -13.129 -7.472 13.110 1.00 97.00 327 ILE A CA 1
ATOM 2612 C C . ILE A 1 327 ? -13.537 -8.912 13.437 1.00 97.00 327 ILE A C 1
ATOM 2614 O O . ILE A 1 327 ? -12.943 -9.853 12.907 1.00 97.00 327 ILE A O 1
ATOM 2618 N N . LYS A 1 328 ? -14.588 -9.078 14.247 1.00 97.62 328 LYS A N 1
ATOM 2619 C CA . LYS A 1 328 ? -15.168 -10.375 14.611 1.00 97.62 328 LYS A CA 1
ATOM 2620 C C . LYS A 1 328 ? -15.489 -11.210 13.376 1.00 97.62 328 LYS A C 1
ATOM 2622 O O . LYS A 1 328 ? -15.042 -12.351 13.280 1.00 97.62 328 LYS A O 1
ATOM 2627 N N . ARG A 1 329 ? -16.231 -10.622 12.434 1.00 98.00 329 ARG A N 1
ATOM 2628 C CA . ARG A 1 329 ? -16.748 -11.306 11.244 1.00 98.00 329 ARG A CA 1
ATOM 2629 C C . ARG A 1 329 ? -15.669 -11.639 10.216 1.00 98.00 329 ARG A C 1
ATOM 2631 O O . ARG A 1 329 ? -15.791 -12.603 9.469 1.00 98.00 329 ARG A O 1
ATOM 2638 N N . ARG A 1 330 ? -14.582 -10.864 10.173 1.00 97.69 330 ARG A N 1
ATOM 2639 C CA . ARG A 1 330 ? -13.392 -11.233 9.390 1.00 97.69 330 ARG A CA 1
ATOM 2640 C C . ARG A 1 330 ? -12.636 -12.395 10.029 1.00 97.69 330 ARG A C 1
ATOM 2642 O O . ARG A 1 330 ? -12.131 -13.249 9.309 1.00 97.69 330 ARG A O 1
ATOM 2649 N N . ALA A 1 331 ? -12.556 -12.427 11.360 1.00 97.94 331 ALA A N 1
ATOM 2650 C CA . ALA A 1 331 ? -11.859 -13.486 12.083 1.00 97.94 331 ALA A CA 1
ATOM 2651 C C . ALA A 1 331 ? -12.605 -14.830 12.044 1.00 97.94 331 ALA A C 1
ATOM 2653 O O . ALA A 1 331 ? -11.957 -15.867 11.931 1.00 97.94 331 ALA A O 1
ATOM 2654 N N . ASP A 1 332 ? -13.943 -14.816 12.094 1.00 97.31 332 ASP A N 1
ATOM 2655 C CA . ASP A 1 332 ? -14.781 -16.024 12.000 1.00 97.31 332 ASP A CA 1
ATOM 2656 C C . ASP A 1 332 ? -15.074 -16.484 10.558 1.00 97.31 332 ASP A C 1
ATOM 2658 O O . ASP A 1 332 ? -15.620 -17.568 10.351 1.00 97.31 332 ASP A O 1
ATOM 2662 N N . GLY A 1 333 ? -14.684 -15.685 9.559 1.00 97.25 333 GLY A N 1
ATOM 2663 C CA . GLY A 1 333 ? -14.849 -15.990 8.137 1.00 97.25 333 GLY A CA 1
ATOM 2664 C C . GLY A 1 333 ? -16.227 -15.665 7.551 1.00 97.25 333 GLY A C 1
ATOM 2665 O O . GLY A 1 333 ? -16.451 -15.931 6.370 1.00 97.25 333 GLY A O 1
ATOM 2666 N N . SER A 1 334 ? -17.146 -15.067 8.318 1.00 97.62 334 SER A N 1
ATOM 2667 C CA . SER A 1 334 ? -18.454 -14.611 7.815 1.00 97.62 334 SER A CA 1
ATOM 2668 C C . SER A 1 334 ? -18.385 -13.345 6.950 1.00 97.62 334 SER A C 1
ATOM 2670 O O . SER A 1 334 ? -19.363 -13.009 6.277 1.00 97.62 334 SER A O 1
ATOM 2672 N N . LEU A 1 335 ? -17.250 -12.640 6.955 1.00 97.94 335 LEU A N 1
ATOM 2673 C CA . LEU A 1 335 ? -16.870 -11.629 5.968 1.00 97.94 335 LEU A CA 1
ATOM 2674 C C . LEU A 1 335 ? -15.503 -11.960 5.369 1.00 97.94 335 LEU A C 1
ATOM 2676 O O . LEU A 1 335 ? -14.565 -12.346 6.068 1.00 97.94 335 LEU A O 1
ATOM 2680 N N . GLN A 1 336 ? -15.377 -11.755 4.062 1.00 98.19 336 GLN A N 1
ATOM 2681 C CA . GLN A 1 336 ? -14.140 -11.961 3.326 1.00 98.19 336 GLN A CA 1
ATOM 2682 C C . GLN A 1 336 ? -13.087 -10.919 3.711 1.00 98.19 336 GLN A C 1
ATOM 2684 O O . GLN A 1 336 ? -13.374 -9.751 3.985 1.00 98.19 336 GLN A O 1
ATOM 2689 N N . THR A 1 337 ? -11.822 -11.331 3.665 1.00 97.56 337 THR A N 1
ATOM 2690 C CA . THR A 1 337 ? -10.712 -10.375 3.627 1.00 97.56 337 THR A CA 1
ATOM 2691 C C . THR A 1 337 ? -10.665 -9.684 2.259 1.00 97.56 337 THR A C 1
ATOM 2693 O O . THR A 1 337 ? -11.028 -10.317 1.262 1.00 97.56 337 THR A O 1
ATOM 2696 N N . PRO A 1 338 ? -10.144 -8.443 2.157 1.00 96.81 338 PRO A N 1
ATOM 2697 C CA . PRO A 1 338 ? -9.944 -7.787 0.863 1.00 96.81 338 PRO A CA 1
ATOM 2698 C C . PRO A 1 338 ? -9.159 -8.655 -0.129 1.00 96.81 338 PRO A C 1
ATOM 2700 O O . PRO A 1 338 ? -9.547 -8.772 -1.282 1.00 96.81 338 PRO A O 1
ATOM 2703 N N . ALA A 1 339 ? -8.121 -9.364 0.327 1.00 97.50 339 ALA A N 1
ATOM 2704 C CA . ALA A 1 339 ? -7.356 -10.281 -0.520 1.00 97.50 339 ALA A CA 1
ATOM 2705 C C . ALA A 1 339 ? -8.205 -11.440 -1.078 1.00 97.50 339 ALA A C 1
ATOM 2707 O O . ALA A 1 339 ? -8.042 -11.831 -2.232 1.00 97.50 339 ALA A O 1
ATOM 2708 N N . THR A 1 340 ? -9.116 -11.997 -0.274 1.00 98.00 340 THR A N 1
ATOM 2709 C CA . THR A 1 340 ? -10.039 -13.052 -0.727 1.00 98.00 340 THR A CA 1
ATOM 2710 C C . THR A 1 340 ? -11.042 -12.502 -1.729 1.00 98.00 340 THR A C 1
ATOM 2712 O O . THR A 1 340 ? -11.250 -13.117 -2.773 1.00 98.00 340 THR A O 1
ATOM 2715 N N . TRP A 1 341 ? -11.592 -11.323 -1.450 1.00 98.38 341 TRP A N 1
ATOM 2716 C CA . TRP A 1 341 ? -12.523 -10.647 -2.342 1.00 98.38 341 TRP A CA 1
ATOM 2717 C C . TRP A 1 341 ? -11.888 -10.322 -3.698 1.00 98.38 341 TRP A C 1
ATOM 2719 O O . TRP A 1 341 ? -12.443 -10.694 -4.726 1.00 98.38 341 TRP A O 1
ATOM 2729 N N . ILE A 1 342 ? -10.677 -9.750 -3.710 1.00 98.44 342 ILE A N 1
ATOM 2730 C CA . ILE A 1 342 ? -9.912 -9.466 -4.936 1.00 98.44 342 ILE A CA 1
ATOM 2731 C C . ILE A 1 342 ? -9.684 -10.745 -5.747 1.00 98.44 342 ILE A C 1
ATOM 2733 O O . ILE A 1 342 ? -9.934 -10.766 -6.951 1.00 98.44 342 ILE A O 1
ATOM 2737 N N . ARG A 1 343 ? -9.251 -11.840 -5.102 1.00 98.19 343 ARG A N 1
ATOM 2738 C CA . ARG A 1 343 ? -9.060 -13.127 -5.793 1.00 98.19 343 ARG A CA 1
ATOM 2739 C C . ARG A 1 343 ? -10.358 -13.647 -6.401 1.00 98.19 343 ARG A C 1
ATOM 2741 O O . ARG A 1 343 ? -10.348 -14.108 -7.539 1.00 98.19 343 ARG A O 1
ATOM 2748 N N . ASN A 1 344 ? -11.461 -13.583 -5.660 1.00 98.25 344 ASN A N 1
ATOM 2749 C CA . ASN A 1 344 ? -12.765 -14.027 -6.149 1.00 98.25 344 ASN A CA 1
ATOM 2750 C C . ASN A 1 344 ? -13.244 -13.159 -7.315 1.00 98.25 344 ASN A C 1
ATOM 2752 O O . ASN A 1 344 ? -13.684 -13.705 -8.324 1.00 98.25 344 ASN A O 1
ATOM 2756 N N . PHE A 1 345 ? -13.080 -11.837 -7.211 1.00 98.56 345 PHE A N 1
ATOM 2757 C CA . PHE A 1 345 ? -13.390 -10.894 -8.279 1.00 98.56 345 PHE A CA 1
ATOM 2758 C C . PHE A 1 345 ? -12.656 -11.279 -9.564 1.00 98.56 345 PHE A C 1
ATOM 2760 O O . PHE A 1 345 ? -13.308 -11.558 -10.568 1.00 98.56 345 PHE A O 1
ATOM 2767 N N . VAL A 1 346 ? -11.322 -11.397 -9.508 1.00 98.56 346 VAL A N 1
ATOM 2768 C CA . VAL A 1 346 ? -10.486 -11.775 -10.660 1.00 98.56 346 VAL A CA 1
ATOM 2769 C C . VAL A 1 346 ? -10.925 -13.119 -11.240 1.00 98.56 346 VAL A C 1
ATOM 2771 O O . VAL A 1 346 ? -11.161 -13.214 -12.439 1.00 98.56 346 VAL A O 1
ATOM 2774 N N . ARG A 1 347 ? -11.101 -14.150 -10.402 1.00 98.00 347 ARG A N 1
ATOM 2775 C CA . ARG A 1 347 ? -11.466 -15.502 -10.864 1.00 98.00 347 ARG A CA 1
ATOM 2776 C C . ARG A 1 347 ? -12.863 -15.594 -11.474 1.00 98.00 347 ARG A C 1
ATOM 2778 O O . ARG A 1 347 ? -13.107 -16.480 -12.285 1.00 98.00 347 ARG A O 1
ATOM 2785 N N . SER A 1 348 ? -13.776 -14.715 -11.066 1.00 98.12 348 SER A N 1
ATOM 2786 C CA . SER A 1 348 ? -15.136 -14.632 -11.612 1.00 98.12 348 SER A CA 1
ATOM 2787 C C . SER A 1 348 ? -15.250 -13.712 -12.830 1.00 98.12 348 SER A C 1
ATOM 2789 O O . SER A 1 348 ? -16.308 -13.653 -13.456 1.00 98.12 348 SER A O 1
ATOM 2791 N N . HIS A 1 349 ? -14.182 -12.984 -13.164 1.00 98.69 349 HIS A N 1
ATOM 2792 C CA . HIS A 1 349 ? -14.208 -11.994 -14.225 1.00 98.69 349 HIS A CA 1
ATOM 2793 C C . HIS A 1 349 ? -14.349 -12.661 -15.606 1.00 98.69 349 HIS A C 1
ATOM 2795 O O . HIS A 1 349 ? -13.579 -13.573 -15.907 1.00 98.69 349 HIS A O 1
ATOM 2801 N N . PRO A 1 350 ? -15.244 -12.193 -16.502 1.00 98.44 350 PRO A N 1
ATOM 2802 C CA . PRO A 1 350 ? -15.457 -12.820 -17.814 1.00 98.44 350 PRO A CA 1
ATOM 2803 C C . PRO A 1 350 ? -14.202 -12.904 -18.696 1.00 98.44 350 PRO A C 1
ATOM 2805 O O . PRO A 1 350 ? -14.057 -13.831 -19.487 1.00 98.44 350 PRO A O 1
ATOM 2808 N N . ALA A 1 351 ? -13.293 -11.936 -18.559 1.00 98.38 351 ALA A N 1
ATOM 2809 C CA . ALA A 1 351 ? -12.026 -11.900 -19.294 1.00 98.38 351 ALA A CA 1
ATOM 2810 C C . ALA A 1 351 ? -10.916 -12.792 -18.697 1.00 98.38 351 ALA A C 1
ATOM 2812 O O . ALA A 1 351 ? -9.851 -12.917 -19.306 1.00 98.38 351 ALA A O 1
ATOM 2813 N N . TYR A 1 352 ? -11.118 -13.381 -17.512 1.00 98.62 352 TYR A N 1
ATOM 2814 C CA . TYR A 1 352 ? -10.117 -14.233 -16.872 1.00 98.62 352 TYR A CA 1
ATOM 2815 C C . TYR A 1 352 ? -10.064 -15.606 -17.545 1.00 98.62 352 TYR A C 1
ATOM 2817 O O . TYR A 1 352 ? -11.079 -16.274 -17.728 1.00 98.62 352 TYR A O 1
ATOM 2825 N N . LYS A 1 353 ? -8.858 -16.040 -17.919 1.00 98.38 353 LYS A N 1
ATOM 2826 C CA . LYS A 1 353 ? -8.644 -17.248 -18.732 1.00 98.38 353 LYS A CA 1
ATOM 2827 C C . LYS A 1 353 ? -8.241 -18.467 -17.907 1.00 98.38 353 LYS A C 1
ATOM 2829 O O . LYS A 1 353 ? -7.820 -19.471 -18.482 1.00 98.38 353 LYS A O 1
ATOM 2834 N N . PHE A 1 354 ? -8.364 -18.394 -16.581 1.00 98.12 354 PHE A N 1
ATOM 2835 C CA . PHE A 1 354 ? -7.882 -19.430 -15.660 1.00 98.12 354 PHE A CA 1
ATOM 2836 C C . PHE A 1 354 ? -6.379 -19.703 -15.812 1.00 98.12 354 PHE A C 1
ATOM 2838 O O . PHE A 1 354 ? -5.932 -20.825 -15.605 1.00 98.12 354 PHE A O 1
ATOM 2845 N N . ASP A 1 355 ? -5.607 -18.693 -16.212 1.00 97.75 355 ASP A N 1
ATOM 2846 C CA . ASP A 1 355 ? -4.164 -18.746 -16.475 1.00 97.75 355 ASP A CA 1
ATOM 2847 C C . ASP A 1 355 ? -3.340 -17.973 -15.430 1.00 97.75 355 ASP A C 1
ATOM 2849 O O . ASP A 1 355 ? -2.124 -17.855 -15.563 1.00 97.75 355 ASP A O 1
ATOM 2853 N N . SER A 1 356 ? -3.992 -17.488 -14.368 1.00 97.88 356 SER A N 1
ATOM 2854 C CA . SER A 1 356 ? -3.410 -16.663 -13.298 1.00 97.88 356 SER A CA 1
ATOM 2855 C C . SER A 1 356 ? -2.905 -15.288 -13.740 1.00 97.88 356 SER A C 1
ATOM 2857 O O . SER A 1 356 ? -2.142 -14.652 -13.013 1.00 97.88 356 SER A O 1
ATOM 2859 N N . VAL A 1 357 ? -3.366 -14.792 -14.894 1.00 97.50 357 VAL A N 1
ATOM 2860 C CA . VAL A 1 357 ? -3.007 -13.469 -15.418 1.00 97.50 357 VAL A CA 1
ATOM 2861 C C . VAL A 1 357 ? -4.097 -12.439 -15.112 1.00 97.50 357 VAL A C 1
ATOM 2863 O O . VAL A 1 357 ? -5.276 -12.640 -15.404 1.00 97.50 357 VAL A O 1
ATOM 2866 N N . VAL A 1 358 ? -3.690 -11.287 -14.571 1.00 98.12 358 VAL A N 1
ATOM 2867 C CA . VAL A 1 358 ? -4.550 -10.102 -14.423 1.00 98.12 358 VAL A CA 1
ATOM 2868 C C . VAL A 1 358 ? -4.331 -9.181 -15.625 1.00 98.12 358 VAL A C 1
ATOM 2870 O O . VAL A 1 358 ? -3.325 -8.478 -15.719 1.00 98.12 358 VAL A O 1
ATOM 2873 N N . SER A 1 359 ? -5.271 -9.201 -16.570 1.00 97.88 359 SER A N 1
ATOM 2874 C CA . SER A 1 359 ? -5.230 -8.355 -17.767 1.00 97.88 359 SER A CA 1
ATOM 2875 C C . SER A 1 359 ? -5.575 -6.892 -17.461 1.00 97.88 359 SER A C 1
ATOM 2877 O O . SER A 1 359 ? -6.063 -6.560 -16.379 1.00 97.88 359 SER A O 1
ATOM 2879 N N . GLN A 1 360 ? -5.349 -6.006 -18.437 1.00 98.06 360 GLN A N 1
ATOM 2880 C CA . GLN A 1 360 ? -5.722 -4.591 -18.345 1.00 98.06 360 GLN A CA 1
ATOM 2881 C C . GLN A 1 360 ? -7.195 -4.386 -17.995 1.00 98.06 360 GLN A C 1
ATOM 2883 O O . GLN A 1 360 ? -7.495 -3.642 -17.067 1.00 98.06 360 GLN A O 1
ATOM 2888 N N . GLU A 1 361 ? -8.086 -5.084 -18.699 1.00 98.19 361 GLU A N 1
ATOM 2889 C CA . GLU A 1 361 ? -9.527 -4.990 -18.476 1.00 98.19 361 GLU A CA 1
ATOM 2890 C C . GLU A 1 361 ? -9.907 -5.464 -17.068 1.00 98.19 361 GLU A C 1
ATOM 2892 O O . GLU A 1 361 ? -10.596 -4.742 -16.356 1.00 98.19 361 GLU A O 1
ATOM 2897 N N . ILE A 1 362 ? -9.372 -6.610 -16.619 1.00 98.75 362 ILE A N 1
ATOM 2898 C CA . ILE A 1 362 ? -9.617 -7.117 -15.258 1.00 98.75 362 ILE A CA 1
ATOM 2899 C C . ILE A 1 362 ? -9.157 -6.091 -14.215 1.00 98.75 362 ILE A C 1
ATOM 2901 O O . ILE A 1 362 ? -9.860 -5.852 -13.237 1.00 98.75 362 ILE A O 1
ATOM 2905 N N . ASN A 1 363 ? -7.980 -5.485 -14.408 1.00 98.69 363 ASN A N 1
ATOM 2906 C CA . ASN A 1 363 ? -7.454 -4.474 -13.493 1.00 98.69 363 ASN A CA 1
ATOM 2907 C C . ASN A 1 363 ? -8.327 -3.216 -13.468 1.00 98.69 363 ASN A C 1
ATOM 2909 O O . ASN A 1 363 ? -8.656 -2.738 -12.389 1.00 98.69 363 ASN A O 1
ATOM 2913 N N . TYR A 1 364 ? -8.726 -2.694 -14.628 1.00 98.75 364 TYR A N 1
ATOM 2914 C CA . TYR A 1 364 ? -9.597 -1.522 -14.702 1.00 98.75 364 TYR A CA 1
ATOM 2915 C C . TYR A 1 364 ? -10.949 -1.776 -14.023 1.00 98.75 364 TYR A C 1
ATOM 2917 O O . TYR A 1 364 ? -11.376 -0.967 -13.196 1.00 98.75 364 TYR A O 1
ATOM 2925 N N . ASP A 1 365 ? -11.582 -2.920 -14.291 1.00 98.75 365 ASP A N 1
ATOM 2926 C CA . ASP A 1 365 ? -12.877 -3.270 -13.703 1.00 98.75 365 ASP A CA 1
ATOM 2927 C C . ASP A 1 365 ? -12.762 -3.525 -12.187 1.00 98.75 365 ASP A C 1
ATOM 2929 O O . ASP A 1 365 ? -13.643 -3.122 -11.424 1.00 98.75 365 ASP A O 1
ATOM 2933 N N . LEU A 1 366 ? -11.659 -4.127 -11.721 1.00 98.69 366 LEU A N 1
ATOM 2934 C CA . LEU A 1 366 ? -11.369 -4.319 -10.294 1.00 98.69 366 LEU A CA 1
ATOM 2935 C C . LEU A 1 366 ? -11.196 -2.983 -9.566 1.00 98.69 366 LEU A C 1
ATOM 2937 O O . LEU A 1 366 ? -11.807 -2.759 -8.522 1.00 98.69 366 LEU A O 1
ATOM 2941 N N . ILE A 1 367 ? -10.369 -2.099 -10.116 1.00 98.50 367 ILE A N 1
ATOM 2942 C CA . ILE A 1 367 ? -10.068 -0.791 -9.532 1.00 98.50 367 ILE A CA 1
ATOM 2943 C C . ILE A 1 367 ? -11.324 0.094 -9.532 1.00 98.50 367 ILE A C 1
ATOM 2945 O O . ILE A 1 367 ? -11.645 0.721 -8.524 1.00 98.50 367 ILE A O 1
ATOM 2949 N N . SER A 1 368 ? -12.115 0.063 -10.607 1.00 98.38 368 SER A N 1
ATOM 2950 C CA . SER A 1 368 ? -13.429 0.718 -10.669 1.00 98.38 368 SER A CA 1
ATOM 2951 C C . SER A 1 368 ? -14.409 0.163 -9.632 1.00 98.38 368 SER A C 1
ATOM 2953 O O . SER A 1 368 ? -15.103 0.929 -8.968 1.00 98.38 368 SER A O 1
ATOM 2955 N N . ALA A 1 369 ? -14.446 -1.159 -9.437 1.00 98.31 369 ALA A N 1
ATOM 2956 C CA . ALA A 1 369 ? -15.285 -1.777 -8.414 1.00 98.31 369 ALA A CA 1
ATOM 2957 C C . ALA A 1 369 ? -14.901 -1.327 -6.996 1.00 98.31 369 ALA A C 1
ATOM 2959 O O . ALA A 1 369 ? -15.789 -1.077 -6.183 1.00 98.31 369 ALA A O 1
ATOM 2960 N N . MET A 1 370 ? -13.602 -1.198 -6.704 1.00 97.56 370 MET A N 1
ATOM 2961 C CA . MET A 1 370 ? -13.118 -0.690 -5.416 1.00 97.56 370 MET A CA 1
ATOM 2962 C C . MET A 1 370 ? -13.532 0.769 -5.173 1.00 97.56 370 MET A C 1
ATOM 2964 O O . MET A 1 370 ? -14.021 1.064 -4.082 1.00 97.56 370 MET A O 1
ATOM 2968 N N . ASP A 1 371 ? -13.395 1.658 -6.169 1.00 95.81 371 ASP A N 1
ATOM 2969 C CA . ASP A 1 371 ? -13.857 3.059 -6.062 1.00 95.81 371 ASP A CA 1
ATOM 2970 C C . ASP A 1 371 ? -15.372 3.133 -5.830 1.00 95.81 371 ASP A C 1
ATOM 2972 O O . ASP A 1 371 ? -15.848 3.839 -4.943 1.00 95.81 371 ASP A O 1
ATOM 2976 N N . GLN A 1 372 ? -16.151 2.347 -6.577 1.00 95.94 372 GLN A N 1
ATOM 2977 C CA . GLN A 1 372 ? -17.607 2.299 -6.422 1.00 95.94 372 GLN A CA 1
ATOM 2978 C C . GLN A 1 372 ? -18.029 1.798 -5.036 1.00 95.94 372 GLN A C 1
ATOM 2980 O O . GLN A 1 372 ? -18.984 2.328 -4.466 1.00 95.94 372 GLN A O 1
ATOM 2985 N N . ILE A 1 373 ? -17.330 0.802 -4.479 1.00 95.31 373 ILE A N 1
ATOM 2986 C CA . ILE A 1 373 ? -17.576 0.322 -3.111 1.00 95.31 373 ILE A CA 1
ATOM 2987 C C . ILE A 1 373 ? -17.258 1.427 -2.105 1.00 95.31 373 ILE A C 1
ATOM 2989 O O . ILE A 1 373 ? -18.098 1.722 -1.260 1.00 95.31 373 ILE A O 1
ATOM 2993 N N . GLU A 1 374 ? -16.096 2.079 -2.219 1.00 92.31 374 GLU A N 1
ATOM 2994 C CA . GLU A 1 374 ? -15.703 3.192 -1.338 1.00 92.31 374 GLU A CA 1
ATOM 2995 C C . GLU A 1 374 ? -16.762 4.300 -1.321 1.00 92.31 374 GLU A C 1
ATOM 2997 O O . GLU A 1 374 ? -17.134 4.802 -0.257 1.00 92.31 374 GLU A O 1
ATOM 3002 N N . ARG A 1 375 ? -17.308 4.619 -2.497 1.00 90.62 375 ARG A N 1
ATOM 3003 C CA . ARG A 1 375 ? -18.332 5.650 -2.698 1.00 90.62 375 ARG A CA 1
ATOM 3004 C C . ARG A 1 375 ? -19.737 5.217 -2.289 1.00 90.62 375 ARG A C 1
ATOM 3006 O O . ARG A 1 375 ? -20.624 6.067 -2.255 1.00 90.62 375 ARG A O 1
ATOM 3013 N N . GLY A 1 376 ? -19.961 3.938 -1.989 1.00 90.94 376 GLY A N 1
ATOM 3014 C CA . GLY A 1 376 ? -21.293 3.394 -1.700 1.00 90.94 376 GLY A CA 1
ATOM 3015 C C . GLY A 1 376 ? -22.193 3.266 -2.933 1.00 90.94 376 GLY A C 1
ATOM 3016 O O . GLY A 1 376 ? -23.412 3.240 -2.813 1.00 90.94 376 GLY A O 1
ATOM 3017 N N . GLU A 1 377 ? -21.612 3.230 -4.133 1.00 94.25 377 GLU A N 1
ATOM 3018 C CA . GLU A 1 377 ? -22.328 3.011 -5.400 1.00 94.25 377 GLU A CA 1
ATOM 3019 C C . GLU A 1 377 ? -22.509 1.527 -5.721 1.00 94.25 377 GLU A C 1
ATOM 3021 O O . GLU A 1 377 ? -23.423 1.155 -6.455 1.00 94.25 377 GLU A O 1
ATOM 3026 N N . ARG A 1 378 ? -21.628 0.685 -5.175 1.00 94.88 378 ARG A N 1
ATOM 3027 C CA . ARG A 1 378 ? -21.657 -0.765 -5.326 1.00 94.88 378 ARG A CA 1
ATOM 3028 C C . ARG A 1 378 ? -21.674 -1.424 -3.955 1.00 94.88 378 ARG A C 1
ATOM 3030 O O . ARG A 1 378 ? -20.787 -1.195 -3.138 1.00 94.88 378 ARG A O 1
ATOM 3037 N N . GLU A 1 379 ? -22.658 -2.284 -3.729 1.00 94.00 379 GLU A N 1
ATOM 3038 C CA . GLU A 1 379 ? -22.688 -3.140 -2.546 1.00 94.00 379 GLU A CA 1
ATOM 3039 C C . GLU A 1 379 ? -21.692 -4.302 -2.684 1.00 94.00 379 GLU A C 1
ATOM 3041 O O . GLU A 1 379 ? -21.485 -4.844 -3.772 1.00 94.00 379 GLU A O 1
ATOM 3046 N N . ALA A 1 380 ? -21.093 -4.697 -1.560 1.00 95.50 380 ALA A N 1
ATOM 3047 C CA . ALA A 1 380 ? -20.225 -5.868 -1.448 1.00 95.50 380 ALA A CA 1
ATOM 3048 C C . ALA A 1 380 ? -20.522 -6.596 -0.122 1.00 95.50 380 ALA A C 1
ATOM 3050 O O . ALA A 1 380 ? -19.727 -6.506 0.819 1.00 95.50 380 ALA A O 1
ATOM 3051 N N . PRO A 1 381 ? -21.691 -7.256 0.008 1.00 95.94 381 PRO A N 1
ATOM 3052 C CA . PRO A 1 381 ? -22.154 -7.858 1.266 1.00 95.94 381 PRO A CA 1
ATOM 3053 C C . PRO A 1 381 ? -21.242 -8.978 1.788 1.00 95.94 381 PRO A C 1
ATOM 3055 O O . PRO A 1 381 ? -21.240 -9.278 2.982 1.00 95.94 381 PRO A O 1
ATOM 3058 N N . GLU A 1 382 ? -20.453 -9.593 0.909 1.00 96.56 382 GLU A N 1
ATOM 3059 C CA . GLU A 1 382 ? -19.418 -10.562 1.257 1.00 96.56 382 GLU A CA 1
ATOM 3060 C C . GLU A 1 382 ? -18.172 -9.919 1.885 1.00 96.56 382 GLU A C 1
ATOM 3062 O O . GLU A 1 382 ? -17.428 -10.607 2.579 1.00 96.56 382 GLU A O 1
ATOM 3067 N N . LEU A 1 383 ? -17.931 -8.623 1.654 1.00 95.94 383 LEU A N 1
ATOM 3068 C CA . LEU A 1 383 ? -16.746 -7.884 2.108 1.00 95.94 383 LEU A CA 1
ATOM 3069 C C . LEU A 1 383 ? -17.060 -6.933 3.272 1.00 95.94 383 LEU A C 1
ATOM 3071 O O . LEU A 1 383 ? -16.229 -6.756 4.169 1.00 95.94 383 LEU A O 1
ATOM 3075 N N . LEU A 1 384 ? -18.240 -6.308 3.253 1.00 95.44 384 LEU A N 1
ATOM 3076 C CA . LEU A 1 384 ? -18.639 -5.244 4.169 1.00 95.44 384 LEU A CA 1
ATOM 3077 C C . LEU A 1 384 ? -19.986 -5.548 4.851 1.00 95.44 384 LEU A C 1
ATOM 3079 O O . LEU A 1 384 ? -20.880 -6.136 4.243 1.00 95.44 384 LEU A O 1
ATOM 3083 N N . PRO A 1 385 ? -20.171 -5.134 6.118 1.00 92.19 385 PRO A N 1
ATOM 3084 C CA . PRO A 1 385 ? -21.451 -5.248 6.807 1.00 92.19 385 PRO A CA 1
ATOM 3085 C C . PRO A 1 385 ? -22.553 -4.415 6.140 1.00 92.19 385 PRO A C 1
ATOM 3087 O O . PRO A 1 385 ? -22.289 -3.338 5.618 1.00 92.19 385 PRO A O 1
ATOM 3090 N N . ALA A 1 386 ? -23.812 -4.841 6.281 1.00 89.38 386 ALA A N 1
ATOM 3091 C CA . ALA A 1 386 ? -24.978 -4.178 5.679 1.00 89.38 386 ALA A CA 1
ATOM 3092 C C . ALA A 1 386 ? -25.216 -2.722 6.137 1.00 89.38 386 ALA A C 1
ATOM 3094 O O . ALA A 1 386 ? -25.982 -1.998 5.517 1.00 89.38 386 ALA A O 1
ATOM 3095 N N . TYR A 1 387 ? -24.594 -2.290 7.238 1.00 87.94 387 TYR A N 1
ATOM 3096 C CA . TYR A 1 387 ? -24.669 -0.906 7.716 1.00 87.94 387 TYR A CA 1
ATOM 3097 C C . TYR A 1 387 ? -23.584 0.006 7.125 1.00 87.94 387 TYR A C 1
ATOM 3099 O O . TYR A 1 387 ? -23.516 1.177 7.503 1.00 87.94 387 TYR A O 1
ATOM 3107 N N . TYR A 1 388 ? -22.696 -0.514 6.275 1.00 88.31 388 TYR A N 1
ATOM 3108 C CA . TYR A 1 388 ? -21.751 0.308 5.531 1.00 88.31 388 TYR A CA 1
ATOM 3109 C C . TYR A 1 388 ? -22.490 1.060 4.421 1.00 88.31 388 TYR A C 1
ATOM 3111 O O . TYR A 1 388 ? -23.163 0.441 3.605 1.00 88.31 388 TYR A O 1
ATOM 3119 N N . ALA A 1 389 ? -22.353 2.386 4.399 1.00 83.00 389 ALA A N 1
ATOM 3120 C CA . ALA A 1 389 ? -23.046 3.247 3.441 1.00 83.00 389 ALA A CA 1
ATOM 3121 C C . ALA A 1 389 ? -22.119 3.868 2.381 1.00 83.00 389 ALA A C 1
ATOM 3123 O O . ALA A 1 389 ? -22.611 4.380 1.387 1.00 83.00 389 ALA A O 1
ATOM 3124 N N . GLY A 1 390 ? -20.795 3.820 2.555 1.00 84.19 390 GLY A N 1
ATOM 3125 C CA . GLY A 1 390 ? -19.841 4.490 1.662 1.00 84.19 390 GLY A CA 1
ATOM 3126 C C . GLY A 1 390 ? -19.743 6.008 1.857 1.00 84.19 390 GLY A C 1
ATOM 3127 O O . GLY A 1 390 ? -20.494 6.619 2.619 1.00 84.19 390 GLY A O 1
ATOM 3128 N N . SER A 1 391 ? -18.774 6.624 1.178 1.00 79.94 391 SER A N 1
ATOM 3129 C CA . SER A 1 391 ? -18.375 8.024 1.385 1.00 79.94 391 SER A CA 1
ATOM 3130 C C . SER A 1 391 ? -19.363 9.058 0.835 1.00 79.94 391 SER A C 1
ATOM 3132 O O . SER A 1 391 ? -19.357 10.203 1.278 1.00 79.94 391 SER A O 1
ATOM 3134 N N . LYS A 1 392 ? -20.260 8.687 -0.091 1.00 72.69 392 LYS A N 1
ATOM 3135 C CA . LYS A 1 392 ? -21.287 9.611 -0.613 1.00 72.69 392 LYS A CA 1
ATOM 3136 C C . LYS A 1 392 ? -22.354 10.008 0.399 1.00 72.69 392 LYS A C 1
ATOM 3138 O O . LYS A 1 392 ? -22.979 11.052 0.233 1.00 72.69 392 LYS A O 1
ATOM 3143 N N . PHE A 1 393 ? -22.603 9.160 1.388 1.00 64.50 393 PHE A N 1
ATOM 3144 C CA . PHE A 1 393 ? -23.721 9.309 2.320 1.00 64.50 393 PHE A CA 1
ATOM 3145 C C . PHE A 1 393 ? -23.270 9.746 3.716 1.00 64.50 393 PHE A C 1
ATOM 3147 O O . PHE A 1 393 ? -24.086 9.804 4.633 1.00 64.50 393 PHE A O 1
ATOM 3154 N N . ASP A 1 394 ? -21.983 10.053 3.878 1.00 60.44 394 ASP A N 1
ATOM 3155 C CA . ASP A 1 394 ? -21.390 10.445 5.148 1.00 60.44 394 ASP A CA 1
ATOM 3156 C C . ASP A 1 394 ? -20.364 11.556 4.886 1.00 60.44 394 ASP A C 1
ATOM 3158 O O . ASP A 1 394 ? -19.325 11.355 4.257 1.00 60.44 394 ASP A O 1
ATOM 3162 N N . ASP A 1 395 ? -20.723 12.772 5.284 1.00 52.94 395 ASP A N 1
ATOM 3163 C CA . ASP A 1 395 ? -20.179 14.032 4.775 1.00 52.94 395 ASP A CA 1
ATOM 3164 C C . ASP A 1 395 ? -18.758 14.359 5.255 1.00 52.94 395 ASP A C 1
ATOM 3166 O O . ASP A 1 395 ? -18.125 15.274 4.704 1.00 52.94 395 ASP A O 1
ATOM 3170 N N . GLY A 1 396 ? -18.218 13.585 6.206 1.00 45.78 396 GLY A N 1
ATOM 3171 C CA . GLY A 1 396 ? -16.807 13.622 6.615 1.00 45.78 396 GLY A CA 1
ATOM 3172 C C . GLY A 1 396 ? -16.307 15.014 7.021 1.00 45.78 396 GLY A C 1
ATOM 3173 O O . GLY A 1 396 ? -15.100 15.254 7.022 1.00 45.78 396 GLY A O 1
ATOM 3174 N N . CYS A 1 397 ? -17.222 15.943 7.297 1.00 31.80 397 CYS A N 1
ATOM 3175 C CA . CYS A 1 397 ? -16.917 17.291 7.741 1.00 31.80 397 CYS A CA 1
ATOM 3176 C C . CYS A 1 397 ? -16.528 17.254 9.224 1.00 31.80 397 CYS A C 1
ATOM 3178 O O . CYS A 1 397 ? -17.011 16.405 9.978 1.00 31.80 397 CYS A O 1
ATOM 3180 N N . LEU A 1 398 ? -15.608 18.145 9.603 1.00 34.28 398 LEU A N 1
ATOM 3181 C CA . LEU A 1 398 ? -15.176 18.353 10.987 1.00 34.28 398 LEU A CA 1
ATOM 3182 C C . LEU A 1 398 ? -16.362 18.636 11.911 1.00 34.28 398 LEU A C 1
ATOM 3184 O O . LEU A 1 398 ? -17.225 19.455 11.527 1.00 34.28 398 LEU A O 1
#

Secondary structure (DSSP, 8-state):
--------PPPHHHHHTTHHHHHHHHHHHHHHHHHHHTT------EE---EEEEEEEEETTTTEEEEE--HHHHHHHHHHHHHHHHHH-GGGGGGS-EEE--SBTTEEEEE-SS-EESSHHHHHHHHHHHHHHHHHHHTTS-TTEEEE--SS-TTTT-SS--EES---GGG-TTT--SS--GGGB-SSTHHHHHHHHHHHHHTS---EEEEPP--TTS-SS---TTS-TT--SSGGGGGIIIIISPTTEEEE-STHHHHTS-----PPPPPPP-S-GGGT-----HHHHHH-BTTB-HHHHHHHHHHHHS---HHHHHHHHHHHHHHHHHHTTSS--HHHHHHHHHHH-TT--SSS---HHHHHHHHHHHHHHHTTSS--TTTS-TT---GGGS----